Protein AF-A0A0P6H704-F1 (afdb_monomer)

Foldseek 3Di:
DDDDDDDDDDDDDWWKWKKFDFDDDDDDDDDDDDDDDDDDDDDDDDDPDDDDDDDDDDDDDDDDDDDFDDDPPDKGKDWAWFFDPPPDDRPGPIAIEIADADFQVVQVVVCVVVVVPAAYEQNQLLVLLVCLLVVQQQAFQVCNVVSGHPPLARYEYEHDDPQQFAFDQDLLGAGDGGPPVRHPHHHDDLPRLCLLLSLLSRLQGGDHYDDYQVNQWVRHPQSQVLPADPPDCVRTPGDLSNVLSVQLCALLVLVVADWDFQDGGRFWTWIDSAQRKIKIFGSAAADKDKDKGAGNHDAQFWKDWSSQLDRDIWGQHPNRIIMDIFGDSNQPGPPSHHGMTIIHGPRGNGHDDDDTMDMDMFIQDQVDADDSPSDQRAHHGAPPPDQDKHFHDKDFDAAQGKMKIFTDDPDPVWFKKKFKDDPNHTPDIDPRDRMDMDGHRHTGMIIIIMHTHDPD

pLDDT: mean 76.33, std 26.64, range [20.45, 98.88]

Radius of gyration: 25.99 Å; Cα contacts (8 Å, |Δi|>4): 916; chains: 1; bounding box: 74×68×66 Å

Secondary structure (DSSP, 8-state):
--------PPP----EEEE----------------------PPPP--S-----------------------SS--EEEEEEE----SS----EEEEEEE--S-HHHHHHHHHHTTTSSEEE-HHHHHHHHHHHHTTT-S-GGGHHHHS-S-TTSEE--S--TTT--EEE-TTS-EEEE-TTS-SSPPPPTTSTTHHHHHHHHHHSSS-----HHHHB--SSSS-TTT--TT-TTTS-B-HHHHHHHHHHHHTTGGGSPEEEEEE-SSEEEEEETTTEEEEEE--SSPPEEEEEE-SSPTTPEEEESS-S---EEEPPTTSEEEEEE--TTS-SGGG--SEEEEEESS-----PPP----EEEE--TTSB---TTS---B-PPPTT----EEEEEEEE-TT--EEEEEE-S-TTS-EEEEEEETTEEEEEE-S-SEEEE--SS-EEEEEEEEE----

Mean predicted aligned error: 13.32 Å

Structure (mmCIF, N/CA/C/O backbone):
data_AF-A0A0P6H704-F1
#
_entry.id   AF-A0A0P6H704-F1
#
loop_
_atom_site.group_PDB
_atom_site.id
_atom_site.type_symbol
_atom_site.label_atom_id
_atom_site.label_alt_id
_atom_site.label_comp_id
_atom_site.label_asym_id
_atom_site.label_entity_id
_atom_site.label_seq_id
_atom_site.pdbx_PDB_ins_code
_atom_site.Cartn_x
_atom_site.Cartn_y
_atom_site.Cartn_z
_atom_site.occupancy
_atom_site.B_iso_or_equiv
_atom_site.auth_seq_id
_atom_site.auth_comp_id
_atom_site.auth_asym_id
_atom_site.auth_atom_id
_atom_site.pdbx_PDB_model_num
ATOM 1 N N . MET A 1 1 ? 49.496 -47.049 -25.274 1.00 33.56 1 MET A N 1
ATOM 2 C CA . MET A 1 1 ? 50.082 -45.702 -25.399 1.00 33.56 1 MET A CA 1
ATOM 3 C C . MET A 1 1 ? 49.022 -44.867 -26.107 1.00 33.56 1 MET A C 1
ATOM 5 O O . MET A 1 1 ? 49.032 -44.842 -27.324 1.00 33.56 1 MET A O 1
ATOM 9 N N . THR A 1 2 ? 47.911 -44.439 -25.477 1.00 24.55 2 THR A N 1
ATOM 10 C CA . THR A 1 2 ? 47.787 -43.520 -24.306 1.00 24.55 2 THR A CA 1
ATOM 11 C C . THR A 1 2 ? 48.722 -42.320 -24.479 1.00 24.55 2 THR A C 1
ATOM 13 O O . THR A 1 2 ? 49.905 -42.548 -24.687 1.00 24.55 2 THR A O 1
ATOM 16 N N . ALA A 1 3 ? 48.325 -41.045 -24.453 1.00 23.86 3 ALA A N 1
ATOM 17 C CA . ALA A 1 3 ? 47.169 -40.293 -23.938 1.00 23.86 3 ALA A CA 1
ATOM 18 C C . ALA A 1 3 ? 47.038 -38.986 -24.788 1.00 23.86 3 ALA A C 1
ATOM 20 O O . ALA A 1 3 ? 47.878 -38.770 -25.653 1.00 23.86 3 ALA A O 1
ATOM 21 N N . GLY A 1 4 ? 46.073 -38.071 -24.658 1.00 23.30 4 GLY A N 1
ATOM 22 C CA . GLY A 1 4 ? 45.073 -37.828 -23.625 1.00 23.30 4 GLY A CA 1
ATOM 23 C C . GLY A 1 4 ? 44.073 -36.740 -24.060 1.00 23.30 4 GLY A C 1
ATOM 24 O O . GLY A 1 4 ? 44.288 -36.021 -25.033 1.00 23.30 4 GLY A O 1
ATOM 25 N N . MET A 1 5 ? 42.960 -36.709 -23.331 1.00 24.42 5 MET A N 1
ATOM 26 C CA . MET A 1 5 ? 41.879 -35.721 -23.354 1.00 24.42 5 MET A CA 1
ATOM 27 C C . MET A 1 5 ? 42.356 -34.372 -22.797 1.00 24.42 5 MET A C 1
ATOM 29 O O . MET A 1 5 ? 43.187 -34.381 -21.897 1.00 24.42 5 MET A O 1
ATOM 33 N N . GLU A 1 6 ? 41.746 -33.260 -23.224 1.00 22.52 6 GLU A N 1
ATOM 34 C CA . GLU A 1 6 ? 41.125 -32.305 -22.291 1.00 22.52 6 GLU A CA 1
ATOM 35 C C . GLU A 1 6 ? 40.161 -31.331 -22.996 1.00 22.52 6 GLU A C 1
ATOM 37 O O . GLU A 1 6 ? 40.389 -30.848 -24.103 1.00 22.52 6 GLU A O 1
ATOM 42 N N . THR A 1 7 ? 39.029 -31.128 -22.328 1.00 25.23 7 THR A N 1
ATOM 43 C CA . THR A 1 7 ? 37.895 -30.233 -22.590 1.00 25.23 7 THR A CA 1
ATOM 44 C C . THR A 1 7 ? 38.209 -28.787 -22.215 1.00 25.23 7 THR A C 1
ATOM 46 O O . THR A 1 7 ? 38.974 -28.591 -21.280 1.00 25.23 7 THR A O 1
ATOM 49 N N . SER A 1 8 ? 37.504 -27.800 -22.787 1.00 21.97 8 SER A N 1
ATOM 50 C CA . SER A 1 8 ? 36.974 -26.641 -22.033 1.00 21.97 8 SER A CA 1
ATOM 51 C C . SER A 1 8 ? 35.962 -25.847 -22.863 1.00 21.97 8 SER A C 1
ATOM 53 O O . SER A 1 8 ? 36.292 -25.285 -23.905 1.00 21.97 8 SER A O 1
ATOM 55 N N . ALA A 1 9 ? 34.721 -25.820 -22.378 1.00 26.12 9 ALA A N 1
ATOM 56 C CA . ALA A 1 9 ? 33.679 -24.883 -22.773 1.00 26.12 9 ALA A CA 1
ATOM 57 C C . ALA A 1 9 ? 34.034 -23.482 -22.252 1.00 26.12 9 ALA A C 1
ATOM 59 O O . ALA A 1 9 ? 34.479 -23.362 -21.110 1.00 26.12 9 ALA A O 1
ATOM 60 N N . LEU A 1 10 ? 33.830 -22.437 -23.061 1.00 21.47 10 LEU A N 1
ATOM 61 C CA . LEU A 1 10 ? 33.968 -21.053 -22.609 1.00 21.47 10 LEU A CA 1
ATOM 62 C C . LEU A 1 10 ? 32.596 -20.411 -22.398 1.00 21.47 10 LEU A C 1
ATOM 64 O O . LEU A 1 10 ? 31.664 -20.602 -23.178 1.00 21.47 10 LEU A O 1
ATOM 68 N N . ALA A 1 11 ? 32.520 -19.703 -21.279 1.00 21.31 11 ALA A N 1
ATOM 69 C CA . ALA A 1 11 ? 31.327 -19.286 -20.574 1.00 21.31 11 ALA A CA 1
ATOM 70 C C . ALA A 1 11 ? 30.551 -18.151 -21.259 1.00 21.31 11 ALA A C 1
ATOM 72 O O . ALA A 1 11 ? 31.113 -17.230 -21.848 1.00 21.31 11 ALA A O 1
ATOM 73 N N . ILE A 1 12 ? 29.229 -18.216 -21.111 1.00 23.91 12 ILE A N 1
ATOM 74 C CA . ILE A 1 12 ? 28.262 -17.194 -21.503 1.00 23.91 12 ILE A CA 1
ATOM 75 C C . ILE A 1 12 ? 28.104 -16.251 -20.301 1.00 23.91 12 ILE A C 1
ATOM 77 O O . ILE A 1 12 ? 27.542 -16.647 -19.287 1.00 23.91 12 ILE A O 1
ATOM 81 N N . GLY A 1 13 ? 28.646 -15.032 -20.385 1.00 23.19 13 GLY A N 1
ATOM 82 C CA . GLY A 1 13 ? 28.500 -14.002 -19.343 1.00 23.19 13 GLY A CA 1
ATOM 83 C C . GLY A 1 13 ? 27.369 -13.016 -19.648 1.00 23.19 13 GLY A C 1
ATOM 84 O O . GLY A 1 13 ? 27.332 -12.473 -20.755 1.00 23.19 13 GLY A O 1
ATOM 85 N N . ALA A 1 14 ? 26.455 -12.819 -18.695 1.00 24.94 14 ALA A N 1
ATOM 86 C CA . ALA A 1 14 ? 25.393 -11.803 -18.679 1.00 24.94 14 ALA A CA 1
ATOM 87 C C . ALA A 1 14 ? 25.949 -10.426 -18.264 1.00 24.94 14 ALA A C 1
ATOM 89 O O . ALA A 1 14 ? 27.012 -10.359 -17.659 1.00 24.94 14 ALA A O 1
ATOM 90 N N . LEU A 1 15 ? 25.288 -9.328 -18.630 1.00 25.98 15 LEU A N 1
ATOM 91 C CA . LEU A 1 15 ? 25.740 -7.946 -18.406 1.00 25.98 15 LEU A CA 1
ATOM 92 C C . LEU A 1 15 ? 24.757 -7.244 -17.457 1.00 25.98 15 LEU A C 1
ATOM 94 O O . LEU A 1 15 ? 23.557 -7.338 -17.685 1.00 25.98 15 LEU A O 1
ATOM 98 N N . THR A 1 16 ? 25.231 -6.510 -16.447 1.00 25.17 16 THR A N 1
ATOM 99 C CA . THR A 1 16 ? 24.374 -5.770 -15.497 1.00 25.17 16 THR A CA 1
ATOM 100 C C . THR A 1 16 ? 24.794 -4.290 -15.445 1.00 25.17 16 THR A C 1
ATOM 102 O O . THR A 1 16 ? 25.974 -3.954 -15.447 1.00 25.17 16 THR A O 1
ATOM 105 N N . PHE A 1 17 ? 23.825 -3.381 -15.429 1.00 25.98 17 PHE A N 1
ATOM 106 C CA . PHE A 1 17 ? 23.920 -1.918 -15.405 1.00 25.98 17 PHE A CA 1
ATOM 107 C C . PHE A 1 17 ? 23.325 -1.372 -14.097 1.00 25.98 17 PHE A C 1
ATOM 109 O O . PHE A 1 17 ? 22.293 -1.849 -13.637 1.00 25.98 17 PHE A O 1
ATOM 116 N N . ALA A 1 18 ? 23.905 -0.311 -13.531 1.00 24.11 18 ALA A N 1
ATOM 117 C CA . ALA A 1 18 ? 23.305 0.439 -12.420 1.00 24.11 18 ALA A CA 1
ATOM 118 C C . ALA A 1 18 ? 23.500 1.956 -12.602 1.00 24.11 18 ALA A C 1
ATOM 120 O O . ALA A 1 18 ? 24.581 2.414 -12.972 1.00 24.11 18 ALA A O 1
ATOM 121 N N . ILE A 1 19 ? 22.473 2.768 -12.331 1.00 25.62 19 ILE A N 1
ATOM 122 C CA . ILE A 1 19 ? 22.507 4.241 -12.420 1.00 25.62 19 ILE A CA 1
ATOM 123 C C . ILE A 1 19 ? 22.065 4.872 -11.090 1.00 25.62 19 ILE A C 1
ATOM 125 O O . ILE A 1 19 ? 20.931 4.655 -10.666 1.00 25.62 19 ILE A O 1
ATOM 129 N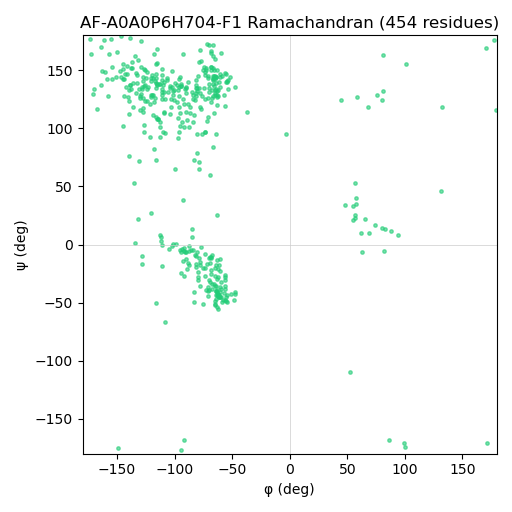 N . ILE A 1 20 ? 22.927 5.723 -10.501 1.00 31.05 20 ILE A N 1
ATOM 130 C CA . ILE A 1 20 ? 22.590 6.996 -9.809 1.00 31.05 20 ILE A CA 1
ATOM 131 C C . ILE A 1 20 ? 23.834 7.866 -9.658 1.00 31.05 20 ILE A C 1
ATOM 133 O O . ILE A 1 20 ? 24.893 7.338 -9.322 1.00 31.05 20 ILE A O 1
ATOM 137 N N . ARG A 1 21 ? 23.634 9.197 -9.668 1.00 25.62 21 ARG A N 1
ATOM 138 C CA . ARG A 1 21 ? 23.920 10.087 -8.512 1.00 25.62 21 ARG A CA 1
ATOM 139 C C . ARG A 1 21 ? 23.362 11.492 -8.760 1.00 25.62 21 ARG A C 1
ATOM 141 O O . ARG A 1 21 ? 23.633 12.033 -9.823 1.00 25.62 21 ARG A O 1
ATOM 148 N N . ALA A 1 22 ? 22.679 12.101 -7.784 1.00 22.64 22 ALA A N 1
ATOM 149 C CA . ALA A 1 22 ? 22.323 13.528 -7.787 1.00 22.64 22 ALA A CA 1
ATOM 150 C C . ALA A 1 22 ? 22.504 14.120 -6.376 1.00 22.64 22 ALA A C 1
ATOM 152 O O . ALA A 1 22 ? 21.749 13.786 -5.466 1.00 22.64 22 ALA A O 1
ATOM 153 N N . LEU A 1 23 ? 23.477 15.020 -6.193 1.00 23.77 23 LEU A N 1
ATOM 154 C CA . LEU A 1 23 ? 23.671 15.802 -4.963 1.00 23.77 23 LEU A CA 1
ATOM 155 C C . LEU A 1 23 ? 23.916 17.279 -5.296 1.00 23.77 23 LEU A C 1
ATOM 157 O O . LEU A 1 23 ? 24.558 17.594 -6.297 1.00 23.77 23 LEU A O 1
ATOM 161 N N . THR A 1 24 ? 23.459 18.168 -4.411 1.00 26.23 24 THR A N 1
ATOM 162 C CA . THR A 1 24 ? 23.845 19.589 -4.355 1.00 26.23 24 THR A CA 1
ATOM 163 C C . THR A 1 24 ? 24.277 19.959 -2.924 1.00 26.23 24 THR A C 1
ATOM 165 O O . THR A 1 24 ? 23.561 19.647 -1.975 1.00 26.23 24 THR A O 1
ATOM 168 N N . ASP A 1 25 ? 25.452 20.596 -2.806 1.00 25.67 25 ASP A N 1
ATOM 169 C CA . ASP A 1 25 ? 26.266 20.926 -1.605 1.00 25.67 25 ASP A CA 1
ATOM 170 C C . ASP A 1 25 ? 25.578 21.823 -0.528 1.00 25.67 25 ASP A C 1
ATOM 172 O O . ASP A 1 25 ? 24.595 22.488 -0.839 1.00 25.67 25 ASP A O 1
ATOM 176 N N . LYS A 1 26 ? 26.028 21.989 0.745 1.00 25.89 26 LYS A N 1
ATOM 177 C CA . LYS A 1 26 ? 27.388 22.261 1.302 1.00 25.89 26 LYS A CA 1
ATOM 178 C C . LYS A 1 26 ? 27.406 22.217 2.868 1.00 25.89 26 LYS A C 1
ATOM 180 O O . LYS A 1 26 ? 26.346 22.189 3.477 1.00 25.89 26 LYS A O 1
ATOM 185 N N . VAL A 1 27 ? 28.609 22.386 3.463 1.00 24.12 27 VAL A N 1
ATOM 186 C CA . VAL A 1 27 ? 29.051 22.736 4.865 1.00 24.12 27 VAL A CA 1
ATOM 187 C C . VAL A 1 27 ? 29.542 21.593 5.823 1.00 24.12 27 VAL A C 1
ATOM 189 O O . VAL A 1 27 ? 29.272 20.433 5.546 1.00 24.12 27 VAL A O 1
ATOM 192 N N . PRO A 1 28 ? 30.386 21.857 6.867 1.00 28.97 28 PRO A N 1
ATOM 193 C CA . PRO A 1 28 ? 31.838 21.596 6.908 1.00 28.97 28 PRO A CA 1
ATOM 194 C C . PRO A 1 28 ? 32.304 20.540 7.952 1.00 28.97 28 PRO A C 1
ATOM 196 O O . PRO A 1 28 ? 31.581 20.151 8.863 1.00 28.97 28 PRO A O 1
ATOM 199 N N . THR A 1 29 ? 33.570 20.122 7.841 1.00 32.25 29 THR A N 1
ATOM 200 C CA . THR A 1 29 ? 34.272 19.061 8.604 1.00 32.25 29 THR A CA 1
ATOM 201 C C . THR A 1 29 ? 34.511 19.314 10.106 1.00 32.25 29 THR A C 1
ATOM 203 O O . THR A 1 29 ? 34.961 20.406 10.464 1.00 32.25 29 THR A O 1
ATOM 206 N N . PRO A 1 30 ? 34.418 18.261 10.951 1.00 24.70 30 PRO A N 1
ATOM 207 C CA . PRO A 1 30 ? 35.217 18.114 12.180 1.00 24.70 30 PRO A CA 1
ATOM 208 C C . PRO A 1 30 ? 35.925 16.722 12.293 1.00 24.70 30 PRO A C 1
ATOM 210 O O . PRO A 1 30 ? 35.779 15.893 11.395 1.00 24.70 30 PRO A O 1
ATOM 213 N N . PRO A 1 31 ? 36.776 16.473 13.318 1.00 26.06 31 PRO A N 1
ATOM 214 C CA . PRO A 1 31 ? 38.031 15.723 13.174 1.00 26.06 31 PRO A CA 1
ATOM 215 C C . PRO A 1 31 ? 37.962 14.204 13.434 1.00 26.06 31 PRO A C 1
ATOM 217 O O . PRO A 1 31 ? 37.046 13.674 14.056 1.00 26.06 31 PRO A O 1
ATOM 220 N N . THR A 1 32 ? 39.013 13.525 12.967 1.00 28.00 32 THR A N 1
ATOM 221 C CA . THR A 1 32 ? 39.296 12.078 12.984 1.00 28.00 32 THR A CA 1
ATOM 222 C C . THR A 1 32 ? 39.520 11.453 14.369 1.00 28.00 32 THR A C 1
ATOM 224 O O . THR A 1 32 ? 40.307 11.971 15.159 1.00 28.00 32 THR A O 1
ATOM 227 N N . ILE A 1 33 ? 38.946 10.258 14.591 1.00 24.88 33 ILE A N 1
ATOM 228 C CA . ILE A 1 33 ? 39.281 9.298 15.669 1.00 24.88 33 ILE A CA 1
ATOM 229 C C . ILE A 1 33 ? 39.422 7.884 15.038 1.00 24.88 33 ILE A C 1
ATOM 231 O O . ILE A 1 33 ? 38.646 7.561 14.135 1.00 24.88 33 ILE A O 1
ATOM 235 N N . PRO A 1 34 ? 40.415 7.051 15.428 1.00 24.45 34 PRO A N 1
ATOM 236 C CA . PRO A 1 34 ? 40.838 5.870 14.661 1.00 24.45 34 PRO A CA 1
ATOM 237 C C . PRO A 1 34 ? 39.945 4.626 14.835 1.00 24.45 34 PRO A C 1
ATOM 239 O O . PRO A 1 34 ? 39.438 4.346 15.921 1.00 24.45 34 PRO A O 1
ATOM 242 N N . ARG A 1 35 ? 39.799 3.850 13.747 1.00 24.92 35 ARG A N 1
ATOM 243 C CA . ARG A 1 35 ? 39.045 2.583 13.662 1.00 24.92 35 ARG A CA 1
ATOM 244 C C . ARG A 1 35 ? 39.854 1.392 14.192 1.00 24.92 35 ARG A C 1
ATOM 246 O O . ARG A 1 35 ? 41.032 1.259 13.880 1.00 24.92 35 ARG A O 1
ATOM 253 N N . SER A 1 36 ? 39.178 0.477 14.889 1.00 23.64 36 SER A N 1
ATOM 254 C CA . SER A 1 36 ? 39.592 -0.926 15.045 1.00 23.64 36 SER A CA 1
ATOM 255 C C . SER A 1 36 ? 38.638 -1.824 14.240 1.00 23.64 36 SER A C 1
ATOM 257 O O . SER A 1 36 ? 37.444 -1.543 14.144 1.00 23.64 36 SER A O 1
ATOM 259 N N . HIS A 1 37 ? 39.192 -2.841 13.575 1.00 25.03 37 HIS A N 1
ATOM 260 C CA . HIS A 1 37 ? 38.515 -3.725 12.615 1.00 25.03 37 HIS A CA 1
ATOM 261 C C . HIS A 1 37 ? 37.541 -4.722 13.269 1.00 25.03 37 HIS A C 1
ATOM 263 O O . HIS A 1 37 ? 37.861 -5.258 14.331 1.00 25.03 37 HIS A O 1
ATOM 269 N N . PRO A 1 38 ? 36.467 -5.122 12.558 1.00 23.95 38 PRO A N 1
ATOM 270 C CA . PRO A 1 38 ? 35.922 -6.467 12.682 1.00 23.95 38 PRO A CA 1
ATOM 271 C C . PRO A 1 38 ? 35.956 -7.264 11.364 1.00 23.95 38 PRO A C 1
ATOM 273 O O . PRO A 1 38 ? 35.773 -6.754 10.262 1.00 23.95 38 PRO A O 1
ATOM 276 N N . THR A 1 39 ? 36.232 -8.547 11.565 1.00 22.06 39 THR A N 1
ATOM 277 C CA . THR A 1 39 ? 36.430 -9.699 10.674 1.00 22.06 39 THR A CA 1
ATOM 278 C C . THR A 1 39 ? 35.224 -10.113 9.818 1.00 22.06 39 THR A C 1
ATOM 280 O O . THR A 1 39 ? 34.077 -10.020 10.244 1.00 22.06 39 THR A O 1
ATOM 283 N N . THR A 1 40 ? 35.522 -10.671 8.641 1.00 23.09 40 THR A N 1
ATOM 284 C CA . THR A 1 40 ? 34.613 -11.280 7.654 1.00 23.09 40 THR A CA 1
ATOM 285 C C . THR A 1 40 ? 34.026 -12.629 8.107 1.00 23.09 40 THR A C 1
ATOM 287 O O . THR A 1 40 ? 34.723 -13.456 8.694 1.00 23.09 40 THR A O 1
ATOM 290 N N . CYS A 1 41 ? 32.755 -12.893 7.772 1.00 20.47 41 CYS A N 1
ATOM 291 C CA . CYS A 1 41 ? 32.125 -14.217 7.847 1.00 20.47 41 CYS A CA 1
ATOM 292 C C . CYS A 1 41 ? 31.430 -14.513 6.506 1.00 20.47 41 CYS A C 1
ATOM 294 O O . CYS A 1 41 ? 30.520 -13.789 6.112 1.00 20.47 41 CYS A O 1
ATOM 296 N N . ALA A 1 42 ? 31.896 -15.531 5.779 1.00 22.64 42 ALA A N 1
ATOM 297 C CA . ALA A 1 42 ? 31.345 -15.951 4.489 1.00 22.64 42 ALA A CA 1
ATOM 298 C C . ALA A 1 42 ? 30.236 -17.004 4.682 1.00 22.64 42 ALA A C 1
ATOM 300 O O . ALA A 1 42 ? 30.431 -17.955 5.441 1.00 22.64 42 ALA A O 1
ATOM 301 N N . MET A 1 43 ? 29.104 -16.882 3.971 1.00 24.61 43 MET A N 1
ATOM 302 C CA . MET A 1 43 ? 28.150 -17.991 3.823 1.00 24.61 43 MET A CA 1
ATOM 303 C C . MET A 1 43 ? 28.679 -19.011 2.829 1.00 24.61 43 MET A C 1
ATOM 305 O O . MET A 1 43 ? 28.985 -18.683 1.686 1.00 24.61 43 MET A O 1
ATOM 309 N N . LYS A 1 44 ? 28.700 -20.268 3.262 1.00 20.75 44 LYS A N 1
ATOM 310 C CA . LYS A 1 44 ? 28.838 -21.434 2.400 1.00 20.75 44 LYS A CA 1
ATOM 311 C C . LYS A 1 44 ? 27.437 -21.955 2.068 1.00 20.75 44 LYS A C 1
ATOM 313 O O . LYS A 1 44 ? 26.592 -22.022 2.959 1.00 20.75 44 LYS A O 1
ATOM 318 N N . CYS A 1 45 ? 27.204 -22.306 0.808 1.00 23.64 45 CYS A N 1
ATOM 319 C CA . CYS A 1 45 ? 26.064 -23.126 0.412 1.00 23.64 45 CYS A CA 1
ATOM 320 C C . CYS A 1 45 ? 26.322 -24.553 0.916 1.00 23.64 45 CYS A C 1
ATOM 322 O O . CYS A 1 45 ? 27.392 -25.092 0.641 1.00 23.64 45 CYS A O 1
ATOM 324 N N . ASP A 1 46 ? 25.390 -25.127 1.676 1.00 25.06 46 ASP A N 1
ATOM 325 C CA . ASP A 1 46 ? 25.366 -26.568 1.939 1.00 25.06 46 ASP A CA 1
ATOM 326 C C . ASP A 1 46 ? 24.485 -27.204 0.861 1.00 25.06 46 ASP A C 1
ATOM 328 O O . ASP A 1 46 ? 23.255 -27.130 0.911 1.00 25.06 46 ASP A O 1
ATOM 332 N N . ASP A 1 47 ? 25.119 -27.804 -0.141 1.00 28.59 47 ASP A N 1
ATOM 333 C CA . ASP A 1 47 ? 24.533 -28.898 -0.894 1.00 28.59 47 ASP A CA 1
ATOM 334 C C . ASP A 1 47 ? 24.801 -30.182 -0.098 1.00 28.59 47 ASP A C 1
ATOM 336 O O . ASP A 1 47 ? 25.920 -30.468 0.314 1.00 28.59 47 ASP A O 1
ATOM 340 N N . GLY A 1 48 ? 23.756 -30.940 0.221 1.00 28.42 48 GLY A N 1
ATOM 341 C CA . GLY A 1 48 ? 23.843 -32.100 1.110 1.00 28.42 48 GLY A CA 1
ATOM 342 C C . GLY A 1 48 ? 24.602 -33.300 0.529 1.00 28.42 48 GLY A C 1
ATOM 343 O O . GLY A 1 48 ? 24.023 -34.380 0.428 1.00 28.42 48 GLY A O 1
ATOM 344 N N . SER A 1 49 ? 25.883 -33.165 0.176 1.00 26.55 49 SER A N 1
ATOM 345 C CA . SER A 1 49 ? 26.736 -34.282 -0.229 1.00 26.55 49 SER A CA 1
ATOM 346 C C . SER A 1 49 ? 28.109 -34.249 0.458 1.00 26.55 49 SER A C 1
ATOM 348 O O . SER A 1 49 ? 28.794 -33.237 0.574 1.00 26.55 49 SER A O 1
ATOM 350 N N . SER A 1 50 ? 28.483 -35.397 1.014 1.00 28.52 50 SER A N 1
ATOM 351 C CA . SER A 1 50 ? 29.683 -35.621 1.816 1.00 28.52 50 SER A CA 1
ATOM 352 C C . SER A 1 50 ? 30.980 -35.571 0.998 1.00 28.52 50 SER A C 1
ATOM 354 O O . SER A 1 50 ? 31.101 -36.316 0.029 1.00 28.52 50 SER A O 1
ATOM 356 N N . GLY A 1 51 ? 32.012 -34.876 1.499 1.00 24.45 51 GLY A N 1
ATOM 357 C CA . GLY A 1 51 ? 33.405 -35.317 1.322 1.00 24.45 51 GLY A CA 1
ATOM 358 C C . GLY A 1 51 ? 34.444 -34.289 0.852 1.00 24.45 51 GLY A C 1
ATOM 359 O O . GLY A 1 51 ? 34.460 -33.864 -0.292 1.00 24.45 51 GLY A O 1
ATOM 360 N N . THR A 1 52 ? 35.434 -34.075 1.728 1.00 22.75 52 THR A N 1
ATOM 361 C CA . THR A 1 52 ? 36.809 -33.559 1.517 1.00 22.75 52 THR A CA 1
ATOM 362 C C . THR A 1 52 ? 37.053 -32.046 1.371 1.00 22.75 52 THR A C 1
ATOM 364 O O . THR A 1 52 ? 36.484 -31.338 0.553 1.00 22.75 52 THR A O 1
ATOM 367 N N . ARG A 1 53 ? 37.951 -31.552 2.244 1.00 27.25 53 ARG A N 1
ATOM 368 C CA . ARG A 1 53 ? 38.450 -30.172 2.345 1.00 27.25 53 ARG A CA 1
ATOM 369 C C . ARG A 1 53 ? 39.663 -29.963 1.437 1.00 27.25 53 ARG A C 1
ATOM 371 O O . ARG A 1 53 ? 40.614 -30.732 1.531 1.00 27.25 53 ARG A O 1
ATOM 378 N N . SER A 1 54 ? 39.729 -28.805 0.786 1.00 22.33 54 SER A N 1
ATOM 379 C CA . SER A 1 54 ? 40.995 -28.147 0.435 1.00 22.33 54 SER A CA 1
ATOM 380 C C . SER A 1 54 ? 40.877 -26.630 0.619 1.00 22.33 54 SER A C 1
ATOM 382 O O . SER A 1 54 ? 39.943 -26.007 0.125 1.00 22.33 54 SER A O 1
ATOM 384 N N . LYS A 1 55 ? 41.816 -26.056 1.384 1.00 26.08 55 LYS A N 1
ATOM 385 C CA . LYS A 1 55 ? 42.009 -24.612 1.599 1.00 26.08 55 LYS A CA 1
ATOM 386 C C . LYS A 1 55 ? 42.730 -24.000 0.399 1.00 26.08 55 LYS A C 1
ATOM 388 O O . LYS A 1 55 ? 43.786 -24.519 0.062 1.00 26.08 55 LYS A O 1
ATOM 393 N N . TRP A 1 56 ? 42.258 -22.855 -0.088 1.00 21.25 56 TRP A N 1
ATOM 394 C CA . TRP A 1 56 ? 43.056 -21.828 -0.773 1.00 21.25 56 TRP A CA 1
ATOM 395 C C . TRP A 1 56 ? 42.476 -20.446 -0.437 1.00 21.25 56 TRP A C 1
ATOM 397 O O . TRP A 1 56 ? 41.271 -20.331 -0.223 1.00 21.25 56 TRP A O 1
ATOM 407 N N . GLY A 1 57 ? 43.335 -19.435 -0.297 1.00 21.66 57 GLY A N 1
ATOM 408 C CA . GLY A 1 57 ? 42.960 -18.069 0.078 1.00 21.66 57 GLY A CA 1
ATOM 409 C C . GLY A 1 57 ? 43.581 -17.010 -0.831 1.00 21.66 57 GLY A C 1
ATOM 410 O O . GLY A 1 57 ? 44.598 -17.284 -1.457 1.00 21.66 57 GLY A O 1
ATOM 411 N N . SER A 1 58 ? 42.963 -15.826 -0.849 1.00 23.97 58 SER A N 1
ATOM 412 C CA . SER A 1 58 ? 43.464 -14.497 -1.271 1.00 23.97 58 SER A CA 1
ATOM 413 C C . SER A 1 58 ? 42.286 -13.514 -1.089 1.00 23.97 58 SER A C 1
ATOM 415 O O . SER A 1 58 ? 41.169 -13.870 -1.455 1.00 23.97 58 SER A O 1
ATOM 417 N N . THR A 1 59 ? 42.356 -12.510 -0.206 1.00 23.55 59 THR A N 1
ATOM 418 C CA . THR A 1 59 ? 42.755 -11.092 -0.415 1.00 23.55 59 THR A CA 1
ATOM 419 C C . THR A 1 59 ? 41.923 -10.313 -1.442 1.00 23.55 59 THR A C 1
ATOM 421 O O . THR A 1 59 ? 41.811 -10.734 -2.586 1.00 23.55 59 THR A O 1
ATOM 424 N N . ASP A 1 60 ? 41.437 -9.158 -0.963 1.00 22.77 60 ASP A N 1
ATOM 425 C CA . ASP A 1 60 ? 40.749 -8.038 -1.632 1.00 22.77 60 ASP A CA 1
ATOM 426 C C . ASP A 1 60 ? 39.266 -8.286 -2.000 1.00 22.77 60 ASP A C 1
ATOM 428 O O . ASP A 1 60 ? 38.913 -9.307 -2.566 1.00 22.77 60 ASP A O 1
ATOM 432 N N . GLY A 1 61 ? 38.281 -7.447 -1.668 1.00 24.19 61 GLY A N 1
ATOM 433 C CA . GLY A 1 61 ? 38.322 -6.096 -1.119 1.00 24.19 61 GLY A CA 1
ATOM 434 C C . GLY A 1 61 ? 37.408 -5.133 -1.881 1.00 24.19 61 GLY A C 1
ATOM 435 O O . GLY A 1 61 ? 37.884 -4.065 -2.210 1.00 24.19 61 GLY A O 1
ATOM 436 N N . ASP A 1 62 ? 36.157 -5.506 -2.183 1.00 21.47 62 ASP A N 1
ATOM 437 C CA . ASP A 1 62 ? 35.032 -4.591 -2.455 1.00 21.47 62 ASP A CA 1
ATOM 438 C C . ASP A 1 62 ? 33.723 -5.404 -2.528 1.00 21.47 62 ASP A C 1
ATOM 440 O O . ASP A 1 62 ? 33.659 -6.441 -3.185 1.00 21.47 62 ASP A O 1
ATOM 444 N N . LEU A 1 63 ? 32.684 -4.979 -1.800 1.00 20.45 63 LEU A N 1
ATOM 445 C CA . LEU A 1 63 ? 31.363 -5.620 -1.780 1.00 20.45 63 LEU A CA 1
ATOM 446 C C . LEU A 1 63 ? 30.321 -4.662 -2.362 1.00 20.45 63 LEU A C 1
ATOM 448 O O . LEU A 1 63 ? 29.895 -3.721 -1.697 1.00 20.45 63 LEU A O 1
ATOM 452 N N . THR A 1 64 ? 29.849 -4.968 -3.566 1.00 24.56 64 THR A N 1
ATOM 453 C CA . THR A 1 64 ? 28.486 -4.666 -4.023 1.00 24.56 64 THR A CA 1
ATOM 454 C C . THR A 1 64 ? 27.914 -5.982 -4.536 1.00 24.56 64 THR A C 1
ATOM 456 O O . THR A 1 64 ? 28.495 -6.626 -5.402 1.00 24.56 64 THR A O 1
ATOM 459 N N . LEU A 1 65 ? 26.851 -6.469 -3.900 1.00 21.75 65 LEU A N 1
ATOM 460 C CA . LEU A 1 65 ? 26.243 -7.756 -4.234 1.00 21.75 65 LEU A CA 1
ATOM 461 C C . LEU A 1 65 ? 24.723 -7.587 -4.154 1.00 21.75 65 LEU A C 1
ATOM 463 O O . LEU A 1 65 ? 24.091 -7.973 -3.173 1.00 21.75 65 LEU A O 1
ATOM 467 N N . SER A 1 66 ? 24.143 -6.951 -5.174 1.00 25.97 66 SER A N 1
ATOM 468 C CA . SER A 1 66 ? 22.762 -7.211 -5.581 1.00 25.97 66 SER A CA 1
ATOM 469 C C . SER A 1 66 ? 22.827 -8.392 -6.552 1.00 25.97 66 SER A C 1
ATOM 471 O O . SER A 1 66 ? 23.455 -8.325 -7.600 1.00 25.97 66 SER A O 1
ATOM 473 N N . SER A 1 67 ? 22.277 -9.537 -6.155 1.00 23.28 67 SER A N 1
ATOM 474 C CA . SER A 1 67 ? 22.171 -10.707 -7.034 1.00 23.28 67 SER A CA 1
ATOM 475 C C . SER A 1 67 ? 20.739 -11.209 -6.996 1.00 23.28 67 SER A C 1
ATOM 477 O O . SER A 1 67 ? 20.189 -11.463 -5.922 1.00 23.28 67 SER A O 1
ATOM 479 N N . ILE A 1 68 ? 20.143 -11.327 -8.179 1.00 28.22 68 ILE A N 1
ATOM 480 C CA . ILE A 1 68 ? 18.920 -12.081 -8.426 1.00 28.22 68 ILE A CA 1
ATOM 481 C C . ILE A 1 68 ? 19.373 -13.531 -8.619 1.00 28.22 68 ILE A C 1
ATOM 483 O O . ILE A 1 68 ? 19.981 -13.874 -9.627 1.00 28.22 68 ILE A O 1
ATOM 487 N N . PHE A 1 69 ? 19.140 -14.393 -7.630 1.00 23.64 69 PHE A N 1
ATOM 488 C CA . PHE A 1 69 ? 19.379 -15.829 -7.787 1.00 23.64 69 PHE A CA 1
ATOM 489 C C . PHE A 1 69 ? 18.075 -16.526 -8.169 1.00 23.64 69 PHE A C 1
ATOM 491 O O . PHE A 1 69 ? 17.296 -16.891 -7.296 1.00 23.64 69 PHE A O 1
ATOM 498 N N . CYS A 1 70 ? 17.865 -16.760 -9.464 1.00 23.34 70 CYS A N 1
ATOM 499 C CA . CYS A 1 70 ? 16.820 -17.657 -9.954 1.00 23.34 70 CYS A CA 1
ATOM 500 C C . CYS A 1 70 ? 17.327 -19.105 -9.924 1.00 23.34 70 CYS A C 1
ATOM 502 O O . CYS A 1 70 ? 18.209 -19.459 -10.700 1.00 23.34 70 CYS A O 1
ATOM 504 N N . HIS A 1 71 ? 16.777 -19.957 -9.055 1.00 23.86 71 HIS A N 1
ATOM 505 C CA . HIS A 1 71 ? 16.804 -21.419 -9.217 1.00 23.86 71 HIS A CA 1
ATOM 506 C C . HIS A 1 71 ? 15.412 -21.986 -8.883 1.00 23.86 71 HIS A C 1
ATOM 508 O O . HIS A 1 71 ? 14.795 -21.538 -7.912 1.00 23.86 71 HIS A O 1
ATOM 514 N N . PRO A 1 72 ? 14.901 -22.973 -9.645 1.00 26.09 72 PRO A N 1
ATOM 515 C CA . PRO A 1 72 ? 13.636 -23.629 -9.328 1.00 26.09 72 PRO A CA 1
ATOM 516 C C . PRO A 1 72 ? 13.717 -24.389 -7.985 1.00 26.09 72 PRO A C 1
ATOM 518 O O . PRO A 1 72 ? 14.757 -24.982 -7.685 1.00 26.09 72 PRO A O 1
ATOM 521 N N . PRO A 1 73 ? 12.634 -24.428 -7.180 1.00 30.73 73 PRO A N 1
ATOM 522 C CA . PRO A 1 73 ? 11.321 -23.833 -7.428 1.00 30.73 73 PRO A CA 1
ATOM 523 C C . PRO A 1 73 ? 11.333 -22.339 -7.066 1.00 30.73 73 PRO A C 1
ATOM 525 O O . PRO A 1 73 ? 11.801 -21.994 -5.988 1.00 30.73 73 PRO A O 1
ATOM 528 N N . TRP A 1 74 ? 10.853 -21.501 -7.992 1.00 32.91 74 TRP A N 1
ATOM 529 C CA . TRP A 1 74 ? 10.682 -20.037 -7.948 1.00 32.91 74 TRP A CA 1
ATOM 530 C C . TRP A 1 74 ? 11.045 -19.369 -6.612 1.00 32.91 74 TRP A C 1
ATOM 532 O O . TRP A 1 74 ? 10.245 -19.313 -5.681 1.00 32.91 74 TRP A O 1
ATOM 542 N N . ARG A 1 75 ? 12.284 -18.882 -6.519 1.00 40.25 75 ARG A N 1
ATOM 543 C CA . ARG A 1 75 ? 12.779 -18.054 -5.416 1.00 40.25 75 ARG A CA 1
ATOM 544 C C . ARG A 1 75 ? 13.383 -16.813 -6.039 1.00 40.25 75 ARG A C 1
ATOM 546 O O . ARG A 1 75 ? 14.388 -16.925 -6.729 1.00 40.25 75 ARG A O 1
ATOM 553 N N . ILE A 1 76 ? 12.782 -15.658 -5.792 1.00 37.22 76 ILE A N 1
ATOM 554 C CA . ILE A 1 76 ? 13.360 -14.364 -6.158 1.00 37.22 76 ILE A CA 1
ATOM 555 C C . ILE A 1 76 ? 13.622 -13.617 -4.855 1.00 37.22 76 ILE A C 1
ATOM 557 O O . ILE A 1 76 ? 12.865 -13.730 -3.897 1.00 37.22 76 ILE A O 1
ATOM 561 N N . SER A 1 77 ? 14.749 -12.922 -4.743 1.00 34.34 77 SER A N 1
ATOM 562 C CA . SER A 1 77 ? 15.041 -12.070 -3.588 1.00 34.34 77 SER A CA 1
ATOM 563 C C . SER A 1 77 ? 15.325 -10.664 -4.081 1.00 34.34 77 SER A C 1
ATOM 565 O O . SER A 1 77 ? 16.215 -10.454 -4.897 1.00 34.34 77 SER A O 1
ATOM 567 N N . PHE A 1 78 ? 14.561 -9.706 -3.573 1.00 43.00 78 PHE A N 1
ATOM 568 C CA . PHE A 1 78 ? 14.703 -8.288 -3.855 1.00 43.00 78 PHE A CA 1
ATOM 569 C C . PHE A 1 78 ? 15.453 -7.636 -2.706 1.00 43.00 78 PHE A C 1
ATOM 571 O O . PHE A 1 78 ? 15.196 -7.939 -1.545 1.00 43.00 78 PHE A O 1
ATOM 578 N N . THR A 1 79 ? 16.363 -6.719 -3.004 1.00 41.56 79 THR A N 1
ATOM 579 C CA . THR A 1 79 ? 17.078 -5.970 -1.970 1.00 41.56 79 THR A CA 1
ATOM 580 C C . THR A 1 79 ? 16.769 -4.490 -2.128 1.00 41.56 79 THR A C 1
ATOM 582 O O . THR A 1 79 ? 17.189 -3.869 -3.095 1.00 41.56 79 THR A O 1
ATOM 585 N N . ILE A 1 80 ? 16.027 -3.914 -1.178 1.00 45.09 80 ILE A N 1
ATOM 586 C CA . ILE A 1 80 ? 15.709 -2.482 -1.169 1.00 45.09 80 ILE A CA 1
ATOM 587 C C . ILE A 1 80 ? 16.734 -1.777 -0.285 1.00 45.09 80 ILE A C 1
ATOM 589 O O . ILE A 1 80 ? 16.646 -1.835 0.940 1.00 45.09 80 ILE A O 1
ATOM 593 N N . CYS A 1 81 ? 17.719 -1.119 -0.883 1.00 39.62 81 CYS A N 1
ATOM 594 C CA . CYS A 1 81 ? 18.727 -0.366 -0.142 1.00 39.62 81 CYS A CA 1
ATOM 595 C C . CYS A 1 81 ? 18.340 1.110 -0.030 1.00 39.62 81 CYS A C 1
ATOM 597 O O . CYS A 1 81 ? 17.924 1.734 -1.003 1.00 39.62 81 CYS A O 1
ATOM 599 N N . SER A 1 82 ? 18.505 1.689 1.160 1.00 38.44 82 SER A N 1
ATOM 600 C CA . SER A 1 82 ? 18.501 3.142 1.332 1.00 38.44 82 SER A CA 1
ATOM 601 C C . SER A 1 82 ? 19.829 3.589 1.923 1.00 38.44 82 SER A C 1
ATOM 603 O O . SER A 1 82 ? 20.227 3.089 2.977 1.00 38.44 82 SER A O 1
ATOM 605 N N . SER A 1 83 ? 20.493 4.546 1.280 1.00 37.41 83 SER A N 1
ATOM 606 C CA . SER A 1 83 ? 21.594 5.297 1.873 1.00 37.41 83 SER A CA 1
ATOM 607 C C . SER A 1 83 ? 21.016 6.432 2.727 1.00 37.41 83 SER A C 1
ATOM 609 O O . SER A 1 83 ? 20.209 7.239 2.264 1.00 37.41 83 SER A O 1
ATOM 611 N N . ALA A 1 84 ? 21.391 6.479 4.005 1.00 33.72 84 ALA A N 1
ATOM 612 C CA . ALA A 1 84 ? 21.212 7.661 4.843 1.00 33.72 84 ALA A CA 1
ATOM 613 C C . ALA A 1 84 ? 22.576 8.361 4.963 1.00 33.72 84 ALA A C 1
ATOM 615 O O . ALA A 1 84 ? 23.581 7.669 5.152 1.00 33.72 84 ALA A O 1
ATOM 616 N N . PRO A 1 85 ? 22.653 9.697 4.838 1.00 37.06 85 PRO A N 1
ATOM 617 C CA . PRO A 1 85 ? 23.904 10.424 4.989 1.00 37.06 85 PRO A CA 1
ATOM 618 C C . PRO A 1 85 ? 24.236 10.588 6.477 1.00 37.06 85 PRO A C 1
ATOM 620 O O . PRO A 1 85 ? 24.183 11.688 7.016 1.00 37.06 85 PRO A O 1
ATOM 623 N N . ASP A 1 86 ? 24.601 9.498 7.144 1.00 33.28 86 ASP A N 1
ATOM 624 C CA . ASP A 1 86 ? 25.171 9.563 8.486 1.00 33.28 86 ASP A CA 1
ATOM 625 C C . ASP A 1 86 ? 26.694 9.493 8.326 1.00 33.28 86 ASP A C 1
ATOM 627 O O . ASP A 1 86 ? 27.253 8.488 7.894 1.00 33.28 86 ASP A O 1
ATOM 631 N N . GLY A 1 87 ? 27.365 10.618 8.584 1.00 36.88 87 GLY A N 1
ATOM 632 C CA . GLY A 1 87 ? 28.757 10.916 8.220 1.00 36.88 87 GLY A CA 1
ATOM 633 C C . GLY A 1 87 ? 29.869 10.050 8.831 1.00 36.88 87 GLY A C 1
ATOM 634 O O . GLY A 1 87 ? 31.001 10.516 8.916 1.00 36.88 87 GLY A O 1
ATOM 635 N N . LEU A 1 88 ? 29.609 8.809 9.237 1.00 32.09 88 LEU A N 1
ATOM 636 C CA . LEU A 1 88 ? 30.612 7.837 9.664 1.00 32.09 88 LEU A CA 1
ATOM 637 C C . LEU A 1 88 ? 30.167 6.430 9.230 1.00 32.09 88 LEU A C 1
ATOM 639 O O . LEU A 1 88 ? 29.348 5.809 9.889 1.00 32.09 88 LEU A O 1
ATOM 643 N N . ALA A 1 89 ? 30.779 5.938 8.145 1.00 31.41 89 ALA A N 1
ATOM 644 C CA . ALA A 1 89 ? 30.454 4.699 7.427 1.00 31.41 89 ALA A CA 1
ATOM 645 C C . ALA A 1 89 ? 29.094 4.740 6.708 1.00 31.41 89 ALA A C 1
ATOM 647 O O . ALA A 1 89 ? 28.042 4.851 7.323 1.00 31.41 89 ALA A O 1
ATOM 648 N N . VAL A 1 90 ? 29.130 4.601 5.379 1.00 38.09 90 VAL A N 1
ATOM 649 C CA . VAL A 1 90 ? 27.945 4.291 4.575 1.00 38.09 90 VAL A CA 1
ATOM 650 C C . VAL A 1 90 ? 27.520 2.872 4.958 1.00 38.09 90 VAL A C 1
ATOM 652 O O . VAL A 1 90 ? 27.954 1.895 4.357 1.00 38.09 90 VAL A O 1
ATOM 655 N N . GLU A 1 91 ? 26.756 2.730 6.037 1.00 35.75 91 GLU A N 1
ATOM 656 C CA . GLU A 1 91 ? 26.030 1.496 6.300 1.00 35.75 91 GLU A CA 1
ATOM 657 C C . GLU A 1 91 ? 24.868 1.477 5.309 1.00 35.75 91 GLU A C 1
ATOM 659 O O . GLU A 1 91 ? 23.838 2.123 5.515 1.00 35.75 91 GLU A O 1
ATOM 664 N N . THR A 1 92 ? 25.048 0.784 4.185 1.00 43.53 92 THR A N 1
ATOM 665 C CA . THR A 1 92 ? 23.949 0.513 3.263 1.00 43.53 92 THR A CA 1
ATOM 666 C C . THR A 1 92 ? 22.945 -0.371 3.998 1.00 43.53 92 THR A C 1
ATOM 668 O O . THR A 1 92 ? 23.100 -1.589 4.082 1.00 43.53 92 THR A O 1
ATOM 671 N N . LYS A 1 93 ? 21.917 0.246 4.589 1.00 53.50 93 LYS A N 1
ATOM 672 C CA . LYS A 1 93 ? 20.808 -0.482 5.204 1.00 53.50 93 LYS A CA 1
ATOM 673 C C . LYS A 1 93 ? 19.925 -0.992 4.083 1.00 53.50 93 LYS A C 1
ATOM 675 O O . LYS A 1 93 ? 19.080 -0.275 3.549 1.00 53.50 93 LYS A O 1
ATOM 680 N N . CYS A 1 94 ? 20.182 -2.230 3.702 1.00 57.38 94 CYS A N 1
ATOM 681 C CA . CYS A 1 94 ? 19.368 -2.954 2.755 1.00 57.38 94 CYS A CA 1
ATOM 682 C C . CYS A 1 94 ? 18.282 -3.734 3.496 1.00 57.38 94 CYS A C 1
ATOM 684 O O . CYS A 1 94 ? 18.551 -4.404 4.494 1.00 57.38 94 CYS A O 1
ATOM 686 N N . LEU A 1 95 ? 17.052 -3.638 3.000 1.00 68.62 95 LEU A N 1
ATOM 687 C CA . LEU A 1 95 ? 15.936 -4.508 3.334 1.00 68.62 95 LEU A CA 1
ATOM 688 C C . LEU A 1 95 ? 15.844 -5.593 2.247 1.00 68.62 95 LEU A C 1
ATOM 690 O O . LEU A 1 95 ? 15.207 -5.368 1.218 1.00 68.62 95 LEU A O 1
ATOM 694 N N . PRO A 1 96 ? 16.504 -6.746 2.430 1.00 81.56 96 PRO A N 1
ATOM 695 C CA . PRO A 1 96 ? 16.302 -7.910 1.580 1.00 81.56 96 PRO A CA 1
ATOM 696 C C . PRO A 1 96 ? 14.966 -8.596 1.891 1.00 81.56 96 PRO A C 1
ATOM 698 O O . PRO A 1 96 ? 14.612 -8.822 3.054 1.00 81.56 96 PRO A O 1
ATOM 701 N N . VAL A 1 97 ? 14.238 -8.939 0.835 1.00 84.06 97 VAL A N 1
ATOM 702 C CA . VAL A 1 97 ? 12.896 -9.518 0.851 1.00 84.06 97 VAL A CA 1
ATOM 703 C C . VAL A 1 97 ? 12.855 -10.658 -0.159 1.00 84.06 97 VAL A C 1
ATOM 705 O O . VAL A 1 97 ? 13.062 -10.445 -1.349 1.00 84.06 97 VAL A O 1
ATOM 708 N N . GLY A 1 98 ? 12.591 -11.870 0.308 1.00 85.00 98 GLY A N 1
ATOM 709 C CA . GLY A 1 98 ? 12.319 -13.024 -0.532 1.00 85.00 98 GLY A CA 1
ATOM 710 C C . GLY A 1 98 ? 10.871 -13.039 -1.010 1.00 85.00 98 GLY A C 1
ATOM 711 O O . GLY A 1 98 ? 9.931 -12.873 -0.231 1.00 85.00 98 GLY A O 1
ATOM 712 N N . GLU A 1 99 ? 10.682 -13.303 -2.289 1.00 86.75 99 GLU A N 1
ATOM 713 C CA . GLU A 1 99 ? 9.456 -13.872 -2.811 1.00 86.75 99 GLU A CA 1
ATOM 714 C C . GLU A 1 99 ? 9.494 -15.381 -2.575 1.00 86.75 99 GLU A C 1
ATOM 716 O O . GLU A 1 99 ? 10.103 -16.155 -3.315 1.00 86.75 99 GLU A O 1
ATOM 721 N N . TYR A 1 100 ? 8.883 -15.780 -1.465 1.00 87.38 100 TYR A N 1
ATOM 722 C CA . TYR A 1 100 ? 8.610 -17.167 -1.138 1.00 87.38 100 TYR A CA 1
ATOM 723 C C . TYR A 1 100 ? 7.103 -17.297 -0.965 1.00 87.38 100 TYR A C 1
ATOM 725 O O . TYR A 1 100 ? 6.517 -16.605 -0.137 1.00 87.38 100 TYR A O 1
ATOM 733 N N . VAL A 1 101 ? 6.472 -18.159 -1.753 1.00 87.38 101 VAL A N 1
ATOM 734 C CA . VAL A 1 101 ? 5.019 -18.337 -1.718 1.00 87.38 101 VAL A CA 1
ATOM 735 C C . VAL A 1 101 ? 4.674 -19.389 -0.675 1.00 87.38 101 VAL A C 1
ATOM 737 O O . VAL A 1 101 ? 5.130 -20.527 -0.764 1.00 87.38 101 VAL A O 1
ATOM 740 N N . GLY A 1 102 ? 3.868 -19.011 0.311 1.00 86.75 102 GLY A N 1
ATOM 741 C CA . GLY A 1 102 ? 3.433 -19.913 1.371 1.00 86.75 102 GLY A CA 1
ATOM 742 C C . GLY A 1 102 ? 2.562 -19.220 2.412 1.00 86.75 102 GLY A C 1
ATOM 743 O O . GLY A 1 102 ? 2.337 -18.009 2.362 1.00 86.75 102 GLY A O 1
ATOM 744 N N . GLY A 1 103 ? 2.066 -20.004 3.367 1.00 86.75 103 GLY A N 1
ATOM 745 C CA . GLY A 1 103 ? 1.370 -19.488 4.546 1.00 86.75 103 GLY A CA 1
ATOM 746 C C . GLY A 1 103 ? 2.333 -18.933 5.602 1.00 86.75 103 GLY A C 1
ATOM 747 O O . GLY A 1 103 ? 3.533 -19.199 5.566 1.00 86.75 103 GLY A O 1
ATOM 748 N N . GLY A 1 104 ? 1.810 -18.210 6.600 1.00 86.25 104 GLY A N 1
ATOM 749 C CA . GLY A 1 104 ? 2.627 -17.515 7.610 1.00 86.25 104 GLY A CA 1
ATOM 750 C C . GLY A 1 104 ? 3.698 -18.385 8.289 1.00 86.25 104 GLY A C 1
ATOM 751 O O . GLY A 1 104 ? 4.844 -17.964 8.408 1.00 86.25 104 GLY A O 1
ATOM 752 N N . ALA A 1 105 ? 3.370 -19.630 8.654 1.00 89.19 105 ALA A N 1
ATOM 753 C CA . ALA A 1 105 ? 4.334 -20.549 9.269 1.00 89.19 105 ALA A CA 1
ATOM 754 C C . ALA A 1 105 ? 5.458 -20.990 8.310 1.00 89.19 105 ALA A C 1
ATOM 756 O O . ALA A 1 105 ? 6.595 -21.190 8.735 1.00 89.19 105 ALA A O 1
ATOM 757 N N . GLU A 1 106 ? 5.165 -21.143 7.017 1.00 91.25 106 GLU A N 1
ATOM 758 C CA . GLU A 1 106 ? 6.167 -21.491 6.003 1.00 91.25 106 GLU A CA 1
ATOM 759 C C . GLU A 1 106 ? 7.108 -20.312 5.742 1.00 91.25 106 GLU A C 1
ATOM 761 O O . GLU A 1 106 ? 8.321 -20.509 5.660 1.00 91.25 106 GLU A O 1
ATOM 766 N N . LEU A 1 107 ? 6.563 -19.091 5.703 1.00 90.75 107 LEU A N 1
ATOM 767 C CA . LEU A 1 107 ? 7.331 -17.849 5.587 1.00 90.75 107 LEU A CA 1
ATOM 768 C C . LEU A 1 107 ? 8.267 -17.651 6.787 1.00 90.75 107 LEU A C 1
ATOM 770 O O . LEU A 1 107 ? 9.452 -17.359 6.610 1.00 90.75 107 LEU A O 1
ATOM 774 N N . ASP A 1 108 ? 7.773 -17.890 8.005 1.00 91.62 108 ASP A N 1
ATOM 775 C CA . ASP A 1 108 ? 8.579 -17.822 9.227 1.00 91.62 108 ASP A CA 1
ATOM 776 C C . ASP A 1 108 ? 9.709 -18.866 9.213 1.00 91.62 108 ASP A C 1
ATOM 778 O O . ASP A 1 108 ? 10.862 -18.555 9.529 1.00 91.62 108 ASP A O 1
ATOM 782 N N . ASN A 1 109 ? 9.409 -20.099 8.793 1.00 92.12 109 ASN A N 1
ATOM 783 C CA . ASN A 1 109 ? 10.405 -21.161 8.647 1.00 92.12 109 ASN A CA 1
ATOM 784 C C . ASN A 1 109 ? 11.462 -20.819 7.590 1.00 92.12 109 ASN A C 1
ATOM 786 O O . ASN A 1 109 ? 12.650 -21.080 7.804 1.00 92.12 109 ASN A O 1
ATOM 790 N N . TRP A 1 110 ? 11.060 -20.209 6.474 1.00 91.31 110 TRP A N 1
ATOM 791 C CA . TRP A 1 110 ? 11.989 -19.748 5.448 1.00 91.31 110 TRP A CA 1
ATOM 792 C C . TRP A 1 110 ? 12.898 -18.638 5.980 1.00 91.31 110 TRP A C 1
ATOM 794 O O . TRP A 1 110 ? 14.121 -18.764 5.890 1.00 91.31 110 TRP A O 1
ATOM 804 N N . CYS A 1 111 ? 12.328 -17.613 6.628 1.00 89.88 111 CYS A N 1
ATOM 805 C CA . CYS A 1 111 ? 13.090 -16.531 7.257 1.00 89.88 111 CYS A CA 1
ATOM 806 C C . CYS A 1 111 ? 14.118 -17.089 8.250 1.00 89.88 111 CYS A C 1
ATOM 808 O O . CYS A 1 111 ? 15.288 -16.706 8.226 1.00 89.88 111 CYS A O 1
ATOM 810 N N . ASN A 1 112 ? 13.714 -18.050 9.087 1.00 91.56 112 ASN A N 1
ATOM 811 C CA . ASN A 1 112 ? 14.611 -18.719 10.027 1.00 91.56 112 ASN A CA 1
ATOM 812 C C . ASN A 1 112 ? 15.713 -19.523 9.321 1.00 91.56 112 ASN A C 1
ATOM 814 O O . ASN A 1 112 ? 16.869 -19.471 9.743 1.00 91.56 112 ASN A O 1
ATOM 818 N N . SER A 1 113 ? 15.392 -20.207 8.222 1.00 90.69 113 SER A N 1
ATOM 819 C CA . SER A 1 113 ? 16.358 -20.979 7.425 1.00 90.69 113 SER A CA 1
ATOM 820 C C . SER A 1 113 ? 17.423 -20.086 6.784 1.00 90.69 113 SER A C 1
ATOM 822 O O . SER A 1 113 ? 18.601 -20.442 6.750 1.00 90.69 113 SER A O 1
ATOM 824 N N . VAL A 1 114 ? 17.050 -18.874 6.358 1.00 86.50 114 VAL A N 1
ATOM 825 C CA . VAL A 1 114 ? 18.004 -17.847 5.907 1.00 86.50 114 VAL A CA 1
ATOM 826 C C . VAL A 1 114 ? 18.583 -17.021 7.064 1.00 86.50 114 VAL A C 1
ATOM 828 O O . VAL A 1 114 ? 19.248 -16.012 6.835 1.00 86.50 114 VAL A O 1
ATOM 831 N N . GLN A 1 115 ? 18.397 -17.459 8.314 1.00 89.56 115 GLN A N 1
ATOM 832 C CA . GLN A 1 115 ? 18.926 -16.829 9.531 1.00 89.56 115 GLN A CA 1
ATOM 833 C C . GLN A 1 115 ? 18.482 -15.368 9.698 1.00 89.56 115 GLN A C 1
ATOM 835 O O . GLN A 1 115 ? 19.243 -14.526 10.170 1.00 89.56 115 GLN A O 1
ATOM 840 N N . ASN A 1 116 ? 17.256 -15.049 9.280 1.00 86.44 116 ASN A N 1
ATOM 841 C CA . ASN A 1 116 ? 16.667 -13.710 9.331 1.00 86.44 116 ASN A CA 1
ATOM 842 C C . ASN A 1 116 ? 17.480 -12.635 8.595 1.00 86.44 116 ASN A C 1
ATOM 844 O O . ASN A 1 116 ? 17.346 -11.441 8.881 1.00 86.44 116 ASN A O 1
ATOM 848 N N . ARG A 1 117 ? 18.316 -13.054 7.637 1.00 84.44 117 ARG A N 1
ATOM 849 C CA . ARG A 1 117 ? 19.040 -12.142 6.751 1.00 84.44 117 ARG A CA 1
ATOM 850 C C . ARG A 1 117 ? 18.115 -11.456 5.766 1.00 84.44 117 ARG A C 1
ATOM 852 O O . ARG A 1 117 ? 18.399 -10.321 5.429 1.00 84.44 117 ARG A O 1
ATOM 859 N N . ALA A 1 118 ? 17.030 -12.119 5.368 1.00 86.19 118 ALA A N 1
ATOM 860 C CA . ALA A 1 118 ? 15.961 -11.585 4.535 1.00 86.19 118 ALA A CA 1
ATOM 861 C C . ALA A 1 118 ? 14.599 -11.776 5.204 1.00 86.19 118 ALA A C 1
ATOM 863 O O . ALA A 1 118 ? 14.418 -12.701 5.998 1.00 86.19 118 ALA A O 1
ATOM 864 N N . GLY A 1 119 ? 13.679 -10.862 4.900 1.00 89.44 119 GLY A N 1
ATOM 865 C CA . GLY A 1 119 ? 12.253 -11.034 5.156 1.00 89.44 119 GLY A CA 1
ATOM 866 C C . GLY A 1 119 ? 11.523 -11.635 3.963 1.00 89.44 119 GLY A C 1
ATOM 867 O O . GLY A 1 119 ? 12.168 -12.082 3.020 1.00 89.44 119 GLY A O 1
ATOM 868 N N . THR A 1 120 ? 10.195 -11.613 3.983 1.00 91.44 120 THR A N 1
ATOM 869 C CA . THR A 1 120 ? 9.340 -12.188 2.933 1.00 91.44 120 THR A CA 1
ATOM 870 C C . THR A 1 120 ? 8.166 -11.286 2.583 1.00 91.44 120 THR A C 1
ATOM 872 O O . THR A 1 120 ? 7.672 -10.540 3.431 1.00 91.44 120 THR A O 1
ATOM 875 N N . PHE A 1 121 ? 7.693 -11.380 1.340 1.00 94.06 121 PHE A N 1
ATOM 876 C CA . PHE A 1 121 ? 6.350 -10.914 0.993 1.00 94.06 121 PHE A CA 1
ATOM 877 C C . PHE A 1 121 ? 5.297 -11.734 1.746 1.00 94.06 121 PHE A C 1
ATOM 879 O O . PHE A 1 121 ? 5.363 -12.963 1.780 1.00 94.06 121 PHE A O 1
ATOM 886 N N . ASP A 1 122 ? 4.328 -11.056 2.361 1.00 95.00 122 ASP A N 1
ATOM 887 C CA . ASP A 1 122 ? 3.345 -11.694 3.244 1.00 95.00 122 ASP A CA 1
ATOM 888 C C . ASP A 1 122 ? 2.185 -12.315 2.453 1.00 95.00 122 ASP A C 1
ATOM 890 O O . ASP A 1 122 ? 1.069 -11.791 2.418 1.00 95.00 122 ASP A O 1
ATOM 894 N N . PHE A 1 123 ? 2.448 -13.435 1.776 1.00 94.19 123 PHE A N 1
ATOM 895 C CA . PHE A 1 123 ? 1.418 -14.164 1.028 1.00 94.19 123 PHE A CA 1
ATOM 896 C C . PHE A 1 123 ? 0.289 -14.688 1.932 1.00 94.19 123 PHE A C 1
ATOM 898 O O . PHE A 1 123 ? -0.853 -14.780 1.479 1.00 94.19 123 PHE A O 1
ATOM 905 N N . GLY A 1 124 ? 0.576 -14.963 3.211 1.00 94.06 124 GLY A N 1
ATOM 906 C CA . GLY A 1 124 ? -0.428 -15.345 4.207 1.00 94.06 124 GLY A CA 1
ATOM 907 C C . GLY A 1 124 ? -1.450 -14.233 4.449 1.00 94.06 124 GLY A C 1
ATOM 908 O O . GLY A 1 124 ? -2.652 -14.442 4.269 1.00 94.06 124 GLY A O 1
ATOM 909 N N . LEU A 1 125 ? -0.974 -13.027 4.769 1.00 96.69 125 LEU A N 1
ATOM 910 C CA . LEU A 1 125 ? -1.830 -11.851 4.923 1.00 96.69 125 LEU A CA 1
ATOM 911 C C . LEU A 1 125 ? -2.550 -11.497 3.616 1.00 96.69 125 LEU A C 1
ATOM 913 O O . LEU A 1 125 ? -3.747 -11.207 3.629 1.00 96.69 125 LEU A O 1
ATOM 917 N N . ARG A 1 126 ? -1.842 -11.549 2.482 1.00 96.94 126 ARG A N 1
ATOM 918 C CA . ARG A 1 126 ? -2.408 -11.255 1.159 1.00 96.94 126 ARG A CA 1
ATOM 919 C C . ARG A 1 126 ? -3.548 -12.210 0.798 1.00 96.94 126 ARG A C 1
ATOM 921 O O . ARG A 1 126 ? -4.536 -11.775 0.213 1.00 96.94 126 ARG A O 1
ATOM 928 N N . GLY A 1 127 ? -3.456 -13.483 1.187 1.00 96.31 127 GLY A N 1
ATOM 929 C CA . GLY A 1 127 ? -4.537 -14.460 1.042 1.00 96.31 127 GLY A CA 1
ATOM 930 C C . GLY A 1 127 ? -5.815 -14.052 1.782 1.00 96.31 127 GLY A C 1
ATOM 931 O O . GLY A 1 127 ? -6.896 -14.079 1.196 1.00 96.31 127 GLY A O 1
ATOM 932 N N . SER A 1 128 ? -5.701 -13.591 3.031 1.00 96.81 128 SER A N 1
ATOM 933 C CA . SER A 1 128 ? -6.849 -13.064 3.789 1.00 96.81 128 SER A CA 1
ATOM 934 C C . SER A 1 128 ? -7.389 -11.758 3.221 1.00 96.81 128 SER A C 1
ATOM 936 O O . SER A 1 128 ? -8.599 -11.568 3.185 1.00 96.81 128 SER A O 1
ATOM 938 N N . ILE A 1 129 ? -6.517 -10.863 2.745 1.00 98.19 129 ILE A N 1
ATOM 939 C CA . ILE A 1 129 ? -6.932 -9.628 2.067 1.00 98.19 129 ILE A CA 1
ATOM 940 C C . ILE A 1 129 ? -7.743 -9.959 0.806 1.00 98.19 129 ILE A C 1
ATOM 942 O O . ILE A 1 129 ? -8.811 -9.389 0.595 1.00 98.19 129 ILE A O 1
ATOM 946 N N . TYR A 1 130 ? -7.282 -10.915 -0.004 1.00 98.06 130 TYR A N 1
ATOM 947 C CA . TYR A 1 130 ? -8.028 -11.402 -1.165 1.00 98.06 130 TYR A CA 1
ATOM 948 C C . TYR A 1 130 ? -9.373 -12.027 -0.758 1.00 98.06 130 TYR A C 1
ATOM 950 O O . TYR A 1 130 ? -10.402 -11.736 -1.370 1.00 98.06 130 TYR A O 1
ATOM 958 N N . GLY A 1 131 ? -9.386 -12.839 0.305 1.00 98.12 131 GLY A N 1
ATOM 959 C CA . GLY A 1 131 ? -10.609 -13.407 0.876 1.00 98.12 131 GLY A CA 1
ATOM 960 C C . GLY A 1 131 ? -11.603 -12.341 1.345 1.00 98.12 131 GLY A C 1
ATOM 961 O O . GLY A 1 131 ? -12.797 -12.490 1.113 1.00 98.12 131 GLY A O 1
ATOM 962 N N . MET A 1 132 ? -11.124 -11.241 1.930 1.00 98.44 132 MET A N 1
ATOM 963 C CA . MET A 1 132 ? -11.952 -10.103 2.340 1.00 98.44 132 MET A CA 1
ATOM 964 C C . MET A 1 132 ? -12.611 -9.415 1.143 1.00 98.44 132 MET A C 1
ATOM 966 O O . MET A 1 132 ? -13.820 -9.183 1.153 1.00 98.44 132 MET A O 1
ATOM 970 N N . VAL A 1 133 ? -11.846 -9.142 0.083 1.00 98.25 133 VAL A N 1
ATOM 971 C CA . VAL A 1 133 ? -12.391 -8.498 -1.120 1.00 98.25 133 VAL A CA 1
ATOM 972 C C . VAL A 1 133 ? -13.422 -9.406 -1.795 1.00 98.25 133 VAL A C 1
ATOM 974 O O . VAL A 1 133 ? -14.559 -8.998 -2.032 1.00 98.25 133 VAL A O 1
ATOM 977 N N . THR A 1 134 ? -13.060 -10.666 -2.046 1.00 97.31 134 THR A N 1
ATOM 978 C CA . THR A 1 134 ? -13.920 -11.629 -2.757 1.00 97.31 134 THR A CA 1
ATOM 979 C C . THR A 1 134 ? -15.071 -12.177 -1.913 1.00 97.31 134 THR A C 1
ATOM 981 O O . THR A 1 134 ? -16.080 -12.630 -2.457 1.00 97.31 134 THR A O 1
ATOM 984 N N . GLY A 1 135 ? -14.966 -12.081 -0.588 1.00 96.88 135 GLY A N 1
ATOM 985 C CA . GLY A 1 135 ? -16.008 -12.444 0.368 1.00 96.88 135 GLY A CA 1
ATOM 986 C C . GLY A 1 135 ? -17.227 -11.523 0.330 1.00 96.88 135 GLY A C 1
ATOM 987 O O . GLY A 1 135 ? -18.255 -11.874 0.900 1.00 96.88 135 GLY A O 1
ATOM 988 N N . ASN A 1 136 ? -17.155 -10.382 -0.368 1.00 94.62 136 ASN A N 1
ATOM 989 C CA . ASN A 1 136 ? -18.299 -9.512 -0.662 1.00 94.62 136 ASN A CA 1
ATOM 990 C C . ASN A 1 136 ? -19.103 -9.048 0.573 1.00 94.62 136 ASN A C 1
ATOM 992 O O . ASN A 1 136 ? -20.309 -8.819 0.474 1.00 94.62 136 ASN A O 1
ATOM 996 N N . GLY A 1 137 ? -18.443 -8.848 1.719 1.00 96.12 137 GLY A N 1
ATOM 997 C CA . GLY A 1 137 ? -19.099 -8.435 2.968 1.00 96.12 137 GLY A CA 1
ATOM 998 C C . GLY A 1 137 ? -19.499 -9.585 3.898 1.00 96.12 137 GLY A C 1
ATOM 999 O O . GLY A 1 137 ? -20.247 -9.357 4.839 1.00 96.12 137 GLY A O 1
ATOM 1000 N N . PHE A 1 138 ? -19.085 -10.820 3.599 1.00 96.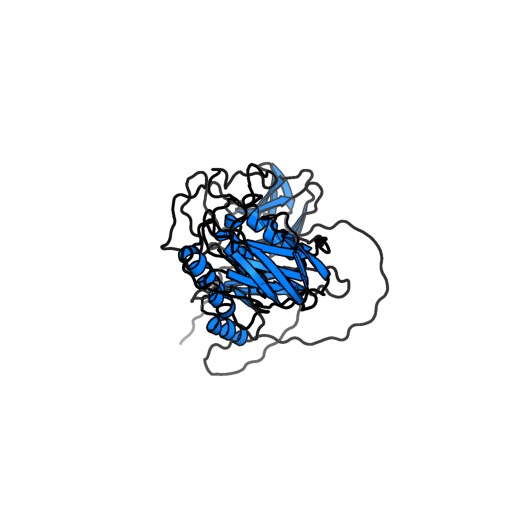88 138 PHE A N 1
ATOM 1001 C CA . PHE A 1 138 ? -19.306 -11.998 4.447 1.00 96.88 138 PHE A CA 1
ATOM 1002 C C . PHE A 1 138 ? -18.004 -12.556 5.033 1.00 96.88 138 PHE A C 1
ATOM 1004 O O . PHE A 1 138 ? -17.995 -13.666 5.574 1.00 96.88 138 PHE A O 1
ATOM 1011 N N . PHE A 1 139 ? -16.888 -11.848 4.863 1.00 98.06 139 PHE A N 1
ATOM 1012 C CA . PHE A 1 139 ? -15.602 -12.312 5.355 1.00 98.06 139 PHE A CA 1
ATOM 1013 C C . PHE A 1 139 ? -15.480 -11.979 6.842 1.00 98.06 139 PHE A C 1
ATOM 1015 O O . PHE A 1 139 ? -15.807 -10.877 7.249 1.00 98.06 139 PHE A O 1
ATOM 1022 N N . ASP A 1 140 ? -14.971 -12.899 7.665 1.00 98.06 140 ASP A N 1
ATOM 1023 C CA . ASP A 1 140 ? -14.709 -12.588 9.074 1.00 98.06 140 ASP A CA 1
ATOM 1024 C C . ASP A 1 140 ? -13.474 -11.685 9.202 1.00 98.06 140 ASP A C 1
ATOM 1026 O O . ASP A 1 140 ? -12.330 -12.159 9.237 1.00 98.06 140 ASP A O 1
ATOM 1030 N N . MET A 1 141 ? -13.703 -10.374 9.302 1.00 98.38 141 MET A N 1
ATOM 1031 C CA . MET A 1 141 ? -12.665 -9.353 9.460 1.00 98.38 141 MET A CA 1
ATOM 1032 C C . MET A 1 141 ? -11.775 -9.599 10.688 1.00 98.38 141 MET A C 1
ATOM 1034 O O . MET A 1 141 ? -10.600 -9.214 10.691 1.00 98.38 141 MET A O 1
ATOM 1038 N N . GLY A 1 142 ? -12.282 -10.287 11.716 1.00 97.31 142 GLY A N 1
ATOM 1039 C CA . GLY A 1 142 ? -11.519 -10.652 12.907 1.00 97.31 142 GLY A CA 1
ATOM 1040 C C . GLY A 1 142 ? -10.427 -11.696 12.678 1.00 97.31 142 GLY A C 1
ATOM 1041 O O . GLY A 1 142 ? -9.517 -11.803 13.503 1.00 97.31 142 GLY A O 1
ATOM 1042 N N . SER A 1 143 ? -10.459 -12.415 11.556 1.00 96.75 143 SER A N 1
ATOM 1043 C CA . SER A 1 143 ? -9.453 -13.425 11.209 1.00 96.75 143 SER A CA 1
ATOM 1044 C C . SER A 1 143 ? -8.154 -12.834 10.636 1.00 96.75 143 SER A C 1
ATOM 1046 O O . SER A 1 143 ? -7.087 -13.441 10.762 1.00 96.75 143 SER A O 1
ATOM 1048 N N . ILE A 1 144 ? -8.206 -11.622 10.066 1.00 97.00 144 ILE A N 1
ATOM 1049 C CA . ILE A 1 144 ? -7.086 -10.994 9.340 1.00 97.00 144 ILE A CA 1
ATOM 1050 C C . ILE A 1 144 ? -5.811 -10.882 10.192 1.00 97.00 144 ILE A C 1
ATOM 1052 O O . ILE A 1 144 ? -4.756 -11.310 9.713 1.00 97.00 144 ILE A O 1
ATOM 1056 N N . PRO A 1 145 ? -5.846 -10.395 11.452 1.00 95.50 145 PRO A N 1
ATOM 1057 C CA . PRO A 1 145 ? -4.641 -10.293 12.279 1.00 95.50 145 PRO A CA 1
ATOM 1058 C C . PRO A 1 145 ? -3.884 -11.610 12.472 1.00 95.50 145 PRO A C 1
ATOM 1060 O O . PRO A 1 145 ? -2.665 -11.591 12.638 1.00 95.50 145 PRO A O 1
ATOM 1063 N N . GLY A 1 146 ? -4.599 -12.741 12.474 1.00 93.44 146 GLY A N 1
ATOM 1064 C CA . GLY A 1 146 ? -4.018 -14.073 12.644 1.00 93.44 146 GLY A CA 1
ATOM 1065 C C . GLY A 1 146 ? -3.348 -14.626 11.386 1.00 93.44 146 GLY A C 1
ATOM 1066 O O . GLY A 1 146 ? -2.588 -15.583 11.486 1.00 93.44 146 GLY A O 1
ATOM 1067 N N . SER A 1 147 ? -3.609 -14.031 10.219 1.00 93.69 147 SER A N 1
ATOM 1068 C CA . SER A 1 147 ? -3.032 -14.472 8.942 1.00 93.69 147 SER A CA 1
ATOM 1069 C C . SER A 1 147 ? -1.671 -13.864 8.615 1.00 93.69 147 SER A C 1
ATOM 1071 O O . SER A 1 147 ? -0.950 -14.404 7.779 1.00 93.69 147 SER A O 1
ATOM 1073 N N . GLN A 1 148 ? -1.309 -12.769 9.289 1.00 92.62 148 GLN A N 1
ATOM 1074 C CA . GLN A 1 148 ? 0.014 -12.169 9.171 1.00 92.62 148 GLN A CA 1
ATOM 1075 C C . GLN A 1 148 ? 1.086 -13.133 9.689 1.00 92.62 148 GLN A C 1
ATOM 1077 O O . GLN A 1 148 ? 0.912 -13.739 10.751 1.00 92.62 148 GLN A O 1
ATOM 1082 N N . GLN A 1 149 ? 2.221 -13.221 8.990 1.00 90.81 149 GLN A N 1
ATOM 1083 C CA . GLN A 1 149 ? 3.362 -14.008 9.465 1.00 90.81 149 GLN A CA 1
ATOM 1084 C C . GLN A 1 149 ? 3.814 -13.584 10.878 1.00 90.81 149 GLN A C 1
ATOM 1086 O O . GLN A 1 149 ? 3.729 -12.408 11.259 1.00 90.81 149 GLN A O 1
ATOM 1091 N N . GLY A 1 150 ? 4.304 -14.537 11.676 1.00 91.50 150 GLY A N 1
ATOM 1092 C CA . GLY A 1 150 ? 4.701 -14.300 13.065 1.00 91.50 150 GLY A CA 1
ATOM 1093 C C . GLY A 1 150 ? 5.956 -13.437 13.178 1.00 91.50 150 GLY A C 1
ATOM 1094 O O . GLY A 1 150 ? 6.074 -12.613 14.090 1.00 91.50 150 GLY A O 1
ATOM 1095 N N . ASN A 1 151 ? 6.868 -13.549 12.212 1.00 90.62 151 ASN A N 1
ATOM 1096 C CA . ASN A 1 151 ? 8.055 -12.715 12.088 1.00 90.62 151 ASN A CA 1
ATOM 1097 C C . ASN A 1 151 ? 7.722 -11.343 11.481 1.00 90.62 151 ASN A C 1
ATOM 1099 O O . ASN A 1 151 ? 8.137 -10.967 10.380 1.00 90.62 151 ASN A O 1
ATOM 1103 N N . ARG A 1 152 ? 6.937 -10.578 12.237 1.00 88.62 152 ARG A N 1
ATOM 1104 C CA . ARG A 1 152 ? 6.317 -9.310 11.830 1.00 88.62 152 ARG A CA 1
ATOM 1105 C C . ARG A 1 152 ? 7.295 -8.176 11.523 1.00 88.62 152 ARG A C 1
ATOM 1107 O O . ARG A 1 152 ? 6.922 -7.202 10.881 1.00 88.62 152 ARG A O 1
ATOM 1114 N N . LEU A 1 153 ? 8.549 -8.275 11.964 1.00 85.00 153 LEU A N 1
ATOM 1115 C CA . LEU A 1 153 ? 9.593 -7.291 11.640 1.00 85.00 153 LEU A CA 1
ATOM 1116 C C . LEU A 1 153 ? 10.359 -7.638 10.356 1.00 85.00 153 LEU A C 1
ATOM 1118 O O . LEU A 1 153 ? 11.183 -6.852 9.893 1.00 85.00 153 LEU A O 1
ATOM 1122 N N . ARG A 1 154 ? 10.086 -8.810 9.779 1.00 87.12 154 ARG A N 1
ATOM 1123 C CA . ARG A 1 154 ? 10.671 -9.314 8.534 1.00 87.12 154 ARG A CA 1
ATOM 1124 C C . ARG A 1 154 ? 9.590 -9.588 7.486 1.00 87.12 154 ARG A C 1
ATOM 1126 O O . ARG A 1 154 ? 9.773 -10.437 6.624 1.00 87.12 154 ARG A O 1
ATOM 1133 N N . THR A 1 155 ? 8.466 -8.880 7.574 1.00 90.69 155 THR A N 1
ATOM 1134 C CA . THR A 1 155 ? 7.331 -9.034 6.659 1.00 90.69 155 THR A CA 1
ATOM 1135 C C . THR A 1 155 ? 7.156 -7.823 5.757 1.00 90.69 155 THR A C 1
ATOM 1137 O O . THR A 1 155 ? 7.386 -6.680 6.175 1.00 90.69 155 THR A O 1
ATOM 1140 N N . VAL A 1 156 ? 6.711 -8.079 4.532 1.00 94.06 156 VAL A N 1
ATOM 1141 C CA . VAL A 1 156 ? 6.315 -7.077 3.545 1.00 94.06 156 VAL A CA 1
ATOM 1142 C C . VAL A 1 156 ? 4.855 -7.323 3.160 1.00 94.06 156 VAL A C 1
ATOM 1144 O O . VAL A 1 156 ? 4.577 -8.123 2.263 1.00 94.06 156 VAL A O 1
ATOM 1147 N N . PRO A 1 157 ? 3.901 -6.665 3.848 1.00 95.75 157 PRO A N 1
ATOM 1148 C CA . PRO A 1 157 ? 2.494 -6.671 3.468 1.00 95.75 157 PRO A CA 1
ATOM 1149 C C . PRO A 1 157 ? 2.296 -6.073 2.073 1.00 95.75 157 PRO A C 1
ATOM 1151 O O . PRO A 1 157 ? 2.839 -5.012 1.763 1.00 95.75 157 PRO A O 1
ATOM 1154 N N . PHE A 1 158 ? 1.485 -6.715 1.240 1.00 96.44 158 PHE A N 1
ATOM 1155 C CA . PHE A 1 158 ? 1.161 -6.238 -0.104 1.00 96.44 158 PHE A CA 1
ATOM 1156 C C . PHE A 1 158 ? -0.253 -6.683 -0.509 1.00 96.44 158 PHE A C 1
ATOM 1158 O O . PHE A 1 158 ? -0.849 -7.540 0.145 1.00 96.44 158 PHE A O 1
ATOM 1165 N N . VAL A 1 159 ? -0.792 -6.076 -1.568 1.00 97.94 159 VAL A N 1
ATOM 1166 C CA .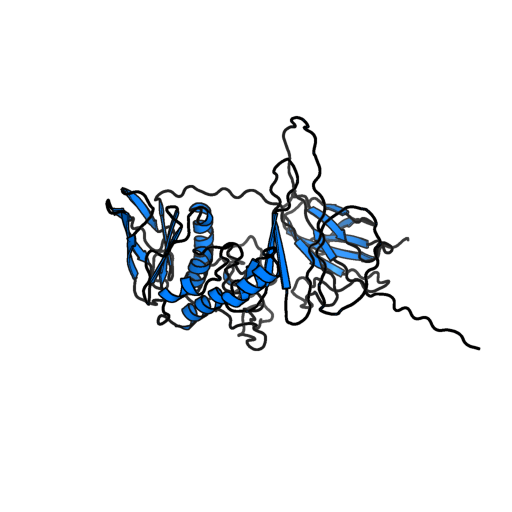 VAL A 1 159 ? -2.144 -6.355 -2.092 1.00 97.94 159 VAL A CA 1
ATOM 1167 C C . VAL A 1 159 ? -2.031 -7.106 -3.420 1.00 97.94 159 VAL A C 1
ATOM 1169 O O . VAL A 1 159 ? -2.325 -8.302 -3.492 1.00 97.94 159 VAL A O 1
ATOM 1172 N N . ASN A 1 160 ? -1.500 -6.432 -4.438 1.00 96.44 160 ASN A N 1
ATOM 1173 C CA . ASN A 1 160 ? -1.107 -7.018 -5.714 1.00 96.44 160 ASN A CA 1
ATOM 1174 C C . ASN A 1 160 ? 0.401 -6.856 -5.955 1.00 96.44 160 ASN A C 1
ATOM 1176 O O . ASN A 1 160 ? 1.086 -6.060 -5.308 1.00 96.44 160 ASN A O 1
ATOM 1180 N N . ASN A 1 161 ? 0.910 -7.630 -6.903 1.00 92.06 161 ASN A N 1
ATOM 1181 C CA . ASN A 1 161 ? 2.230 -7.502 -7.506 1.00 92.06 161 ASN A CA 1
ATOM 1182 C C . ASN A 1 161 ? 2.137 -7.936 -8.981 1.00 92.06 161 ASN A C 1
ATOM 1184 O O . ASN A 1 161 ? 1.079 -8.349 -9.448 1.00 92.06 161 ASN A O 1
ATOM 1188 N N . HIS A 1 162 ? 3.250 -7.883 -9.704 1.00 88.81 162 HIS A N 1
ATOM 1189 C CA . HIS A 1 162 ? 3.290 -8.228 -11.125 1.00 88.81 162 HIS A CA 1
ATOM 1190 C C . HIS A 1 162 ? 2.974 -9.705 -11.435 1.00 88.81 162 HIS A C 1
ATOM 1192 O O . HIS A 1 162 ? 2.589 -10.006 -12.560 1.00 88.81 162 HIS A O 1
ATOM 1198 N N . ASP A 1 163 ? 3.092 -10.616 -10.466 1.00 88.19 163 ASP A N 1
ATOM 1199 C CA . ASP A 1 163 ? 2.777 -12.041 -10.641 1.00 88.19 163 ASP A CA 1
ATOM 1200 C C . ASP A 1 163 ? 1.341 -12.407 -10.277 1.00 88.19 163 ASP A C 1
ATOM 1202 O O . ASP A 1 163 ? 0.783 -13.361 -10.812 1.00 88.19 163 ASP A O 1
ATOM 1206 N N . THR A 1 164 ? 0.725 -11.645 -9.380 1.00 91.31 164 THR A N 1
ATOM 1207 C CA . THR A 1 164 ? -0.686 -11.797 -9.012 1.00 91.31 164 THR A CA 1
ATOM 1208 C C . THR A 1 164 ? -1.603 -10.966 -9.894 1.00 91.31 164 THR A C 1
ATOM 1210 O O . THR A 1 164 ? -2.778 -11.282 -9.989 1.00 91.31 164 THR A O 1
ATOM 1213 N N . PHE A 1 165 ? -1.080 -9.929 -10.552 1.00 93.75 165 PHE A N 1
ATOM 1214 C CA . PHE A 1 165 ? -1.826 -9.005 -11.396 1.00 93.75 165 PHE A CA 1
ATOM 1215 C C . PHE A 1 165 ? -1.408 -9.154 -12.861 1.00 93.75 165 PHE A C 1
ATOM 1217 O O . PHE A 1 165 ? -0.458 -8.516 -13.319 1.00 93.75 165 PHE A O 1
ATOM 1224 N N . ARG A 1 166 ? -2.119 -10.007 -13.610 1.00 92.94 166 ARG A N 1
ATOM 1225 C CA . ARG A 1 166 ? -1.807 -10.324 -15.015 1.00 92.94 166 ARG A CA 1
ATOM 1226 C C . ARG A 1 166 ? -2.940 -9.880 -15.954 1.00 92.94 166 ARG A C 1
ATOM 1228 O O . ARG A 1 166 ? -3.685 -10.721 -16.462 1.00 92.94 166 ARG A O 1
ATOM 1235 N N . PRO A 1 167 ? -3.127 -8.570 -16.198 1.00 93.94 167 PRO A N 1
ATOM 1236 C CA . PRO A 1 167 ? -4.139 -8.102 -17.132 1.00 93.94 167 PRO A CA 1
ATOM 1237 C C . PRO A 1 167 ? -3.732 -8.433 -18.570 1.00 93.94 167 PRO A C 1
ATOM 1239 O O . PRO A 1 167 ? -2.564 -8.343 -18.951 1.00 93.94 167 PRO A O 1
ATOM 1242 N N . LYS A 1 168 ? -4.719 -8.740 -19.407 1.00 93.50 168 LYS A N 1
ATOM 1243 C CA . LYS A 1 168 ? -4.554 -8.686 -20.861 1.00 93.50 168 LYS A CA 1
ATOM 1244 C C . LYS A 1 168 ? -4.705 -7.238 -21.290 1.00 93.50 168 LYS A C 1
ATOM 1246 O O . LYS A 1 168 ? -5.634 -6.566 -20.847 1.00 93.50 168 LYS A O 1
ATOM 1251 N N . LEU A 1 169 ? -3.813 -6.760 -22.148 1.00 92.25 169 LEU A N 1
ATOM 1252 C CA . LEU A 1 169 ? -3.798 -5.363 -22.569 1.00 92.25 169 LEU A CA 1
ATOM 1253 C C . LEU A 1 169 ? -4.313 -5.204 -24.004 1.00 92.25 169 LEU A C 1
ATOM 1255 O O . LEU A 1 169 ? -4.068 -6.042 -24.871 1.00 92.25 169 LEU A O 1
ATOM 1259 N N . THR A 1 170 ? -5.033 -4.113 -24.249 1.00 91.56 170 THR A N 1
ATOM 1260 C CA . THR A 1 170 ? -5.261 -3.574 -25.603 1.00 91.56 170 THR A CA 1
ATOM 1261 C C . THR A 1 170 ? -3.968 -2.976 -26.172 1.00 91.56 170 THR A C 1
ATOM 1263 O O . THR A 1 170 ? -2.984 -2.820 -25.447 1.00 91.56 170 THR A O 1
ATOM 1266 N N . ALA A 1 171 ? -3.967 -2.593 -27.454 1.00 87.62 171 ALA A N 1
ATOM 1267 C CA . ALA A 1 171 ? -2.815 -1.935 -28.079 1.00 87.62 171 ALA A CA 1
ATOM 1268 C C . ALA A 1 171 ? -2.451 -0.607 -27.385 1.00 87.62 171 ALA A C 1
ATOM 1270 O O . ALA A 1 171 ? -1.280 -0.254 -27.276 1.00 87.62 171 ALA A O 1
ATOM 1271 N N . GLU A 1 172 ? -3.453 0.095 -26.857 1.00 87.12 172 GLU A N 1
ATOM 1272 C CA . GLU A 1 172 ? -3.315 1.348 -26.114 1.00 87.12 172 GLU A CA 1
ATOM 1273 C C . GLU A 1 172 ? -2.979 1.127 -24.623 1.00 87.12 172 GLU A C 1
ATOM 1275 O O . GLU A 1 172 ? -2.737 2.079 -23.878 1.00 87.12 172 GLU A O 1
ATOM 1280 N N . GLY A 1 173 ? -2.950 -0.133 -24.171 1.00 88.75 173 GLY A N 1
ATOM 1281 C CA . GLY A 1 173 ? -2.563 -0.513 -22.813 1.00 88.75 173 GLY A CA 1
ATOM 1282 C C . GLY A 1 173 ? -3.691 -0.528 -21.776 1.00 88.75 173 GLY A C 1
ATOM 1283 O O . GLY A 1 173 ? -3.402 -0.659 -20.588 1.00 88.75 173 GLY A O 1
ATOM 1284 N N . ASN A 1 174 ? -4.955 -0.428 -22.194 1.00 93.38 174 ASN A N 1
ATOM 1285 C CA . ASN A 1 174 ? -6.108 -0.640 -21.308 1.00 93.38 174 ASN A CA 1
ATOM 1286 C C . ASN A 1 174 ? -6.306 -2.113 -20.962 1.00 93.38 174 ASN A C 1
ATOM 1288 O O . ASN A 1 174 ? -6.010 -2.979 -21.789 1.00 93.38 174 ASN A O 1
ATOM 1292 N N . TYR A 1 175 ? -6.887 -2.383 -19.793 1.00 94.75 175 TYR A N 1
ATOM 1293 C CA . TYR A 1 175 ? -7.268 -3.734 -19.389 1.00 94.75 175 TYR A CA 1
ATOM 1294 C C . TYR A 1 175 ? -8.371 -4.286 -20.297 1.00 94.75 175 TYR A C 1
ATOM 1296 O O . TYR A 1 175 ? -9.375 -3.628 -20.566 1.00 94.75 175 TYR A O 1
ATOM 1304 N N . ASN A 1 176 ? -8.189 -5.522 -20.747 1.00 95.31 176 ASN A N 1
ATOM 1305 C CA . ASN A 1 176 ? -9.100 -6.257 -21.616 1.00 95.31 176 ASN A CA 1
ATOM 1306 C C . ASN A 1 176 ? -9.276 -7.694 -21.101 1.00 95.31 176 ASN A C 1
ATOM 1308 O O . ASN A 1 1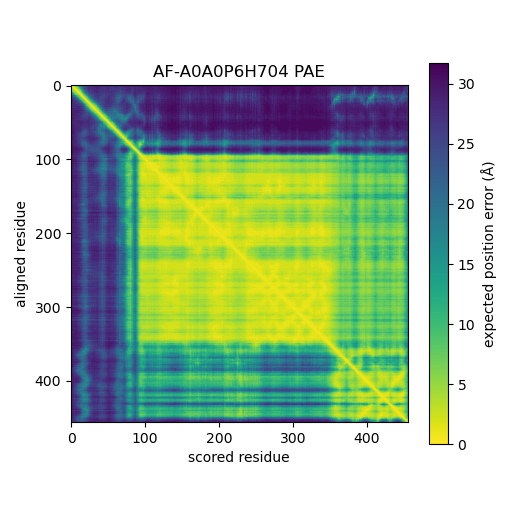76 ? -9.046 -8.680 -21.805 1.00 95.31 176 ASN A O 1
ATOM 1312 N N . GLY A 1 177 ? -9.631 -7.794 -19.821 1.00 94.38 177 GLY A N 1
ATOM 1313 C CA . GLY A 1 177 ? -9.705 -9.049 -19.082 1.00 94.38 177 GLY A CA 1
ATOM 1314 C C . GLY A 1 177 ? -8.366 -9.471 -18.479 1.00 94.38 177 GLY A C 1
ATOM 1315 O O . GLY A 1 177 ? -7.407 -8.701 -18.434 1.00 94.38 177 GLY A O 1
ATOM 1316 N N . TRP A 1 178 ? -8.320 -10.718 -18.018 1.00 94.38 178 TRP A N 1
ATOM 1317 C CA . TRP A 1 178 ? -7.232 -11.247 -17.197 1.00 94.38 178 TRP A CA 1
ATOM 1318 C C . TRP A 1 178 ? -6.619 -12.500 -17.822 1.00 94.38 178 TRP A C 1
ATOM 1320 O O . TRP A 1 178 ? -7.294 -13.281 -18.510 1.00 94.38 178 TRP A O 1
ATOM 1330 N N . ASP A 1 179 ? -5.326 -12.688 -17.594 1.00 93.75 179 ASP A N 1
ATOM 1331 C CA . ASP A 1 179 ? -4.607 -13.923 -17.872 1.00 93.75 179 ASP A CA 1
ATOM 1332 C C . ASP A 1 179 ? -4.428 -14.745 -16.594 1.00 93.75 179 ASP A C 1
ATOM 1334 O O . ASP A 1 179 ? -3.321 -15.000 -16.123 1.00 93.75 179 ASP A O 1
ATOM 1338 N N . SER A 1 180 ? -5.551 -15.206 -16.044 1.00 92.44 180 SER A N 1
ATOM 1339 C CA . SER A 1 180 ? -5.583 -16.002 -14.812 1.00 92.44 180 SER A CA 1
ATOM 1340 C C . SER A 1 180 ? -4.811 -17.322 -14.897 1.00 92.44 180 SER A C 1
ATOM 1342 O O . SER A 1 180 ? -4.577 -17.958 -13.877 1.00 92.44 180 SER A O 1
ATOM 1344 N N . SER A 1 181 ? -4.408 -17.756 -16.097 1.00 91.75 181 SER A N 1
ATOM 1345 C CA . SER A 1 181 ? -3.573 -18.948 -16.274 1.00 91.75 181 SER A CA 1
ATOM 1346 C C . SER A 1 181 ? -2.094 -18.706 -15.956 1.00 91.75 181 SER A C 1
ATOM 1348 O O . SER A 1 181 ? -1.349 -19.666 -15.774 1.00 91.75 181 SER A O 1
ATOM 1350 N N . GLN A 1 182 ? -1.675 -17.438 -15.914 1.00 88.44 182 GLN A N 1
ATOM 1351 C CA . GLN A 1 182 ? -0.311 -16.993 -15.622 1.00 88.44 182 GLN A CA 1
ATOM 1352 C C . GLN A 1 182 ? -0.212 -16.267 -14.273 1.00 88.44 182 GLN A C 1
ATOM 1354 O O . GLN A 1 182 ? 0.850 -15.761 -13.914 1.00 88.44 182 GLN A O 1
ATOM 1359 N N . GLU A 1 183 ? -1.315 -16.192 -13.527 1.00 90.94 183 GLU A N 1
ATOM 1360 C CA . GLU A 1 183 ? -1.325 -15.619 -12.187 1.00 90.94 183 GLU A CA 1
ATOM 1361 C C . GLU A 1 183 ? -0.747 -16.615 -11.184 1.00 90.94 183 GLU A C 1
ATOM 1363 O O . GLU A 1 183 ? -1.178 -17.765 -11.096 1.00 90.94 183 GLU A O 1
ATOM 1368 N N . LEU A 1 184 ? 0.197 -16.146 -10.372 1.00 89.75 184 LEU A N 1
ATOM 1369 C CA . LEU A 1 184 ? 0.717 -16.902 -9.235 1.00 89.75 184 LEU A CA 1
ATOM 1370 C C . LEU A 1 184 ? -0.368 -17.129 -8.170 1.00 89.75 184 LEU A C 1
ATOM 1372 O O . LEU A 1 184 ? -0.421 -18.174 -7.524 1.00 89.75 184 LEU A O 1
ATOM 1376 N N . ALA A 1 185 ? -1.239 -16.135 -8.001 1.00 90.19 185 ALA A N 1
ATOM 1377 C CA . ALA A 1 185 ? -2.477 -16.194 -7.238 1.00 90.19 185 ALA A CA 1
ATOM 1378 C C . ALA A 1 185 ? -3.453 -15.150 -7.796 1.00 90.19 185 ALA A C 1
ATOM 1380 O O . ALA A 1 185 ? -3.015 -14.121 -8.306 1.00 90.19 185 ALA A O 1
ATOM 1381 N N . ALA A 1 186 ? -4.758 -15.392 -7.653 1.00 93.75 186 ALA A N 1
ATOM 1382 C CA . ALA A 1 186 ? -5.801 -14.541 -8.227 1.00 93.75 186 ALA A CA 1
ATOM 1383 C C . ALA A 1 186 ? -5.654 -13.062 -7.825 1.00 93.75 186 ALA A C 1
ATOM 1385 O O . ALA A 1 186 ? -5.440 -12.763 -6.643 1.00 93.75 186 ALA A O 1
ATOM 1386 N N . HIS A 1 187 ? -5.771 -12.152 -8.795 1.00 95.38 187 HIS A N 1
ATOM 1387 C CA . HIS A 1 187 ? -5.658 -10.699 -8.610 1.00 95.38 187 HIS A CA 1
ATOM 1388 C C . HIS A 1 187 ? -6.780 -10.113 -7.740 1.00 95.38 187 HIS A C 1
ATOM 1390 O O . HIS A 1 187 ? -7.863 -10.678 -7.604 1.00 95.38 187 HIS A O 1
ATOM 1396 N N . ILE A 1 188 ? -6.532 -8.926 -7.190 1.00 97.75 188 ILE A N 1
ATOM 1397 C CA . ILE A 1 188 ? -7.579 -8.031 -6.687 1.00 97.75 188 ILE A CA 1
ATOM 1398 C C . ILE A 1 188 ? -7.807 -6.949 -7.747 1.00 97.75 188 ILE A C 1
ATOM 1400 O O . ILE A 1 188 ? -6.853 -6.281 -8.143 1.00 97.75 188 ILE A O 1
ATOM 1404 N N . ASP A 1 189 ? -9.047 -6.786 -8.215 1.00 95.56 189 ASP A N 1
ATOM 1405 C CA . ASP A 1 189 ? -9.401 -5.771 -9.217 1.00 95.56 189 ASP A CA 1
ATOM 1406 C C . ASP A 1 189 ? -9.191 -4.358 -8.634 1.00 95.56 189 ASP A C 1
ATOM 1408 O O . ASP A 1 189 ? -9.707 -4.057 -7.549 1.00 95.56 189 ASP A O 1
ATOM 1412 N N . PRO A 1 190 ? -8.461 -3.460 -9.321 1.00 94.50 190 PRO A N 1
ATOM 1413 C CA . PRO A 1 190 ? -8.137 -2.152 -8.774 1.00 94.50 190 PRO A CA 1
ATOM 1414 C C . PRO A 1 190 ? -9.327 -1.171 -8.835 1.00 94.50 190 PRO A C 1
ATOM 1416 O O . PRO A 1 190 ? -9.222 -0.025 -8.388 1.00 94.50 190 PRO A O 1
ATOM 1419 N N . TYR A 1 191 ? -10.461 -1.583 -9.404 1.00 94.62 191 TYR A N 1
ATOM 1420 C CA . TYR A 1 191 ? -11.726 -0.849 -9.398 1.00 94.62 191 TYR A CA 1
ATOM 1421 C C . TYR A 1 191 ? -12.728 -1.395 -8.371 1.00 94.62 191 TYR A C 1
ATOM 1423 O O . TYR A 1 191 ? -13.801 -0.807 -8.214 1.00 94.62 191 TYR A O 1
ATOM 1431 N N . ASP A 1 192 ? -12.388 -2.456 -7.630 1.00 96.50 192 ASP A N 1
ATOM 1432 C CA . ASP A 1 192 ? -13.216 -2.918 -6.517 1.00 96.50 192 ASP A CA 1
ATOM 1433 C C . ASP A 1 192 ? -13.245 -1.871 -5.390 1.00 96.50 192 ASP A C 1
ATOM 1435 O O . ASP A 1 192 ? -12.223 -1.301 -4.992 1.00 96.50 192 ASP A O 1
ATOM 1439 N N . GLY A 1 193 ? -14.436 -1.620 -4.838 1.00 95.25 193 GLY A N 1
ATOM 1440 C CA . GLY A 1 193 ? -14.620 -0.664 -3.747 1.00 95.25 193 GLY A CA 1
ATOM 1441 C C . GLY A 1 193 ? -13.834 -1.014 -2.477 1.00 95.25 193 GLY A C 1
ATOM 1442 O O . GLY A 1 193 ? -13.520 -0.115 -1.703 1.00 95.25 193 GLY A O 1
ATOM 1443 N N . ARG A 1 194 ? -13.472 -2.289 -2.284 1.00 98.06 194 ARG A N 1
ATOM 1444 C CA . ARG A 1 194 ? -12.720 -2.817 -1.134 1.00 98.06 194 ARG A CA 1
ATOM 1445 C C . ARG A 1 194 ? -11.204 -2.746 -1.292 1.00 98.06 194 ARG A C 1
ATOM 1447 O O . ARG A 1 194 ? -10.487 -3.079 -0.347 1.00 98.06 194 ARG A O 1
ATOM 1454 N N . LEU A 1 195 ? -10.687 -2.252 -2.420 1.00 98.12 195 LEU A N 1
ATOM 1455 C CA . LEU A 1 195 ? -9.247 -2.023 -2.587 1.00 98.12 195 LEU A CA 1
ATOM 1456 C C . LEU A 1 195 ? -8.686 -1.091 -1.495 1.00 98.12 195 LEU A C 1
ATOM 1458 O O . LEU A 1 195 ? -7.576 -1.282 -0.999 1.00 98.12 195 LEU A O 1
ATOM 1462 N N . SER A 1 196 ? -9.471 -0.101 -1.071 1.00 98.12 196 SER A N 1
ATOM 1463 C CA . SER A 1 196 ? -9.098 0.808 0.013 1.00 98.12 196 SER A CA 1
ATOM 1464 C C . SER A 1 196 ? -8.946 0.082 1.358 1.00 98.12 196 SER A C 1
ATOM 1466 O O . SER A 1 196 ? -7.982 0.340 2.080 1.00 98.12 196 SER A O 1
ATOM 1468 N N . ALA A 1 197 ? -9.829 -0.873 1.675 1.00 98.56 197 ALA A N 1
ATOM 1469 C CA . ALA A 1 197 ? -9.708 -1.732 2.854 1.00 98.56 197 ALA A CA 1
ATOM 1470 C C . ALA A 1 197 ? -8.451 -2.604 2.791 1.00 98.56 197 ALA A C 1
ATOM 1472 O O . ALA A 1 197 ? -7.719 -2.689 3.779 1.00 98.56 197 ALA A O 1
ATOM 1473 N N . ALA A 1 198 ? -8.166 -3.195 1.627 1.00 98.69 198 ALA A N 1
ATOM 1474 C CA . ALA A 1 198 ? -6.973 -4.008 1.404 1.00 98.69 198 ALA A CA 1
ATOM 1475 C C . ALA A 1 198 ? -5.687 -3.231 1.736 1.00 98.69 198 ALA A C 1
ATOM 1477 O O . ALA A 1 198 ? -4.847 -3.697 2.512 1.00 98.69 198 ALA A O 1
ATOM 1478 N N . TYR A 1 199 ? -5.569 -2.001 1.230 1.00 98.75 199 TYR A N 1
ATOM 1479 C CA . TYR A 1 199 ? -4.428 -1.140 1.536 1.00 98.75 199 TYR A CA 1
ATOM 1480 C C . TYR A 1 199 ? -4.427 -0.613 2.972 1.00 98.75 199 TYR A C 1
ATOM 1482 O O . TYR A 1 199 ? -3.360 -0.531 3.582 1.00 98.75 199 TYR A O 1
ATOM 1490 N N . ALA A 1 200 ? -5.588 -0.302 3.554 1.00 98.75 200 ALA A N 1
ATOM 1491 C CA . ALA A 1 200 ? -5.670 0.115 4.951 1.00 98.75 200 ALA A CA 1
ATOM 1492 C C . ALA A 1 200 ? -5.146 -0.984 5.893 1.00 98.75 200 ALA A C 1
ATOM 1494 O O . ALA A 1 200 ? -4.383 -0.680 6.811 1.00 98.75 200 ALA A O 1
ATOM 1495 N N . ILE A 1 201 ? -5.465 -2.256 5.622 1.00 98.69 201 ILE A N 1
ATOM 1496 C CA . ILE A 1 201 ? -4.919 -3.414 6.347 1.00 98.69 201 ILE A CA 1
ATOM 1497 C C . ILE A 1 201 ? -3.401 -3.491 6.177 1.00 98.69 201 ILE A C 1
ATOM 1499 O O . ILE A 1 201 ? -2.680 -3.495 7.177 1.00 98.69 201 ILE A O 1
ATOM 1503 N N . ALA A 1 202 ? -2.909 -3.515 4.931 1.00 98.12 202 ALA A N 1
ATOM 1504 C CA . ALA A 1 202 ? -1.482 -3.667 4.641 1.00 98.12 202 ALA A CA 1
ATOM 1505 C C . ALA A 1 202 ? -0.631 -2.586 5.333 1.00 98.12 202 ALA A C 1
ATOM 1507 O O . ALA A 1 202 ? 0.447 -2.869 5.857 1.00 98.12 202 ALA A O 1
ATOM 1508 N N . PHE A 1 203 ? -1.135 -1.351 5.398 1.00 98.38 203 PHE A N 1
ATOM 1509 C CA . PHE A 1 203 ? -0.455 -0.235 6.054 1.00 98.38 203 PHE A CA 1
ATOM 1510 C C . PHE A 1 203 ? -0.595 -0.226 7.584 1.00 98.38 203 PHE A C 1
ATOM 1512 O O . PHE A 1 203 ? 0.292 0.296 8.268 1.00 98.38 203 PHE A O 1
ATOM 1519 N N . ALA A 1 204 ? -1.675 -0.787 8.137 1.00 97.69 204 ALA A N 1
ATOM 1520 C CA . ALA A 1 204 ? -1.938 -0.786 9.575 1.00 97.69 204 ALA A CA 1
ATOM 1521 C C . ALA A 1 204 ? -1.103 -1.826 10.342 1.00 97.69 204 ALA A C 1
ATOM 1523 O O . ALA A 1 204 ? -0.655 -1.551 11.458 1.00 97.69 204 ALA A O 1
ATOM 1524 N N . VAL A 1 205 ? -0.850 -2.998 9.758 1.00 96.31 205 VAL A N 1
ATOM 1525 C CA . VAL A 1 205 ? -0.094 -4.073 10.420 1.00 96.31 205 VAL A CA 1
ATOM 1526 C C . VAL A 1 205 ? 1.408 -3.760 10.552 1.00 96.31 205 VAL A C 1
ATOM 1528 O O . VAL A 1 205 ? 1.925 -2.752 10.053 1.00 96.31 205 VAL A O 1
ATOM 1531 N N . ASP A 1 206 ? 2.142 -4.607 11.273 1.00 95.06 206 ASP A N 1
ATOM 1532 C CA . ASP A 1 206 ? 3.609 -4.551 11.309 1.00 95.06 206 ASP A CA 1
ATOM 1533 C C . ASP A 1 206 ? 4.247 -4.945 9.964 1.00 95.06 206 ASP A C 1
ATOM 1535 O O . ASP A 1 206 ? 3.582 -5.483 9.085 1.00 95.06 206 ASP A O 1
ATOM 1539 N N . GLY A 1 207 ? 5.530 -4.629 9.782 1.00 91.50 207 GLY A N 1
ATOM 1540 C CA . GLY A 1 207 ? 6.254 -4.841 8.523 1.00 91.50 207 GLY A CA 1
ATOM 1541 C C . GLY A 1 207 ? 6.379 -3.590 7.663 1.00 91.50 207 GLY A C 1
ATOM 1542 O O . GLY A 1 207 ? 6.047 -2.485 8.099 1.00 91.50 207 GLY A O 1
ATOM 1543 N N . THR A 1 208 ? 6.851 -3.764 6.434 1.00 89.69 208 THR A N 1
ATOM 1544 C CA . THR A 1 208 ? 7.060 -2.670 5.474 1.00 89.69 208 THR A CA 1
ATOM 1545 C C . THR A 1 208 ? 6.073 -2.832 4.324 1.00 89.69 208 THR A C 1
ATOM 1547 O O . THR A 1 208 ? 6.302 -3.697 3.489 1.00 89.69 208 THR A O 1
ATOM 1550 N N . PRO A 1 209 ? 4.959 -2.078 4.279 1.00 93.38 209 PRO A N 1
ATOM 1551 C CA . PRO A 1 209 ? 3.965 -2.258 3.228 1.00 93.38 209 PRO A CA 1
ATOM 1552 C C . PRO A 1 209 ? 4.519 -1.855 1.858 1.00 93.38 209 PRO A C 1
ATOM 1554 O O . PRO A 1 209 ? 5.216 -0.844 1.746 1.00 93.38 209 PRO A O 1
ATOM 1557 N N . THR A 1 210 ? 4.140 -2.599 0.820 1.00 92.25 210 THR A N 1
ATOM 1558 C CA . THR A 1 210 ? 4.453 -2.288 -0.580 1.00 92.25 210 THR A CA 1
ATOM 1559 C C . THR A 1 210 ? 3.194 -1.864 -1.327 1.00 92.25 210 THR A C 1
ATOM 1561 O O . THR A 1 210 ? 2.124 -2.456 -1.181 1.00 92.25 210 THR A O 1
ATOM 1564 N N . VAL A 1 211 ? 3.333 -0.823 -2.149 1.00 93.69 211 VAL A N 1
ATOM 1565 C CA . VAL A 1 211 ? 2.277 -0.314 -3.029 1.00 93.69 211 VAL A CA 1
ATOM 1566 C C . VAL A 1 211 ? 2.564 -0.760 -4.449 1.00 93.69 211 VAL A C 1
ATOM 1568 O O . VAL A 1 211 ? 3.697 -0.645 -4.914 1.00 93.69 211 VAL A O 1
ATOM 1571 N N . PHE A 1 212 ? 1.537 -1.252 -5.133 1.00 95.62 212 PHE A N 1
ATOM 1572 C CA . PHE A 1 212 ? 1.647 -1.668 -6.517 1.00 95.62 212 PHE A CA 1
ATOM 1573 C C . PHE A 1 212 ? 1.237 -0.522 -7.439 1.00 95.62 212 PHE A C 1
ATOM 1575 O O . PHE A 1 212 ? 0.283 0.205 -7.161 1.00 95.62 212 PHE A O 1
ATOM 1582 N N . ILE A 1 213 ? 1.985 -0.335 -8.525 1.00 90.94 213 ILE A N 1
ATOM 1583 C CA . ILE A 1 213 ? 1.821 0.823 -9.409 1.00 90.94 213 ILE A CA 1
ATOM 1584 C C . ILE A 1 213 ? 0.436 0.854 -10.071 1.00 90.94 213 ILE A C 1
ATOM 1586 O O . ILE A 1 213 ? -0.184 1.912 -10.111 1.00 90.94 213 ILE A O 1
ATOM 1590 N N . GLU A 1 214 ? -0.073 -0.305 -10.500 1.00 92.75 214 GLU A N 1
ATOM 1591 C CA . GLU A 1 214 ? -1.388 -0.455 -11.151 1.00 92.75 214 GLU A CA 1
ATOM 1592 C C . GLU A 1 214 ? -2.557 -0.189 -10.196 1.00 92.75 214 GLU A C 1
ATOM 1594 O O . GLU A 1 214 ? -3.647 0.200 -10.623 1.00 92.75 214 GLU A O 1
ATOM 1599 N N . ASP A 1 215 ? -2.331 -0.386 -8.895 1.00 96.00 215 ASP A N 1
ATOM 1600 C CA . ASP A 1 215 ? -3.317 -0.090 -7.864 1.00 96.00 215 ASP A CA 1
ATOM 1601 C C . ASP A 1 215 ? -3.276 1.399 -7.497 1.00 96.00 215 ASP A C 1
ATOM 1603 O O . ASP A 1 215 ? -4.320 2.030 -7.351 1.00 96.00 215 ASP A O 1
ATOM 1607 N N . LEU A 1 216 ? -2.092 2.010 -7.385 1.00 95.69 216 LEU A N 1
ATOM 1608 C CA . LEU A 1 216 ? -1.973 3.429 -7.032 1.00 95.69 216 LEU A CA 1
ATOM 1609 C C . LEU A 1 216 ? -2.429 4.354 -8.163 1.00 95.69 216 LEU A C 1
ATOM 1611 O O . LEU A 1 216 ? -3.138 5.330 -7.903 1.00 95.69 216 LEU A O 1
ATOM 1615 N N . PHE A 1 217 ? -2.017 4.058 -9.393 1.00 93.94 217 PHE A N 1
ATOM 1616 C CA . PHE A 1 217 ? -2.302 4.872 -10.565 1.00 93.94 217 PHE A CA 1
ATOM 1617 C C . PHE A 1 217 ? -3.341 4.208 -11.462 1.00 93.94 217 PHE A C 1
ATOM 1619 O O . PHE A 1 217 ? -3.335 2.994 -11.663 1.00 93.94 217 PHE A O 1
ATOM 1626 N N . ASP A 1 218 ? -4.233 5.010 -12.033 1.00 91.38 218 ASP A N 1
ATOM 1627 C CA . ASP A 1 218 ? -5.235 4.520 -12.972 1.00 91.38 218 ASP A CA 1
ATOM 1628 C C . ASP A 1 218 ? -4.641 4.348 -14.377 1.00 91.38 218 ASP A C 1
ATOM 1630 O O . ASP A 1 218 ? -4.799 5.185 -15.264 1.00 91.38 218 ASP A O 1
ATOM 1634 N N . LEU A 1 219 ? -3.912 3.246 -14.554 1.00 90.06 219 LEU A N 1
ATOM 1635 C CA . LEU A 1 219 ? -3.260 2.863 -15.809 1.00 90.06 219 LEU A CA 1
ATOM 1636 C C . LEU A 1 219 ? -4.135 1.966 -16.701 1.00 90.06 219 LEU A C 1
ATOM 1638 O O . LEU A 1 219 ? -3.731 1.604 -17.806 1.00 90.06 219 LEU A O 1
ATOM 1642 N N . GLY A 1 220 ? -5.306 1.552 -16.213 1.00 91.62 220 GLY A N 1
ATOM 1643 C CA . GLY A 1 220 ? -6.116 0.502 -16.830 1.00 91.62 220 GLY A CA 1
ATOM 1644 C C . GLY A 1 220 ? -7.174 0.974 -17.823 1.00 91.62 220 GLY A C 1
ATOM 1645 O O . GLY A 1 220 ? -7.715 0.141 -18.550 1.00 91.62 220 GLY A O 1
ATOM 1646 N N . GLN A 1 221 ? -7.495 2.273 -17.848 1.00 90.44 221 GLN A N 1
ATOM 1647 C CA . GLN A 1 221 ? -8.671 2.793 -18.565 1.00 90.44 221 GLN A CA 1
ATOM 1648 C C . GLN A 1 221 ? -8.399 3.952 -19.535 1.00 90.44 221 GLN A C 1
ATOM 1650 O O . GLN A 1 221 ? -9.235 4.229 -20.397 1.00 90.44 221 GLN A O 1
ATOM 1655 N N . LEU A 1 222 ? -7.254 4.630 -19.437 1.00 89.94 222 LEU A N 1
ATOM 1656 C CA . LEU A 1 222 ? -7.019 5.898 -20.139 1.00 89.94 222 LEU A CA 1
ATOM 1657 C C . LEU A 1 222 ? -6.389 5.781 -21.538 1.00 89.94 222 LEU A C 1
ATOM 1659 O O . LEU A 1 222 ? -6.271 6.785 -22.238 1.00 89.94 222 LEU A O 1
ATOM 1663 N N . GLY A 1 223 ? -5.985 4.585 -21.966 1.00 90.25 223 GLY A N 1
ATOM 1664 C CA . GLY A 1 223 ? -5.402 4.329 -23.289 1.00 90.25 223 GLY A CA 1
ATOM 1665 C C . GLY A 1 223 ? -4.046 5.006 -23.509 1.00 90.25 223 GLY A C 1
ATOM 1666 O O . GLY A 1 223 ? -3.656 5.278 -24.641 1.00 90.25 223 GLY A O 1
ATOM 1667 N N . ASN A 1 224 ? -3.350 5.343 -22.425 1.00 87.62 224 ASN A N 1
ATOM 1668 C CA . ASN A 1 224 ? -2.113 6.120 -22.434 1.00 87.62 224 ASN A CA 1
ATOM 1669 C C . ASN A 1 224 ? -1.011 5.477 -21.572 1.00 87.62 224 ASN A C 1
ATOM 1671 O O . ASN A 1 224 ? -0.066 6.152 -21.154 1.00 87.62 224 ASN A O 1
ATOM 1675 N N . ARG A 1 225 ? -1.106 4.164 -21.313 1.00 87.31 225 ARG A N 1
ATOM 1676 C CA . ARG A 1 225 ? -0.142 3.402 -20.497 1.00 87.31 225 ARG A CA 1
ATOM 1677 C C . ARG A 1 225 ? 1.307 3.681 -20.891 1.00 87.31 225 ARG A C 1
ATOM 1679 O O . ARG A 1 225 ? 2.159 3.831 -20.026 1.00 87.31 225 ARG A O 1
ATOM 1686 N N . PHE A 1 226 ? 1.563 3.784 -22.190 1.00 83.25 226 PHE A N 1
ATOM 1687 C CA . PHE A 1 226 ? 2.902 3.940 -22.759 1.00 83.25 226 PHE A CA 1
ATOM 1688 C C . PHE A 1 226 ? 3.308 5.401 -23.022 1.00 83.25 226 PHE A C 1
ATOM 1690 O O . PHE A 1 226 ? 4.439 5.660 -23.427 1.00 83.25 226 PHE A O 1
ATOM 1697 N N . THR A 1 227 ? 2.394 6.360 -22.844 1.00 81.19 227 THR A N 1
ATOM 1698 C CA . THR A 1 227 ? 2.550 7.740 -23.345 1.00 81.19 227 THR A CA 1
ATOM 1699 C C . THR A 1 227 ? 2.185 8.829 -22.335 1.00 81.19 227 THR A C 1
ATOM 1701 O O . THR A 1 227 ? 2.265 10.010 -22.669 1.00 81.19 227 THR A O 1
ATOM 1704 N N . HIS A 1 228 ? 1.794 8.469 -21.111 1.00 83.88 228 HIS A N 1
ATOM 1705 C CA . HIS A 1 228 ? 1.451 9.437 -20.074 1.00 83.88 228 HIS A CA 1
ATOM 1706 C C . HIS A 1 228 ? 2.668 10.264 -19.622 1.00 83.88 228 HIS A C 1
ATOM 1708 O O . HIS A 1 228 ? 3.780 9.761 -19.458 1.00 83.88 228 HIS A O 1
ATOM 1714 N N . ASP A 1 229 ? 2.439 11.550 -19.359 1.00 80.19 229 ASP A N 1
ATOM 1715 C CA . ASP A 1 229 ? 3.363 12.403 -18.620 1.00 80.19 229 ASP A CA 1
ATOM 1716 C C . ASP A 1 229 ? 3.222 12.101 -17.116 1.00 80.19 229 ASP A C 1
ATOM 1718 O O . ASP A 1 229 ? 2.145 12.336 -16.551 1.00 80.19 229 ASP A O 1
ATOM 1722 N N . PRO A 1 230 ? 4.284 11.632 -16.430 1.00 78.06 230 PRO A N 1
ATOM 1723 C CA . PRO A 1 230 ? 4.230 11.298 -15.006 1.00 78.06 230 PRO A CA 1
ATOM 1724 C C . PRO A 1 230 ? 3.920 12.498 -14.095 1.00 78.06 230 PRO A C 1
ATOM 1726 O O . PRO A 1 230 ? 3.607 12.311 -12.921 1.00 78.06 230 PRO A O 1
ATOM 1729 N N . LYS A 1 231 ? 3.997 13.737 -14.601 1.00 80.44 231 LYS A N 1
ATOM 1730 C CA . LYS A 1 231 ? 3.621 14.952 -13.860 1.00 80.44 231 LYS A CA 1
ATOM 1731 C C . LYS A 1 231 ? 2.159 15.351 -14.039 1.00 80.44 231 LYS A C 1
ATOM 1733 O O . LYS A 1 231 ? 1.677 16.230 -13.322 1.00 80.44 231 LYS A O 1
ATOM 1738 N N . SER A 1 232 ? 1.457 14.760 -15.000 1.00 85.56 232 SER A N 1
ATOM 1739 C CA . SER A 1 232 ? 0.087 15.133 -15.324 1.00 85.56 232 SER A CA 1
ATOM 1740 C C . SER A 1 232 ? -0.901 14.257 -14.566 1.00 85.56 232 SER A C 1
ATOM 1742 O O . SER A 1 232 ? -1.163 13.123 -14.952 1.00 85.56 232 SER A O 1
ATOM 1744 N N . ALA A 1 233 ? -1.536 14.811 -13.531 1.00 88.25 233 ALA A N 1
ATOM 1745 C CA . ALA A 1 233 ? -2.587 14.113 -12.781 1.00 88.25 233 ALA A CA 1
ATOM 1746 C C . ALA A 1 233 ? -3.814 13.740 -13.639 1.00 88.25 233 ALA A C 1
ATOM 1748 O O . ALA A 1 233 ? -4.605 12.891 -13.240 1.00 88.25 233 ALA A O 1
ATOM 1749 N N . ALA A 1 234 ? -3.984 14.366 -14.810 1.00 89.69 234 ALA A N 1
ATOM 1750 C CA . ALA A 1 234 ? -5.028 14.004 -15.765 1.00 89.69 234 ALA A CA 1
ATOM 1751 C C . ALA A 1 234 ? -4.657 12.772 -16.606 1.00 89.69 234 ALA A C 1
ATOM 1753 O O . ALA A 1 234 ? -5.542 12.036 -17.025 1.00 89.69 234 ALA A O 1
ATOM 1754 N N . GLN A 1 235 ? -3.364 12.561 -16.872 1.00 88.75 235 GLN A N 1
ATOM 1755 C CA . GLN A 1 235 ? -2.879 11.419 -17.652 1.00 88.75 235 GLN A CA 1
ATOM 1756 C C . GLN A 1 235 ? -2.460 10.244 -16.769 1.00 88.75 235 GLN A C 1
ATOM 1758 O O . GLN A 1 235 ? -2.490 9.110 -17.229 1.00 88.75 235 GLN A O 1
ATOM 1763 N N . LEU A 1 236 ? -2.099 10.510 -15.516 1.00 89.38 236 LEU A N 1
ATOM 1764 C CA . LEU A 1 236 ? -1.738 9.513 -14.521 1.00 89.38 236 LEU A CA 1
ATOM 1765 C C . LEU A 1 236 ? -2.516 9.789 -13.218 1.00 89.38 236 LEU A C 1
ATOM 1767 O O . LEU A 1 236 ? -1.949 10.298 -12.245 1.00 89.38 236 LEU A O 1
ATOM 1771 N N . PRO A 1 237 ? -3.839 9.529 -13.196 1.00 92.44 237 PRO A N 1
ATOM 1772 C CA . PRO A 1 237 ? -4.663 9.781 -12.025 1.00 92.44 237 PRO A CA 1
ATOM 1773 C C . PRO A 1 237 ? -4.235 8.877 -10.879 1.00 92.44 237 PRO A C 1
ATOM 1775 O O . PRO A 1 237 ? -3.940 7.700 -11.076 1.00 92.44 237 PRO A O 1
ATOM 1778 N N . VAL A 1 238 ? -4.259 9.416 -9.665 1.00 93.44 238 VAL A N 1
ATOM 1779 C CA . VAL A 1 238 ? -3.961 8.657 -8.449 1.00 93.44 238 VAL A CA 1
ATOM 1780 C C . VAL A 1 238 ? -5.265 8.266 -7.766 1.00 93.44 238 VAL A C 1
ATOM 1782 O O . VAL A 1 238 ? -6.128 9.120 -7.545 1.00 93.44 238 VAL A O 1
ATOM 1785 N N . ARG A 1 239 ? -5.398 7.001 -7.355 1.00 94.50 239 ARG A N 1
ATOM 1786 C CA . ARG A 1 239 ? -6.516 6.562 -6.510 1.00 94.50 239 ARG A CA 1
ATOM 1787 C C . ARG A 1 239 ? -6.412 7.233 -5.139 1.00 94.50 239 ARG A C 1
ATOM 1789 O O . ARG A 1 239 ? -5.488 6.985 -4.360 1.00 94.50 239 ARG A O 1
ATOM 1796 N N . SER A 1 240 ? -7.370 8.111 -4.848 1.00 96.06 240 SER A N 1
ATOM 1797 C CA . SER A 1 240 ? -7.316 9.038 -3.710 1.00 96.06 240 SER A CA 1
ATOM 1798 C C . SER A 1 240 ? -7.296 8.346 -2.344 1.00 96.06 240 SER A C 1
ATOM 1800 O O . SER A 1 240 ? -6.737 8.900 -1.394 1.00 96.06 240 SER A O 1
ATOM 1802 N N . ASP A 1 241 ? -7.902 7.164 -2.216 1.00 97.94 241 ASP A N 1
ATOM 1803 C CA . ASP A 1 241 ? -7.904 6.361 -0.986 1.00 97.94 241 ASP A CA 1
ATOM 1804 C C . ASP A 1 241 ? -6.501 5.879 -0.629 1.00 97.94 241 ASP A C 1
ATOM 1806 O O . ASP A 1 241 ? -6.003 6.167 0.459 1.00 97.94 241 ASP A O 1
ATOM 1810 N N . ILE A 1 242 ? -5.805 5.251 -1.577 1.00 98.06 242 ILE A N 1
ATOM 1811 C CA . ILE A 1 242 ? -4.441 4.749 -1.370 1.00 98.06 242 ILE A CA 1
ATOM 1812 C C . ILE A 1 242 ? -3.485 5.917 -1.104 1.00 98.06 242 ILE A C 1
ATOM 1814 O O . ILE A 1 242 ? -2.699 5.868 -0.157 1.00 98.06 242 ILE A O 1
ATOM 1818 N N . ALA A 1 243 ? -3.601 7.013 -1.864 1.00 96.44 243 ALA A N 1
ATOM 1819 C CA . ALA A 1 243 ? -2.811 8.222 -1.627 1.00 96.44 243 ALA A CA 1
ATOM 1820 C C . ALA A 1 243 ? -3.000 8.781 -0.207 1.00 96.44 243 ALA A C 1
ATOM 1822 O O . ALA A 1 243 ? -2.035 9.176 0.451 1.00 96.44 243 ALA A O 1
ATOM 1823 N N . ASN A 1 244 ? -4.238 8.792 0.292 1.00 98.00 244 ASN A N 1
ATOM 1824 C CA . ASN A 1 244 ? -4.540 9.245 1.644 1.00 98.00 244 ASN A CA 1
ATOM 1825 C C . ASN A 1 244 ? -4.019 8.283 2.720 1.00 98.00 244 ASN A C 1
ATOM 1827 O O . ASN A 1 244 ? -3.496 8.753 3.730 1.00 98.00 244 ASN A O 1
ATOM 1831 N N . ILE A 1 245 ? -4.104 6.970 2.506 1.00 98.62 245 ILE A N 1
ATOM 1832 C CA . ILE A 1 245 ? -3.547 5.964 3.421 1.00 98.62 245 ILE A CA 1
ATOM 1833 C C . ILE A 1 245 ? -2.025 6.128 3.529 1.00 98.62 245 ILE A C 1
ATOM 1835 O O . ILE A 1 245 ? -1.498 6.183 4.642 1.00 98.62 245 ILE A O 1
ATOM 1839 N N . ILE A 1 246 ? -1.324 6.304 2.400 1.00 97.06 246 ILE A N 1
ATOM 1840 C CA . ILE A 1 246 ? 0.118 6.603 2.371 1.00 97.06 246 ILE A CA 1
ATOM 1841 C C . ILE A 1 246 ? 0.409 7.887 3.155 1.00 97.06 246 ILE A C 1
ATOM 1843 O O . ILE A 1 246 ? 1.310 7.915 4.000 1.00 97.06 246 ILE A O 1
ATOM 1847 N N . TRP A 1 247 ? -0.367 8.947 2.906 1.00 96.62 247 TRP A N 1
ATOM 1848 C CA . TRP A 1 247 ? -0.206 10.223 3.596 1.00 96.62 247 TRP A CA 1
ATOM 1849 C C . TRP A 1 247 ? -0.365 10.066 5.111 1.00 96.62 247 TRP A C 1
ATOM 1851 O O . TRP A 1 247 ? 0.517 10.492 5.861 1.00 96.62 247 TRP A O 1
ATOM 1861 N N . CYS A 1 248 ? -1.437 9.403 5.557 1.00 98.06 248 CYS A N 1
ATOM 1862 C CA . CYS A 1 248 ? -1.731 9.160 6.967 1.00 98.06 248 CYS A CA 1
ATOM 1863 C C . CYS A 1 248 ? -0.638 8.323 7.627 1.00 98.06 248 CYS A C 1
ATOM 1865 O O . CYS A 1 248 ? -0.167 8.678 8.705 1.00 98.06 248 CYS A O 1
ATOM 1867 N N . HIS A 1 249 ? -0.190 7.254 6.968 1.00 96.62 249 HIS A N 1
ATOM 1868 C CA . HIS A 1 249 ? 0.864 6.384 7.476 1.00 96.62 249 HIS A CA 1
ATOM 1869 C C . HIS A 1 249 ? 2.136 7.162 7.830 1.00 96.62 249 HIS A C 1
ATOM 1871 O O . HIS A 1 249 ? 2.718 6.945 8.897 1.00 96.62 249 HIS A O 1
ATOM 1877 N N . GLN A 1 250 ? 2.540 8.096 6.964 1.00 93.69 250 GLN A N 1
ATOM 1878 C CA . GLN A 1 250 ? 3.710 8.942 7.194 1.00 93.69 250 GLN A CA 1
ATOM 1879 C C . GLN A 1 250 ? 3.436 10.045 8.227 1.00 93.69 250 GLN A C 1
ATOM 1881 O O . GLN A 1 250 ? 4.170 10.174 9.204 1.00 93.69 250 GLN A O 1
ATOM 1886 N N . HIS A 1 251 ? 2.359 10.818 8.060 1.00 95.81 251 HIS A N 1
ATOM 1887 C CA . HIS A 1 251 ? 2.092 12.014 8.872 1.00 95.81 251 HIS A CA 1
ATOM 1888 C C . HIS A 1 251 ? 1.635 11.705 10.294 1.00 95.81 251 HIS A C 1
ATOM 1890 O O . HIS A 1 251 ? 1.872 12.511 11.190 1.00 95.81 251 HIS A O 1
ATOM 1896 N N . LEU A 1 252 ? 1.002 10.552 10.513 1.00 97.06 252 LEU A N 1
ATOM 1897 C CA . LEU A 1 252 ? 0.647 10.045 11.839 1.00 97.06 252 LEU A CA 1
ATOM 1898 C C . LEU A 1 252 ? 1.716 9.099 12.395 1.00 97.06 252 LEU A C 1
ATOM 1900 O O . LEU A 1 252 ? 1.613 8.690 13.547 1.00 97.06 252 LEU A O 1
ATOM 1904 N N . ARG A 1 253 ? 2.763 8.792 11.615 1.00 95.38 253 ARG A N 1
ATOM 1905 C CA . ARG A 1 253 ? 3.927 7.995 12.028 1.00 95.38 253 ARG A CA 1
ATOM 1906 C C . ARG A 1 253 ? 3.532 6.614 12.543 1.00 95.38 253 ARG A C 1
ATOM 1908 O O . ARG A 1 253 ? 3.921 6.210 13.638 1.00 95.38 253 ARG A O 1
ATOM 1915 N N . PHE A 1 254 ? 2.764 5.875 11.740 1.00 95.38 254 PHE A N 1
ATOM 1916 C CA . PHE A 1 254 ? 2.215 4.566 12.116 1.00 95.38 254 PHE A CA 1
ATOM 1917 C C . PHE A 1 254 ? 3.285 3.650 12.723 1.00 95.38 254 PHE A C 1
ATOM 1919 O O . PHE A 1 254 ? 3.088 3.103 13.807 1.00 95.38 254 PHE A O 1
ATOM 1926 N N . LYS A 1 255 ? 4.449 3.553 12.071 1.00 90.75 255 LYS A N 1
ATOM 1927 C CA . LYS A 1 255 ? 5.541 2.648 12.464 1.00 90.75 255 LYS A CA 1
ATOM 1928 C C . LYS A 1 255 ? 6.242 3.011 13.780 1.00 90.75 255 LYS A C 1
ATOM 1930 O O . LYS A 1 255 ? 6.961 2.174 14.309 1.00 90.75 255 LYS A O 1
ATOM 1935 N N . GLU A 1 256 ? 6.000 4.195 14.349 1.00 94.00 256 GLU A N 1
ATOM 1936 C CA . GLU A 1 256 ? 6.479 4.544 15.697 1.00 94.00 256 GLU A CA 1
ATOM 1937 C C . GLU A 1 256 ? 5.581 3.986 16.817 1.00 94.00 256 GLU A C 1
ATOM 1939 O O . GLU A 1 256 ? 6.001 3.934 17.971 1.00 94.00 256 GLU A O 1
ATOM 1944 N N . GLY A 1 257 ? 4.332 3.620 16.511 1.00 95.19 257 GLY A N 1
ATOM 1945 C CA . GLY A 1 257 ? 3.384 3.063 17.475 1.00 95.19 257 GLY A CA 1
ATOM 1946 C C . GLY A 1 257 ? 3.366 1.538 17.431 1.00 95.19 257 GLY A C 1
ATOM 1947 O O . GLY A 1 257 ? 3.423 0.947 16.349 1.00 95.19 257 GLY A O 1
ATOM 1948 N N . ALA A 1 258 ? 3.232 0.896 18.593 1.00 96.62 258 ALA A N 1
ATOM 1949 C CA . ALA A 1 258 ? 3.032 -0.549 18.678 1.00 96.62 258 ALA A CA 1
ATOM 1950 C C . ALA A 1 258 ? 1.731 -0.970 17.975 1.00 96.62 258 ALA A C 1
ATOM 1952 O O . ALA A 1 258 ? 0.712 -0.292 18.103 1.00 96.62 258 ALA A O 1
ATOM 1953 N N . TYR A 1 259 ? 1.767 -2.088 17.255 1.00 96.25 259 TYR A N 1
ATOM 1954 C CA . TYR A 1 259 ? 0.595 -2.689 16.623 1.00 96.25 259 TYR A CA 1
ATOM 1955 C C . TYR A 1 259 ? -0.312 -3.363 17.666 1.00 96.25 259 TYR A C 1
ATOM 1957 O O . TYR A 1 259 ? 0.137 -4.213 18.439 1.00 96.25 259 TYR A O 1
ATOM 1965 N N . LYS A 1 260 ? -1.594 -2.983 17.690 1.00 98.06 260 LYS A N 1
ATOM 1966 C CA . LYS A 1 260 ? -2.631 -3.541 18.569 1.00 98.06 260 LYS A CA 1
ATOM 1967 C C . LYS A 1 260 ? -3.930 -3.765 17.802 1.00 98.06 260 LYS A C 1
ATOM 1969 O O . LYS A 1 260 ? -4.239 -3.021 16.880 1.00 98.06 260 LYS A O 1
ATOM 1974 N N . VAL A 1 261 ? -4.725 -4.737 18.243 1.00 98.19 261 VAL A N 1
ATOM 1975 C CA . VAL A 1 261 ? -6.068 -5.013 17.706 1.00 98.19 261 VAL A CA 1
ATOM 1976 C C . VAL A 1 261 ? -7.088 -4.806 18.829 1.00 98.19 261 VAL A C 1
ATOM 1978 O O . VAL A 1 261 ? -7.428 -5.759 19.527 1.00 98.19 261 VAL A O 1
ATOM 1981 N N . PRO A 1 262 ? -7.510 -3.558 19.105 1.00 97.88 262 PRO A N 1
ATOM 1982 C CA . PRO A 1 262 ? -8.423 -3.271 20.212 1.00 97.88 262 PRO A CA 1
ATOM 1983 C C . PRO A 1 262 ? -9.867 -3.734 19.972 1.00 97.88 262 PRO A C 1
ATOM 1985 O O . PRO A 1 262 ? -10.635 -3.805 20.931 1.00 97.88 262 PRO A O 1
ATOM 1988 N N . TYR A 1 263 ? -10.256 -4.018 18.726 1.00 98.56 263 TYR A N 1
ATOM 1989 C CA . TYR A 1 263 ? -11.590 -4.515 18.399 1.00 98.56 263 TYR A CA 1
ATOM 1990 C C . TYR A 1 263 ? -11.581 -5.314 17.098 1.00 98.56 263 TYR A C 1
ATOM 1992 O O . TYR A 1 263 ? -10.925 -4.938 16.126 1.00 98.56 263 TYR A O 1
ATOM 2000 N N . SER A 1 264 ? -12.370 -6.380 17.072 1.00 97.56 264 SER A N 1
ATOM 2001 C CA . SER A 1 264 ? -12.720 -7.104 15.861 1.00 97.56 264 SER A CA 1
ATOM 2002 C C . SER A 1 264 ? -14.129 -7.686 15.969 1.00 97.56 264 SER A C 1
ATOM 2004 O O . SER A 1 264 ? -14.603 -8.028 17.055 1.00 97.56 264 SER A O 1
ATOM 2006 N N . SER A 1 265 ? -14.795 -7.793 14.829 1.00 97.38 265 SER A N 1
ATOM 2007 C CA . SER A 1 265 ? -16.064 -8.483 14.621 1.00 97.38 265 SER A CA 1
ATOM 2008 C C . SER A 1 265 ? -16.099 -9.039 13.193 1.00 97.38 265 SER A C 1
ATOM 2010 O O . SER A 1 265 ? -15.107 -8.917 12.474 1.00 97.38 265 SER A O 1
ATOM 2012 N N . GLY A 1 266 ? -17.232 -9.626 12.787 1.00 97.19 266 GLY A N 1
ATOM 2013 C CA . GLY A 1 266 ? -17.422 -10.106 11.416 1.00 97.19 266 GLY A CA 1
ATOM 2014 C C . GLY A 1 266 ? -17.168 -9.010 10.381 1.00 97.19 266 GLY A C 1
ATOM 2015 O O . GLY A 1 266 ? -16.334 -9.204 9.517 1.00 97.19 266 GLY A O 1
ATOM 2016 N N . ASP A 1 267 ? -17.766 -7.827 10.557 1.00 97.81 267 ASP A N 1
ATOM 2017 C CA . ASP A 1 267 ? -17.733 -6.772 9.529 1.00 97.81 267 ASP A CA 1
ATOM 2018 C C . ASP A 1 267 ? -16.779 -5.608 9.856 1.00 97.81 267 ASP A C 1
ATOM 2020 O O . ASP A 1 267 ? -16.671 -4.656 9.081 1.00 97.81 267 ASP A O 1
ATOM 2024 N N . LEU A 1 268 ? -16.129 -5.593 11.025 1.00 98.69 268 LEU A N 1
ATOM 2025 C CA . LEU A 1 268 ? -15.278 -4.478 11.454 1.00 98.69 268 LEU A CA 1
ATOM 2026 C C . LEU A 1 268 ? -14.005 -4.978 12.134 1.00 98.69 268 LEU A C 1
ATOM 2028 O O . LEU A 1 268 ? -14.043 -5.622 13.180 1.00 98.69 268 LEU A O 1
ATOM 2032 N N . LEU A 1 269 ? -12.863 -4.556 11.602 1.00 98.81 269 LEU A N 1
ATOM 2033 C CA . LEU A 1 269 ? -11.559 -4.665 12.240 1.00 98.81 269 LEU A CA 1
ATOM 2034 C C . LEU A 1 269 ? -11.080 -3.275 12.655 1.00 98.81 269 LEU A C 1
ATOM 2036 O O . LEU A 1 269 ? -11.080 -2.342 11.853 1.00 98.81 269 LEU A O 1
ATOM 2040 N N . VAL A 1 270 ? -10.626 -3.139 13.899 1.00 98.88 270 VAL A N 1
ATOM 2041 C CA . VAL A 1 270 ? -9.950 -1.929 14.367 1.00 98.88 270 VAL A CA 1
ATOM 2042 C C . VAL A 1 270 ? -8.536 -2.287 14.781 1.00 98.88 270 VAL A C 1
ATOM 2044 O O . VAL A 1 270 ? -8.322 -3.118 15.663 1.00 98.88 270 VAL A O 1
ATOM 2047 N N . ILE A 1 271 ? -7.572 -1.620 14.157 1.00 98.81 271 ILE A N 1
ATOM 2048 C CA . ILE A 1 271 ? -6.154 -1.696 14.488 1.00 98.81 271 ILE A CA 1
ATOM 2049 C C . ILE A 1 271 ? -5.734 -0.360 15.084 1.00 98.81 271 ILE A C 1
ATOM 2051 O O . ILE A 1 271 ? -6.017 0.695 14.527 1.00 98.81 271 ILE A O 1
ATOM 2055 N N . GLU A 1 272 ? -5.008 -0.388 16.193 1.00 98.75 272 GLU A N 1
ATOM 2056 C CA . GLU A 1 272 ? -4.332 0.793 16.712 1.00 98.75 272 GLU A CA 1
ATOM 2057 C C . GLU A 1 272 ? -2.828 0.689 16.454 1.00 98.75 272 GLU A C 1
ATOM 2059 O O . GLU A 1 272 ? -2.178 -0.304 16.789 1.00 98.75 272 GLU A O 1
ATOM 2064 N N . ARG A 1 273 ? -2.262 1.761 15.901 1.00 98.44 273 ARG A N 1
ATOM 2065 C CA . ARG A 1 273 ? -0.852 2.102 16.074 1.00 98.44 273 ARG A CA 1
ATOM 2066 C C . ARG A 1 273 ? -0.776 2.935 17.340 1.00 98.44 273 ARG A C 1
ATOM 2068 O O . ARG A 1 273 ? -1.162 4.100 17.310 1.00 98.44 273 ARG A O 1
ATOM 2075 N N . SER A 1 274 ? -0.357 2.310 18.437 1.00 98.19 274 SER A N 1
ATOM 2076 C CA . SER A 1 274 ? -0.424 2.827 19.812 1.00 98.19 274 SER A CA 1
ATOM 2077 C C . SER A 1 274 ? -0.162 4.333 19.906 1.00 98.19 274 SER A C 1
ATOM 2079 O O . SER A 1 274 ? 0.942 4.785 19.595 1.00 98.19 274 SER A O 1
ATOM 2081 N N . ALA A 1 275 ? -1.185 5.103 20.298 1.00 97.19 275 ALA A N 1
ATOM 2082 C CA . ALA A 1 275 ? -1.143 6.565 20.442 1.00 97.19 275 ALA A CA 1
ATOM 2083 C C . ALA A 1 275 ? -0.681 7.355 19.187 1.00 97.19 275 ALA A C 1
ATOM 2085 O O . ALA A 1 275 ? -0.243 8.504 19.290 1.00 97.19 275 ALA A O 1
ATOM 2086 N N . LYS A 1 276 ? -0.771 6.751 17.997 1.00 98.19 276 LYS A N 1
ATOM 2087 C CA . LYS A 1 276 ? -0.456 7.346 16.686 1.00 98.19 276 LYS A CA 1
ATOM 2088 C C . LYS A 1 276 ? -1.690 7.426 15.797 1.00 98.19 276 LYS A C 1
ATOM 2090 O O . LYS A 1 276 ? -1.995 8.496 15.273 1.00 98.19 276 LYS A O 1
ATOM 2095 N N . ALA A 1 277 ? -2.417 6.317 15.666 1.00 98.50 277 ALA A N 1
ATOM 2096 C CA . ALA A 1 277 ? -3.639 6.238 14.874 1.00 98.50 277 ALA A CA 1
ATOM 2097 C C . ALA A 1 277 ? -4.503 5.036 15.272 1.00 98.50 277 ALA A C 1
ATOM 2099 O O . ALA A 1 277 ? -3.979 3.977 15.610 1.00 98.50 277 ALA A O 1
ATOM 2100 N N . ILE A 1 278 ? -5.819 5.187 15.152 1.00 98.81 278 ILE A N 1
ATOM 2101 C CA . ILE A 1 278 ? -6.814 4.116 15.187 1.00 98.81 278 ILE A CA 1
ATOM 2102 C C . ILE A 1 278 ? -7.357 3.962 13.763 1.00 98.81 278 ILE A C 1
ATOM 2104 O O . ILE A 1 278 ? -7.985 4.872 13.224 1.00 98.81 278 ILE A O 1
ATOM 2108 N N . ILE A 1 279 ? -7.092 2.818 13.147 1.00 98.88 279 ILE A N 1
ATOM 2109 C CA . ILE A 1 279 ? -7.477 2.475 11.784 1.00 98.88 279 ILE A CA 1
ATOM 2110 C C . ILE A 1 279 ? -8.660 1.517 11.867 1.00 98.88 279 ILE A C 1
ATOM 2112 O O . ILE A 1 279 ? -8.516 0.392 12.341 1.00 98.88 279 ILE A O 1
ATOM 2116 N N . GLY A 1 280 ? -9.827 1.972 11.425 1.00 98.75 280 GLY A N 1
ATOM 2117 C CA . GLY A 1 280 ? -11.003 1.125 11.269 1.00 98.75 280 GLY A CA 1
ATOM 2118 C C . GLY A 1 280 ? -11.132 0.663 9.823 1.00 98.75 280 GLY A C 1
ATOM 2119 O O . GLY A 1 280 ? -11.007 1.486 8.916 1.00 98.75 280 GLY A O 1
ATOM 2120 N N . ILE A 1 281 ? -11.377 -0.629 9.618 1.00 98.88 281 ILE A N 1
ATOM 2121 C CA . ILE A 1 281 ? -11.569 -1.258 8.308 1.00 98.88 281 ILE A CA 1
ATOM 2122 C C . ILE A 1 281 ? -12.838 -2.114 8.340 1.00 98.88 281 ILE A C 1
ATOM 2124 O O . ILE A 1 281 ? -13.025 -2.896 9.270 1.00 98.88 281 ILE A O 1
ATOM 2128 N N . THR A 1 282 ? -13.685 -2.000 7.321 1.00 98.69 282 THR A N 1
ATOM 2129 C CA . THR A 1 282 ? -14.891 -2.820 7.142 1.00 98.69 282 THR A CA 1
ATOM 2130 C C . THR A 1 282 ? -14.943 -3.421 5.742 1.00 98.69 282 THR A C 1
ATOM 2132 O O . THR A 1 282 ? -14.411 -2.838 4.804 1.00 98.69 282 THR A O 1
ATOM 2135 N N . ASP A 1 283 ? -15.597 -4.566 5.584 1.00 98.06 283 ASP A N 1
ATOM 2136 C CA . ASP A 1 283 ? -15.966 -5.144 4.286 1.00 98.06 283 ASP A CA 1
ATOM 2137 C C . ASP A 1 283 ? -17.452 -4.907 3.929 1.00 98.06 283 ASP A C 1
ATOM 2139 O O . ASP A 1 283 ? -17.916 -5.297 2.845 1.00 98.06 283 ASP A O 1
ATOM 2143 N N . SER A 1 284 ? -18.191 -4.218 4.809 1.00 97.69 284 SER A N 1
ATOM 2144 C CA . SER A 1 284 ? -19.614 -3.925 4.657 1.00 97.69 284 SER A CA 1
ATOM 2145 C C . SER A 1 284 ? -19.882 -2.958 3.504 1.00 97.69 284 SER A C 1
ATOM 2147 O O . SER A 1 284 ? -19.339 -1.851 3.437 1.00 97.69 284 SER A O 1
ATOM 2149 N N . TRP A 1 285 ? -20.770 -3.353 2.585 1.00 97.94 285 TRP A N 1
ATOM 2150 C CA . TRP A 1 285 ? -21.008 -2.576 1.366 1.00 97.94 285 TRP A CA 1
ATOM 2151 C C . TRP A 1 285 ? -21.788 -1.282 1.595 1.00 97.94 285 TRP A C 1
ATOM 2153 O O . TRP A 1 285 ? -21.467 -0.273 0.975 1.00 97.94 285 TRP A O 1
ATOM 2163 N N . THR A 1 286 ? -22.795 -1.294 2.472 1.00 97.25 286 THR A N 1
ATOM 2164 C CA . THR A 1 286 ? -23.739 -0.170 2.641 1.00 97.25 286 THR A CA 1
ATOM 2165 C C . THR A 1 286 ? -23.897 0.307 4.081 1.00 97.25 286 THR A C 1
ATOM 2167 O O . THR A 1 286 ? -24.533 1.333 4.310 1.00 97.25 286 THR A O 1
ATOM 2170 N N . VAL A 1 287 ? -23.368 -0.421 5.069 1.00 97.38 287 VAL A N 1
ATOM 2171 C CA . VAL A 1 287 ? -23.592 -0.113 6.487 1.00 97.38 287 VAL A CA 1
ATOM 2172 C C . VAL A 1 287 ? -22.365 0.561 7.094 1.00 97.38 287 VAL A C 1
ATOM 2174 O O . VAL A 1 287 ? -21.260 0.025 7.058 1.00 97.38 287 VAL A O 1
ATOM 2177 N N . TRP A 1 288 ? -22.577 1.736 7.692 1.00 98.19 288 TRP A N 1
ATOM 2178 C CA . TRP A 1 288 ? -21.580 2.389 8.539 1.00 98.19 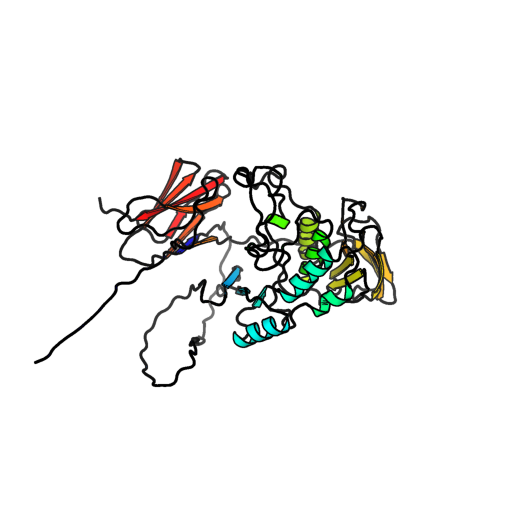288 TRP A CA 1
ATOM 2179 C C . TRP A 1 288 ? -21.307 1.550 9.782 1.00 98.19 288 TRP A C 1
ATOM 2181 O O . TRP A 1 288 ? -22.232 1.200 10.516 1.00 98.19 288 TRP A O 1
ATOM 2191 N N . GLN A 1 289 ? -20.034 1.311 10.070 1.00 98.44 289 GLN A N 1
ATOM 2192 C CA . GLN A 1 289 ? -19.625 0.617 11.284 1.00 98.44 289 GLN A CA 1
ATOM 2193 C C . GLN A 1 289 ? -19.276 1.627 12.380 1.00 98.44 289 GLN A C 1
ATOM 2195 O O . GLN A 1 289 ? -18.743 2.705 12.111 1.00 98.44 289 GLN A O 1
ATOM 2200 N N . THR A 1 290 ? -19.594 1.302 13.632 1.00 98.06 290 THR A N 1
ATOM 2201 C CA . THR A 1 290 ? -19.280 2.135 14.803 1.00 98.06 290 THR A CA 1
ATOM 2202 C C . THR A 1 290 ? -18.837 1.247 15.955 1.00 98.06 290 THR A C 1
ATOM 2204 O O . THR A 1 290 ? -19.510 0.268 16.269 1.00 98.06 290 THR A O 1
ATOM 2207 N N . ALA A 1 291 ? -17.736 1.602 16.616 1.00 98.00 291 ALA A N 1
ATOM 2208 C CA . ALA A 1 291 ? -17.244 0.869 17.780 1.00 98.00 291 ALA A CA 1
ATOM 2209 C C . ALA A 1 291 ? -16.629 1.807 18.819 1.00 98.00 291 ALA A C 1
ATOM 2211 O O . ALA A 1 291 ? -15.938 2.766 18.474 1.00 98.00 291 ALA A O 1
ATOM 2212 N N . THR A 1 292 ? -16.852 1.496 20.097 1.00 98.56 292 THR A N 1
ATOM 2213 C CA . THR A 1 292 ? -16.135 2.101 21.224 1.00 98.56 292 THR A CA 1
ATOM 2214 C C . THR A 1 292 ? -14.971 1.198 21.601 1.00 98.56 292 THR A C 1
ATOM 2216 O O . THR A 1 292 ? -15.179 0.083 22.080 1.00 98.56 292 THR A O 1
ATOM 2219 N N . VAL A 1 293 ? -13.747 1.677 21.397 1.00 98.44 293 VAL A N 1
ATOM 2220 C CA . VAL A 1 293 ? -12.527 0.877 21.545 1.00 98.44 293 VAL A CA 1
ATOM 2221 C C . VAL A 1 293 ? -11.648 1.415 22.663 1.00 98.44 293 VAL A C 1
ATOM 2223 O O . VAL A 1 293 ? -11.610 2.623 22.902 1.00 98.44 293 VAL A O 1
ATOM 2226 N N . ALA A 1 294 ? -10.946 0.518 23.358 1.00 98.31 294 ALA A N 1
ATOM 2227 C CA . ALA A 1 294 ? -9.848 0.913 24.235 1.00 98.31 294 ALA A CA 1
ATOM 2228 C C . ALA A 1 294 ? -8.704 1.485 23.395 1.00 98.31 294 ALA A C 1
ATOM 2230 O O . ALA A 1 294 ? -8.475 1.020 22.279 1.00 98.31 294 ALA A O 1
ATOM 2231 N N . THR A 1 295 ? -8.004 2.484 23.931 1.00 98.50 295 THR A N 1
ATOM 2232 C CA . THR A 1 295 ? -6.940 3.163 23.199 1.00 98.50 295 THR A CA 1
ATOM 2233 C C . THR A 1 295 ? -5.773 3.601 24.078 1.00 98.50 295 THR A C 1
ATOM 2235 O O . THR A 1 295 ? -5.946 3.918 25.258 1.00 98.50 295 THR A O 1
ATOM 2238 N N . ASP A 1 296 ? -4.569 3.663 23.504 1.00 98.44 296 ASP A N 1
ATOM 2239 C CA . ASP A 1 296 ? -3.408 4.217 24.196 1.00 98.44 296 ASP A CA 1
ATOM 2240 C C . ASP A 1 296 ? -3.328 5.742 24.134 1.00 98.44 296 ASP A C 1
ATOM 2242 O O . ASP A 1 296 ? -2.523 6.330 24.867 1.00 98.44 296 ASP A O 1
ATOM 2246 N N . PHE A 1 297 ? -4.164 6.413 23.340 1.00 98.31 297 PHE A N 1
ATOM 2247 C CA . PHE A 1 297 ? -4.253 7.867 23.409 1.00 98.31 297 PHE A CA 1
ATOM 2248 C C . PHE A 1 297 ? -4.579 8.333 24.845 1.00 98.31 297 PHE A C 1
ATOM 2250 O O . PHE A 1 297 ? -5.373 7.698 25.551 1.00 98.31 297 PHE A O 1
ATOM 2257 N N . PRO A 1 298 ? -3.963 9.429 25.328 1.00 98.00 298 PRO A N 1
ATOM 2258 C CA . PRO A 1 298 ? -4.307 10.000 26.626 1.00 98.00 298 PRO A CA 1
ATOM 2259 C C . PRO A 1 298 ? -5.775 10.441 26.688 1.00 98.00 298 PRO A C 1
ATOM 2261 O O . PRO A 1 298 ? -6.322 10.935 25.699 1.00 98.00 298 PRO A O 1
ATOM 2264 N N . ALA A 1 299 ? -6.397 10.325 27.863 1.00 98.38 299 ALA A N 1
ATOM 2265 C CA . ALA A 1 299 ? -7.724 10.887 28.106 1.00 98.38 299 ALA A CA 1
ATOM 2266 C C . ALA A 1 299 ? -7.751 12.393 27.780 1.00 98.38 299 ALA A C 1
ATOM 2268 O O . ALA A 1 299 ? -6.790 13.113 28.049 1.00 98.38 299 ALA A O 1
ATOM 2269 N N . GLY A 1 300 ? -8.846 12.861 27.184 1.00 98.19 300 GLY A N 1
ATOM 2270 C CA . GLY A 1 300 ? -8.999 14.237 26.707 1.00 98.19 300 GLY A CA 1
ATOM 2271 C C . GLY A 1 300 ? -8.377 14.518 25.334 1.00 98.19 300 GLY A C 1
ATOM 2272 O O . GLY A 1 300 ? -8.586 15.605 24.800 1.00 98.19 300 GLY A O 1
ATOM 2273 N N . THR A 1 301 ? -7.660 13.564 24.726 1.00 98.38 301 THR A N 1
ATOM 2274 C CA . THR A 1 301 ? -7.171 13.724 23.347 1.00 98.38 301 THR A CA 1
ATOM 2275 C C . THR A 1 301 ? -8.356 13.833 22.390 1.00 98.38 301 THR A C 1
ATOM 2277 O O . THR A 1 301 ? -9.237 12.974 22.398 1.00 98.38 301 THR A O 1
ATOM 2280 N N . VAL A 1 302 ? -8.365 14.868 21.548 1.00 98.50 302 VAL A N 1
ATOM 2281 C CA . VAL A 1 302 ? -9.345 15.024 20.466 1.00 98.50 302 VAL A CA 1
ATOM 2282 C C . VAL A 1 302 ? -8.780 14.398 19.197 1.00 98.50 302 VAL A C 1
ATOM 2284 O O . VAL A 1 302 ? -7.719 14.798 18.707 1.00 98.50 302 VAL A O 1
ATOM 2287 N N . LEU A 1 303 ? -9.501 13.416 18.674 1.00 98.69 303 LEU A N 1
ATOM 2288 C CA . LEU A 1 303 ? -9.196 12.709 17.443 1.00 98.69 303 LEU A CA 1
ATOM 2289 C C . LEU A 1 303 ? -10.074 13.210 16.298 1.00 98.69 303 LEU A C 1
ATOM 2291 O O . LEU A 1 303 ? -11.230 13.585 16.496 1.00 98.69 303 LEU A O 1
ATOM 2295 N N . LYS A 1 304 ? -9.524 13.163 15.090 1.00 98.12 304 LYS A N 1
ATOM 2296 C CA . LYS A 1 304 ? -10.201 13.434 13.823 1.00 98.12 304 LYS A CA 1
ATOM 2297 C C . LYS A 1 304 ? -9.965 12.262 12.876 1.00 98.12 304 LYS A C 1
ATOM 2299 O O . LYS A 1 304 ? -8.864 11.712 12.855 1.00 98.12 304 LYS A O 1
ATOM 2304 N N . ASP A 1 305 ? -10.966 11.933 12.066 1.00 98.19 305 ASP A N 1
ATOM 2305 C CA . ASP A 1 305 ? -10.785 11.062 10.907 1.00 98.19 305 ASP A CA 1
ATOM 2306 C C . ASP A 1 305 ? -10.008 11.786 9.789 1.00 98.19 305 ASP A C 1
ATOM 2308 O O . ASP A 1 305 ? -10.514 12.681 9.107 1.00 98.19 305 ASP A O 1
ATOM 2312 N N . HIS A 1 306 ? -8.745 11.403 9.607 1.00 98.19 306 HIS A N 1
ATOM 2313 C CA . HIS A 1 306 ? -7.852 11.906 8.562 1.00 98.19 306 HIS A CA 1
ATOM 2314 C C . HIS A 1 306 ? -8.078 11.238 7.204 1.00 98.19 306 HIS A C 1
ATOM 2316 O O . HIS A 1 306 ? -7.520 11.706 6.208 1.00 98.19 306 HIS A O 1
ATOM 2322 N N . SER A 1 307 ? -8.930 10.207 7.121 1.00 97.38 307 SER A N 1
ATOM 2323 C CA . SER A 1 307 ? -9.424 9.757 5.816 1.00 97.38 307 SER A CA 1
ATOM 2324 C C . SER A 1 307 ? -10.299 10.832 5.167 1.00 97.38 307 SER A C 1
ATOM 2326 O O . SER A 1 307 ? -10.234 11.051 3.958 1.00 97.38 307 SER A O 1
ATOM 2328 N N . GLY A 1 308 ? -11.047 11.584 5.979 1.00 96.69 308 GLY A N 1
ATOM 2329 C CA . GLY A 1 308 ? -12.016 12.568 5.510 1.00 96.69 308 GLY A CA 1
ATOM 2330 C C . GLY A 1 308 ? -13.370 11.963 5.139 1.00 96.69 308 GLY A C 1
ATOM 2331 O O . GLY A 1 308 ? -14.170 12.659 4.520 1.00 96.69 308 GLY A O 1
ATOM 2332 N N . ALA A 1 309 ? -13.643 10.710 5.524 1.00 97.56 309 ALA A N 1
ATOM 2333 C CA . ALA A 1 309 ? -14.960 10.095 5.376 1.00 97.56 309 ALA A CA 1
ATOM 2334 C C . ALA A 1 309 ? -16.020 10.791 6.248 1.00 97.56 309 ALA A C 1
ATOM 2336 O O . ALA A 1 309 ? -17.205 10.799 5.910 1.00 97.56 309 ALA A O 1
ATOM 2337 N N . THR A 1 310 ? -15.590 11.407 7.355 1.00 96.50 310 THR A N 1
ATOM 2338 C CA . THR A 1 310 ? -16.405 12.275 8.213 1.00 96.50 310 THR A CA 1
ATOM 2339 C C . THR A 1 310 ? -15.643 13.532 8.650 1.00 96.50 310 THR A C 1
ATOM 2341 O O . THR A 1 310 ? -14.414 13.565 8.672 1.00 96.50 310 THR A O 1
ATOM 2344 N N . VAL A 1 311 ? -16.383 14.587 9.010 1.00 96.00 311 VAL A N 1
ATOM 2345 C CA . VAL A 1 311 ? -15.845 15.818 9.628 1.00 96.00 311 VAL A CA 1
ATOM 2346 C C . VAL A 1 311 ? -15.939 15.804 11.156 1.00 96.00 311 VAL A C 1
ATOM 2348 O O . VAL A 1 311 ? -15.480 16.739 11.810 1.00 96.00 311 VAL A O 1
ATOM 2351 N N . GLU A 1 312 ? -16.557 14.768 11.726 1.00 95.94 312 GLU A N 1
ATOM 2352 C CA . GLU A 1 312 ? -16.712 14.620 13.169 1.00 95.94 312 GLU A CA 1
ATOM 2353 C C . GLU A 1 312 ? -15.361 14.420 13.873 1.00 95.94 312 GLU A C 1
ATOM 2355 O O . GLU A 1 312 ? -14.419 13.832 13.338 1.00 95.94 312 GLU A O 1
ATOM 2360 N N . THR A 1 313 ? -15.293 14.882 15.120 1.00 97.88 313 THR A N 1
ATOM 2361 C CA . THR A 1 313 ? -14.186 14.605 16.040 1.00 97.88 313 THR A CA 1
ATOM 2362 C C . THR A 1 313 ? -14.654 13.706 17.175 1.00 97.88 313 THR A C 1
ATOM 2364 O O . THR A 1 313 ? -15.807 13.796 17.596 1.00 97.88 313 THR A O 1
ATOM 2367 N N . ALA A 1 314 ? -13.749 12.907 17.733 1.00 98.06 314 ALA A N 1
ATOM 2368 C CA . ALA A 1 314 ? -14.016 12.049 18.882 1.00 98.06 314 ALA A CA 1
ATOM 2369 C C . ALA A 1 314 ? -13.027 12.349 20.014 1.00 98.06 314 ALA A C 1
ATOM 2371 O O . ALA A 1 314 ? -11.826 12.443 19.777 1.00 98.06 314 ALA A O 1
ATOM 2372 N N . THR A 1 315 ? -13.510 12.487 21.248 1.00 98.44 315 THR A N 1
ATOM 2373 C CA . THR A 1 315 ? -12.651 12.745 22.414 1.00 98.44 315 THR A CA 1
ATOM 2374 C C . THR A 1 315 ? -12.443 11.463 23.203 1.00 98.44 315 THR A C 1
ATOM 2376 O O . THR A 1 315 ? -13.406 10.766 23.521 1.00 98.44 315 THR A O 1
ATOM 2379 N N . VAL A 1 316 ? -11.193 11.166 23.552 1.00 98.69 316 VAL A N 1
ATOM 2380 C CA . VAL A 1 316 ? -10.854 10.015 24.394 1.00 98.69 316 VAL A CA 1
ATOM 2381 C C . VAL A 1 316 ? -11.380 10.244 25.812 1.00 98.69 316 VAL A C 1
ATOM 2383 O O . VAL A 1 316 ? -11.039 11.236 26.459 1.00 98.69 316 VAL A O 1
ATOM 2386 N N . GLY A 1 317 ? -12.210 9.324 26.297 1.00 98.38 317 GLY A N 1
ATOM 2387 C CA . GLY A 1 317 ? -12.801 9.366 27.630 1.00 98.38 317 GLY A CA 1
ATOM 2388 C C . GLY A 1 317 ? -11.784 9.150 28.755 1.00 98.38 317 GLY A C 1
ATOM 2389 O O . GLY A 1 317 ? -10.659 8.697 28.539 1.00 98.38 317 GLY A O 1
ATOM 2390 N N . GLY A 1 318 ? -12.196 9.449 29.992 1.00 97.69 318 GLY A N 1
ATOM 2391 C CA . GLY A 1 318 ? -11.383 9.205 31.193 1.00 97.69 318 GLY A CA 1
ATOM 2392 C C . GLY A 1 318 ? -11.061 7.724 31.436 1.00 97.69 318 GLY A C 1
ATOM 2393 O O . GLY A 1 318 ? -10.074 7.407 32.090 1.00 97.69 318 GLY A O 1
ATOM 2394 N N . ASP A 1 319 ? -11.852 6.821 30.858 1.00 97.44 319 ASP A N 1
ATOM 2395 C CA . ASP A 1 319 ? -11.656 5.368 30.852 1.00 97.44 319 ASP A CA 1
ATOM 2396 C C . ASP A 1 319 ? -10.717 4.878 29.731 1.00 97.44 319 ASP A C 1
ATOM 2398 O O . ASP A 1 319 ? -10.562 3.671 29.542 1.00 97.44 319 ASP A O 1
ATOM 2402 N N . ARG A 1 320 ? -10.085 5.806 28.994 1.00 97.06 320 ARG A N 1
ATOM 2403 C CA . ARG A 1 320 ? -9.226 5.546 27.825 1.00 97.06 320 ARG A CA 1
ATOM 2404 C C . ARG A 1 320 ? -9.939 4.771 26.720 1.00 97.06 320 ARG A C 1
ATOM 2406 O O . ARG A 1 320 ? -9.353 3.899 26.076 1.00 97.06 320 ARG A O 1
ATOM 2413 N N . LYS A 1 321 ? -11.209 5.105 26.487 1.00 98.56 321 LYS A N 1
ATOM 2414 C CA . LYS A 1 321 ? -11.969 4.628 25.334 1.00 98.56 321 LYS A CA 1
ATOM 2415 C C . LYS A 1 321 ? -12.379 5.766 24.419 1.00 98.56 321 LYS A C 1
ATOM 2417 O O . LYS A 1 321 ? -12.513 6.912 24.844 1.00 98.56 321 LYS A O 1
ATOM 2422 N N . VAL A 1 322 ? -12.596 5.442 23.153 1.00 98.62 322 VAL A N 1
ATOM 2423 C CA . VAL A 1 322 ? -13.100 6.387 22.156 1.00 98.62 322 VAL A CA 1
ATOM 2424 C C . VAL A 1 322 ? -14.019 5.672 21.176 1.00 98.62 322 VAL A C 1
ATOM 2426 O O . VAL A 1 322 ? -13.785 4.516 20.826 1.00 98.62 322 VAL A O 1
ATOM 2429 N N . THR A 1 323 ? -15.085 6.351 20.758 1.00 98.50 323 THR A N 1
ATOM 2430 C CA . THR A 1 323 ? -16.000 5.850 19.729 1.00 98.50 323 THR A CA 1
ATOM 2431 C C . THR A 1 323 ? -15.556 6.351 18.366 1.00 98.50 323 THR A C 1
ATOM 2433 O O . THR A 1 323 ? -15.429 7.557 18.169 1.00 98.50 323 THR A O 1
ATOM 2436 N N . ILE A 1 324 ? -15.350 5.428 17.432 1.00 98.25 324 ILE A N 1
ATOM 2437 C CA . ILE A 1 324 ? -14.988 5.720 16.044 1.00 98.25 324 ILE A CA 1
ATOM 2438 C C . ILE A 1 324 ? -16.098 5.272 15.096 1.00 98.25 324 ILE A C 1
ATOM 2440 O O . ILE A 1 324 ? -16.867 4.362 15.415 1.00 98.25 324 ILE A O 1
ATOM 2444 N N . LYS A 1 325 ? -16.143 5.886 13.913 1.00 98.25 325 LYS A N 1
ATOM 2445 C CA . LYS A 1 325 ? -17.014 5.497 12.798 1.00 98.25 325 LYS A CA 1
ATOM 2446 C C . LYS A 1 325 ? -16.165 5.124 11.586 1.00 98.25 325 LYS A C 1
ATOM 2448 O O . LYS A 1 325 ? -15.111 5.729 11.378 1.00 98.25 325 LYS A O 1
ATOM 2453 N N . VAL A 1 326 ? -16.630 4.158 10.800 1.00 98.62 326 VAL A N 1
ATOM 2454 C CA . VAL A 1 326 ? -15.979 3.693 9.567 1.00 98.62 326 VAL A CA 1
ATOM 2455 C C . VAL A 1 326 ? -17.016 3.668 8.441 1.00 98.62 326 VAL A C 1
ATOM 2457 O O . VAL A 1 326 ? -18.098 3.104 8.650 1.00 98.62 326 VAL A O 1
ATOM 2460 N N . PRO A 1 327 ? -16.736 4.294 7.282 1.00 98.50 327 PRO A N 1
ATOM 2461 C CA . PRO A 1 327 ? -17.670 4.340 6.166 1.00 98.50 327 PRO A CA 1
ATOM 2462 C C . PRO A 1 327 ? -17.864 2.965 5.520 1.00 98.50 327 PRO A C 1
ATOM 2464 O O . PRO A 1 327 ? -16.934 2.154 5.522 1.00 98.50 327 PRO A O 1
ATOM 2467 N N . PRO A 1 328 ? -19.030 2.727 4.900 1.00 98.31 328 PRO A N 1
ATOM 2468 C CA . PRO A 1 328 ? -19.238 1.567 4.048 1.00 98.31 328 PRO A CA 1
ATOM 2469 C C . PRO A 1 328 ? -18.386 1.627 2.769 1.00 98.31 328 PRO A C 1
ATOM 2471 O O . PRO A 1 328 ? -17.753 2.636 2.447 1.00 98.31 328 PRO A O 1
ATOM 2474 N N . CYS A 1 329 ? -18.372 0.533 2.013 1.00 98.31 329 CYS A N 1
ATOM 2475 C CA . CYS A 1 329 ? -17.559 0.389 0.804 1.00 98.31 329 CYS A CA 1
ATOM 2476 C C . CYS A 1 329 ? -18.137 1.008 -0.478 1.00 98.31 329 CYS A C 1
ATOM 2478 O O . CYS A 1 329 ? -17.426 1.116 -1.475 1.00 98.31 329 CYS A O 1
ATOM 2480 N N . ASN A 1 330 ? -19.399 1.441 -0.470 1.00 97.25 330 ASN A N 1
ATOM 2481 C CA . ASN A 1 330 ? -20.091 1.963 -1.655 1.00 97.25 330 ASN A CA 1
ATOM 2482 C C . ASN A 1 330 ? -19.601 3.340 -2.156 1.00 97.25 330 ASN A C 1
ATOM 2484 O O . ASN A 1 330 ? -19.966 3.750 -3.256 1.00 97.25 330 ASN A O 1
ATOM 2488 N N . GLY A 1 331 ? -18.776 4.057 -1.387 1.00 97.00 331 GLY A N 1
ATOM 2489 C CA . GLY A 1 331 ? -18.225 5.361 -1.778 1.00 97.00 331 GLY A CA 1
ATOM 2490 C C . GLY A 1 331 ? -19.170 6.547 -1.592 1.00 97.00 331 GLY A C 1
ATOM 2491 O O . GLY A 1 331 ? -18.889 7.620 -2.116 1.00 97.00 331 GLY A O 1
ATOM 2492 N N . GLU A 1 332 ? -20.268 6.388 -0.850 1.00 96.88 332 GLU A N 1
ATOM 2493 C CA . GLU A 1 332 ? -21.198 7.487 -0.538 1.00 96.88 332 GLU A CA 1
ATOM 2494 C C . GLU A 1 332 ? -20.694 8.409 0.585 1.00 96.88 332 GLU A C 1
ATOM 2496 O O . GLU A 1 332 ? -21.260 9.479 0.819 1.00 96.88 332 GLU A O 1
ATOM 2501 N N . ALA A 1 333 ? -19.637 8.012 1.301 1.00 97.69 333 ALA A N 1
ATOM 2502 C CA . ALA A 1 333 ? -19.035 8.846 2.333 1.00 97.69 333 ALA A CA 1
ATOM 2503 C C . ALA A 1 333 ? -18.379 10.104 1.740 1.00 97.69 333 ALA A C 1
ATOM 2505 O O . ALA A 1 333 ? -18.068 10.184 0.547 1.00 97.69 333 ALA A O 1
ATOM 2506 N N . LEU A 1 334 ? -18.136 11.102 2.595 1.00 96.94 334 LEU A N 1
ATOM 2507 C CA . LEU A 1 334 ? -17.484 12.342 2.175 1.00 96.94 334 LEU A CA 1
ATOM 2508 C C . LEU A 1 334 ? -16.145 12.048 1.488 1.00 96.94 334 LEU A C 1
ATOM 2510 O O . LEU A 1 334 ? -15.410 11.146 1.883 1.00 96.94 334 LEU A O 1
ATOM 2514 N N . GLY A 1 335 ? -15.848 12.793 0.421 1.00 90.50 335 GLY A N 1
ATOM 2515 C CA . GLY A 1 335 ? -14.638 12.585 -0.380 1.00 90.50 335 GLY A CA 1
ATOM 2516 C C . GLY A 1 335 ? -14.614 11.280 -1.186 1.00 90.50 335 GLY A C 1
ATOM 2517 O O . GLY A 1 335 ? -13.565 10.950 -1.732 1.00 90.50 335 GLY A O 1
ATOM 2518 N N . GLY A 1 336 ? -15.734 10.549 -1.263 1.00 96.50 336 GLY A N 1
ATOM 2519 C CA . GLY A 1 336 ? -15.829 9.274 -1.974 1.00 96.50 336 GLY A CA 1
ATOM 2520 C C . GLY A 1 336 ? -15.147 8.108 -1.254 1.00 96.50 336 GLY A C 1
ATOM 2521 O O . GLY A 1 336 ? -14.864 7.101 -1.898 1.00 96.50 336 GLY A O 1
ATOM 2522 N N . ARG A 1 337 ? -14.851 8.248 0.050 1.00 97.81 337 ARG A N 1
ATOM 2523 C CA . ARG A 1 337 ? -14.125 7.241 0.839 1.00 97.81 337 ARG A CA 1
ATOM 2524 C C . ARG A 1 337 ? -14.898 5.936 0.947 1.00 97.81 337 ARG A C 1
ATOM 2526 O O . ARG A 1 337 ? -16.120 5.932 1.089 1.00 97.81 337 ARG A O 1
ATOM 2533 N N . ARG A 1 338 ? -14.161 4.829 0.930 1.00 98.12 338 ARG A N 1
ATOM 2534 C CA . ARG A 1 338 ? -14.715 3.472 0.952 1.00 98.12 338 ARG A CA 1
ATOM 2535 C C . ARG A 1 338 ? -14.064 2.657 2.047 1.00 98.12 338 ARG A C 1
ATOM 2537 O O . ARG A 1 338 ? -12.845 2.650 2.114 1.00 98.12 338 ARG A O 1
ATOM 2544 N N . CYS A 1 339 ? -14.834 1.933 2.847 1.00 98.12 339 CYS A N 1
ATOM 2545 C CA . CYS A 1 339 ? -14.370 0.830 3.703 1.00 98.12 339 CYS A CA 1
ATOM 2546 C C . CYS A 1 339 ? -13.350 1.124 4.825 1.00 98.12 339 CYS A C 1
ATOM 2548 O O . CYS A 1 339 ? -13.021 0.207 5.579 1.00 98.12 339 CYS A O 1
ATOM 2550 N N . TYR A 1 340 ? -12.787 2.329 4.946 1.00 98.75 340 TYR A N 1
ATOM 2551 C CA . TYR A 1 340 ? -11.765 2.629 5.955 1.00 98.75 340 TYR A CA 1
ATOM 2552 C C . TYR A 1 340 ? -11.928 4.024 6.563 1.00 98.75 340 TYR A C 1
ATOM 2554 O O . TYR A 1 340 ? -12.445 4.942 5.929 1.00 98.75 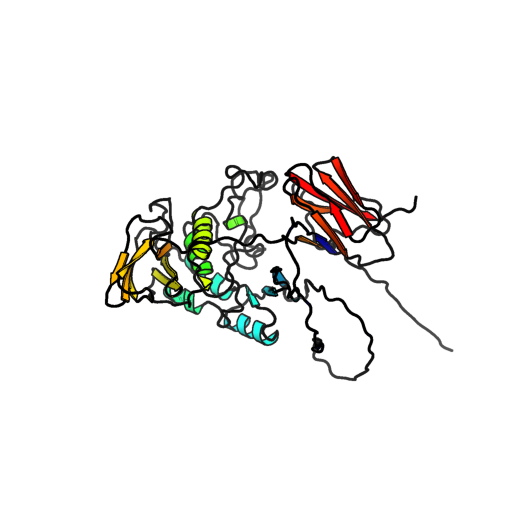340 TYR A O 1
ATOM 2562 N N . ALA A 1 341 ? -11.449 4.181 7.796 1.00 98.62 341 ALA A N 1
ATOM 2563 C CA . ALA A 1 341 ? -11.282 5.467 8.467 1.00 98.62 341 ALA A CA 1
ATOM 2564 C C . ALA A 1 341 ? -9.990 5.462 9.293 1.00 98.62 341 ALA A C 1
ATOM 2566 O O . ALA A 1 341 ? -9.601 4.427 9.841 1.00 98.62 341 ALA A O 1
ATOM 2567 N N . ILE A 1 342 ? -9.325 6.615 9.406 1.00 98.81 342 ILE A N 1
ATOM 2568 C CA . ILE A 1 342 ? -8.053 6.743 10.134 1.00 98.81 342 ILE A CA 1
ATOM 2569 C C . ILE A 1 342 ? -8.186 7.867 11.149 1.00 98.81 342 ILE A C 1
ATOM 2571 O O . ILE A 1 342 ? -7.994 9.040 10.838 1.00 98.81 342 ILE A O 1
ATOM 2575 N N . TRP A 1 343 ? -8.485 7.500 12.386 1.00 98.81 343 TRP A N 1
ATOM 2576 C CA . TRP A 1 343 ? -8.639 8.430 13.493 1.00 98.81 343 TRP A CA 1
ATOM 2577 C C . TRP A 1 343 ? -7.281 8.697 14.144 1.00 98.81 343 TRP A C 1
ATOM 2579 O O . TRP A 1 343 ? -6.636 7.791 14.663 1.00 98.81 343 TRP A O 1
ATOM 2589 N N . GLY A 1 344 ? -6.832 9.947 14.130 1.00 98.38 344 GLY A N 1
ATOM 2590 C CA . GLY A 1 344 ? -5.577 10.379 14.756 1.00 98.38 344 GLY A CA 1
ATOM 2591 C C . GLY A 1 344 ? -5.744 11.724 15.459 1.00 98.38 344 GLY A C 1
ATOM 2592 O O . GLY A 1 344 ? -6.831 12.300 15.392 1.00 98.38 344 GLY A O 1
ATOM 2593 N N . PRO A 1 345 ? -4.704 12.256 16.128 1.00 97.81 345 PRO A N 1
ATOM 2594 C CA . PRO A 1 345 ? -4.771 13.563 16.779 1.00 97.81 345 PRO A CA 1
ATOM 2595 C C . PRO A 1 345 ? -5.277 14.643 15.825 1.00 97.81 345 PRO A C 1
ATOM 2597 O O . PRO A 1 345 ? -4.937 14.623 14.640 1.00 97.81 345 PRO A O 1
ATOM 2600 N N . LEU A 1 346 ? -6.060 15.594 16.343 1.00 96.88 346 LEU A N 1
ATOM 2601 C CA . LEU A 1 346 ? -6.636 16.689 15.554 1.00 96.88 346 LEU A CA 1
ATOM 2602 C C . LEU A 1 346 ? -5.599 17.373 14.647 1.00 96.88 346 LEU A C 1
ATOM 2604 O O . LEU A 1 346 ? -5.868 17.616 13.470 1.00 96.88 346 LEU A O 1
ATOM 2608 N N . THR A 1 347 ? -4.406 17.614 15.193 1.00 95.38 347 THR A N 1
ATOM 2609 C CA . THR A 1 347 ? -3.242 18.091 14.448 1.00 95.38 347 THR A CA 1
ATOM 2610 C C . THR A 1 347 ? -2.213 16.963 14.357 1.00 95.38 347 THR A C 1
ATOM 2612 O O . THR A 1 347 ? -1.654 16.577 15.388 1.00 95.38 347 THR A O 1
ATOM 2615 N N . PRO A 1 348 ? -1.943 16.419 13.159 1.00 93.19 348 PRO A N 1
ATOM 2616 C CA . PRO A 1 348 ? -0.933 15.387 12.986 1.00 93.19 348 PRO A CA 1
ATOM 2617 C C . PRO A 1 348 ? 0.471 15.968 13.230 1.00 93.19 348 PRO A C 1
ATOM 2619 O O . PRO A 1 348 ? 0.705 17.144 12.944 1.00 93.19 348 PRO A O 1
ATOM 2622 N N . PRO A 1 349 ? 1.435 15.162 13.711 1.00 91.31 349 PRO A N 1
ATOM 2623 C CA . PRO A 1 349 ? 2.797 15.622 14.004 1.00 91.31 349 PRO A CA 1
ATOM 2624 C C . PRO A 1 349 ? 3.605 16.026 12.759 1.00 91.31 349 PRO A C 1
ATOM 2626 O O . PRO A 1 349 ? 4.696 16.577 12.895 1.00 91.31 349 PRO A O 1
ATOM 2629 N N . GLY A 1 350 ? 3.088 15.754 11.558 1.00 88.62 350 GLY A N 1
ATOM 2630 C CA . GLY A 1 350 ? 3.722 16.101 10.294 1.00 88.62 350 GLY A CA 1
ATOM 2631 C C . GLY A 1 350 ? 4.816 15.119 9.879 1.00 88.62 350 GLY A C 1
ATOM 2632 O O . GLY A 1 350 ? 5.318 14.316 10.675 1.00 88.62 350 GLY A O 1
ATOM 2633 N N . TYR A 1 351 ? 5.173 15.194 8.600 1.00 87.25 351 TYR A N 1
ATOM 2634 C CA . TYR A 1 351 ? 6.221 14.392 7.990 1.00 87.25 351 TYR A CA 1
ATOM 2635 C C . TYR A 1 351 ? 6.971 15.224 6.951 1.00 87.25 351 TYR A C 1
ATOM 2637 O O . TYR A 1 351 ? 6.363 15.791 6.046 1.00 87.25 351 TYR A O 1
ATOM 2645 N N . THR A 1 352 ? 8.295 15.257 7.072 1.00 83.94 352 THR A N 1
ATOM 2646 C CA . THR A 1 352 ? 9.181 15.818 6.053 1.00 83.94 352 THR A CA 1
ATOM 2647 C C . THR A 1 352 ? 10.006 14.662 5.502 1.00 83.94 352 THR A C 1
ATOM 2649 O O . THR A 1 352 ? 10.853 14.142 6.236 1.00 83.94 352 THR A O 1
ATOM 2652 N N . PRO A 1 353 ? 9.761 14.209 4.259 1.00 74.50 353 PRO A N 1
ATOM 2653 C CA . PRO A 1 353 ? 10.589 13.172 3.668 1.00 74.50 353 PRO A CA 1
ATOM 2654 C C . PRO A 1 353 ? 12.023 13.681 3.550 1.00 74.50 353 PRO A C 1
ATOM 2656 O O . PRO A 1 353 ? 12.262 14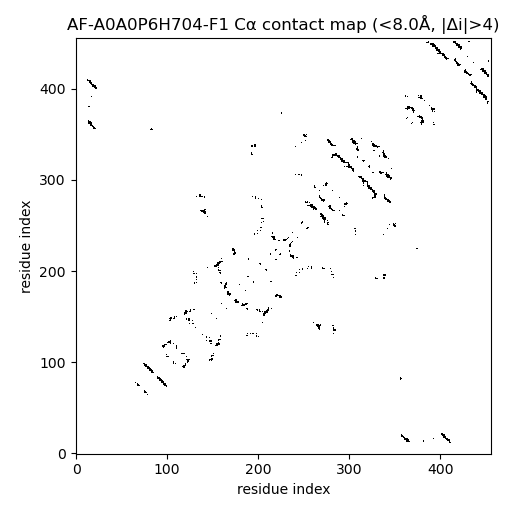.789 3.070 1.00 74.50 353 PRO A O 1
ATOM 2659 N N . ALA A 1 354 ? 12.985 12.859 3.966 1.00 73.62 354 ALA A N 1
ATOM 2660 C CA . ALA A 1 354 ? 14.369 13.093 3.587 1.00 73.62 354 ALA A CA 1
ATOM 2661 C C . ALA A 1 354 ? 14.477 12.949 2.064 1.00 73.62 354 ALA A C 1
ATOM 2663 O O . ALA A 1 354 ? 13.950 11.988 1.498 1.00 73.62 354 ALA A O 1
ATOM 2664 N N . GLN A 1 355 ? 15.159 13.887 1.409 1.00 68.44 355 GLN A N 1
ATOM 2665 C CA . GLN A 1 355 ? 15.518 13.721 0.007 1.00 68.44 355 GLN A CA 1
ATOM 2666 C C . GLN A 1 355 ? 16.444 12.506 -0.106 1.00 68.44 355 GLN A C 1
ATOM 2668 O O . GLN A 1 355 ? 17.421 12.397 0.637 1.00 68.44 355 GLN A O 1
ATOM 2673 N N . ARG A 1 356 ? 16.104 11.573 -0.995 1.00 67.62 356 ARG A N 1
ATOM 2674 C CA . ARG A 1 356 ? 16.861 10.338 -1.213 1.00 67.62 356 ARG A CA 1
ATOM 2675 C C . ARG A 1 356 ? 17.334 10.266 -2.653 1.00 67.62 356 ARG A C 1
ATOM 2677 O O . ARG A 1 356 ? 16.616 10.664 -3.569 1.00 67.62 356 ARG A O 1
ATOM 2684 N N . GLU A 1 357 ? 18.534 9.734 -2.830 1.00 69.00 357 GLU A N 1
ATOM 2685 C CA . GLU A 1 357 ? 19.025 9.303 -4.134 1.00 69.00 357 GLU A CA 1
ATOM 2686 C C . GLU A 1 357 ? 18.183 8.109 -4.626 1.00 69.00 357 GLU A C 1
ATOM 2688 O O . GLU A 1 357 ? 17.714 7.304 -3.821 1.00 69.00 357 GLU A O 1
ATOM 2693 N N . THR A 1 358 ? 17.943 8.016 -5.938 1.00 69.38 358 THR A N 1
ATOM 2694 C CA . THR A 1 358 ? 17.115 6.953 -6.543 1.00 69.38 358 THR A CA 1
ATOM 2695 C C . THR A 1 358 ? 17.951 6.079 -7.469 1.00 69.38 358 THR A C 1
ATOM 2697 O O . THR A 1 358 ? 18.307 6.556 -8.545 1.00 69.38 358 THR A O 1
ATOM 2700 N N . THR A 1 359 ? 18.214 4.825 -7.067 1.00 72.31 359 THR A N 1
ATOM 2701 C CA . THR A 1 359 ? 18.909 3.782 -7.858 1.00 72.31 359 THR A CA 1
ATOM 2702 C C . THR A 1 359 ? 17.959 3.079 -8.775 1.00 72.31 359 THR A C 1
ATOM 2704 O O . THR A 1 359 ? 16.936 2.567 -8.332 1.00 72.31 359 THR A O 1
ATOM 2707 N N . GLN A 1 360 ? 18.341 3.018 -10.043 1.00 73.81 360 GLN A N 1
ATOM 2708 C CA . GLN A 1 360 ? 17.764 2.084 -10.988 1.00 73.81 360 GLN A CA 1
ATOM 2709 C C . GLN A 1 360 ? 18.883 1.191 -11.514 1.00 73.81 360 GLN A C 1
ATOM 2711 O O . GLN A 1 360 ? 19.936 1.677 -11.924 1.00 73.81 360 GLN A O 1
ATOM 2716 N N . GLU A 1 361 ? 18.657 -0.114 -11.444 1.00 74.44 361 GLU A N 1
ATOM 2717 C CA . GLU A 1 361 ? 19.561 -1.145 -11.943 1.00 74.44 361 GLU A CA 1
ATOM 2718 C C . GLU A 1 361 ? 18.849 -1.869 -13.086 1.00 74.44 361 GLU A C 1
ATOM 2720 O O . GLU A 1 361 ? 17.654 -2.151 -12.994 1.00 74.44 361 GLU A O 1
ATOM 2725 N N . TRP A 1 362 ? 19.570 -2.137 -14.169 1.00 74.25 362 TRP A N 1
ATOM 2726 C CA . TRP A 1 362 ? 19.088 -2.897 -15.318 1.00 74.25 362 TRP A CA 1
ATOM 2727 C C . TRP A 1 362 ? 20.018 -4.069 -15.544 1.00 74.25 362 TRP A C 1
ATOM 2729 O O . TRP A 1 362 ? 21.225 -3.898 -15.563 1.00 74.25 362 TRP A O 1
ATOM 2739 N N . GLU A 1 363 ? 19.489 -5.255 -15.783 1.00 72.88 363 GLU A N 1
ATOM 2740 C CA . GLU A 1 363 ? 20.298 -6.385 -16.223 1.00 72.88 363 GLU A CA 1
ATOM 2741 C C . GLU A 1 363 ? 19.993 -6.667 -17.692 1.00 72.88 363 GLU A C 1
ATOM 2743 O O . GLU A 1 363 ? 18.844 -6.836 -18.083 1.00 72.88 363 GLU A O 1
ATOM 2748 N N . MET A 1 364 ? 21.035 -6.677 -18.517 1.00 72.88 364 MET A N 1
ATOM 2749 C CA . MET A 1 364 ? 20.986 -6.913 -19.960 1.00 72.88 364 MET A CA 1
ATOM 2750 C C . MET A 1 364 ? 21.203 -8.398 -20.270 1.00 72.88 364 MET A C 1
ATOM 2752 O O . MET A 1 364 ? 21.934 -8.749 -21.195 1.00 72.88 364 MET A O 1
ATOM 2756 N N . ALA A 1 365 ? 20.648 -9.293 -19.457 1.00 72.12 365 ALA A N 1
ATOM 2757 C CA . ALA A 1 365 ? 20.615 -10.713 -19.782 1.00 72.12 365 ALA A CA 1
ATOM 2758 C C . ALA A 1 365 ? 19.562 -10.972 -20.877 1.00 72.12 365 ALA A C 1
ATOM 2760 O O . ALA A 1 365 ? 18.608 -10.213 -21.019 1.00 72.12 365 ALA A O 1
ATOM 2761 N N . ASP A 1 366 ? 19.732 -12.022 -21.685 1.00 70.69 366 ASP A N 1
ATOM 2762 C CA . ASP A 1 366 ? 18.805 -12.321 -22.793 1.00 70.69 366 ASP A CA 1
ATOM 2763 C C . ASP A 1 366 ? 17.413 -12.775 -22.323 1.00 70.69 366 ASP A C 1
ATOM 2765 O O . ASP A 1 366 ? 16.444 -12.676 -23.074 1.00 70.69 366 ASP A O 1
ATOM 2769 N N . ASP A 1 367 ? 17.307 -13.273 -21.092 1.00 62.16 367 ASP A N 1
ATOM 2770 C CA . ASP A 1 367 ? 16.059 -13.670 -20.437 1.00 62.16 367 ASP A CA 1
ATOM 2771 C C . ASP A 1 367 ? 15.368 -12.514 -19.696 1.00 62.16 367 ASP A C 1
ATOM 2773 O O . ASP A 1 367 ? 14.240 -12.670 -19.224 1.00 62.16 367 ASP A O 1
ATOM 2777 N N . LEU A 1 368 ? 16.015 -11.349 -19.629 1.00 62.09 368 LEU A N 1
ATOM 2778 C CA . LEU A 1 368 ? 15.498 -10.140 -19.009 1.00 62.09 368 LEU A CA 1
ATOM 2779 C C . LEU A 1 368 ? 15.289 -9.090 -20.098 1.00 62.09 368 LEU A C 1
ATOM 2781 O O . LEU A 1 368 ? 16.242 -8.544 -20.648 1.00 62.09 368 LEU A O 1
ATOM 2785 N N . GLY A 1 369 ? 14.029 -8.807 -20.432 1.00 62.00 369 GLY A N 1
ATOM 2786 C CA . GLY A 1 369 ? 13.709 -7.703 -21.326 1.00 62.00 369 GLY A CA 1
ATOM 2787 C C . GLY A 1 369 ? 12.264 -7.628 -21.798 1.00 62.00 369 GLY A C 1
ATOM 2788 O O . GLY A 1 369 ? 11.470 -8.549 -21.612 1.00 62.00 369 GLY A O 1
ATOM 2789 N N . ASP A 1 370 ? 11.933 -6.501 -22.423 1.00 64.94 370 ASP A N 1
ATOM 2790 C CA . ASP A 1 370 ? 10.646 -6.260 -23.074 1.00 64.94 370 ASP A CA 1
ATOM 2791 C C . ASP A 1 370 ? 10.854 -6.144 -24.589 1.00 64.94 370 ASP A C 1
ATOM 2793 O O . ASP A 1 370 ? 11.801 -5.516 -25.048 1.00 64.94 370 ASP A O 1
ATOM 2797 N N . SER A 1 371 ? 9.973 -6.748 -25.383 1.00 65.56 371 SER A N 1
ATOM 2798 C CA . SER A 1 371 ? 10.011 -6.675 -26.851 1.00 65.56 371 SER A CA 1
ATOM 2799 C C . SER A 1 371 ? 8.851 -5.871 -27.440 1.00 65.56 371 SER A C 1
ATOM 2801 O O . SER A 1 371 ? 8.761 -5.712 -28.659 1.00 65.56 371 SER A O 1
ATOM 2803 N N . HIS A 1 372 ? 7.951 -5.350 -26.600 1.00 66.38 372 HIS A N 1
ATOM 2804 C CA . HIS A 1 372 ? 6.785 -4.617 -27.058 1.00 66.38 372 HIS A CA 1
ATOM 2805 C C . HIS A 1 372 ? 7.205 -3.293 -27.727 1.00 66.38 372 HIS A C 1
ATOM 2807 O O . HIS A 1 372 ? 7.900 -2.487 -27.100 1.00 66.38 372 HIS A O 1
ATOM 2813 N N . PRO A 1 373 ? 6.744 -2.999 -28.962 1.00 67.38 373 PRO A N 1
ATOM 2814 C CA . PRO A 1 373 ? 7.152 -1.810 -29.715 1.00 67.38 373 PRO A CA 1
ATOM 2815 C C . PRO A 1 373 ? 6.912 -0.476 -29.000 1.00 67.38 373 PRO A C 1
ATOM 2817 O O . PRO A 1 373 ? 7.622 0.490 -29.256 1.00 67.38 373 PRO A O 1
ATOM 2820 N N . LEU A 1 374 ? 5.912 -0.433 -28.114 1.00 59.22 374 LEU A N 1
ATOM 2821 C CA . LEU A 1 374 ? 5.542 0.752 -27.329 1.00 59.22 374 LEU A CA 1
ATOM 2822 C C . LEU A 1 374 ? 6.106 0.752 -25.903 1.00 59.22 374 LEU A C 1
ATOM 2824 O O . LEU A 1 374 ? 5.826 1.672 -25.142 1.00 59.22 374 LEU A O 1
ATOM 2828 N N . SER A 1 375 ? 6.854 -0.278 -25.516 1.00 63.09 375 SER A N 1
ATOM 2829 C CA . SER A 1 375 ? 7.522 -0.303 -24.219 1.00 63.09 375 SER A CA 1
ATOM 2830 C C . SER A 1 375 ? 8.961 0.193 -24.333 1.00 63.09 375 SER A C 1
ATOM 2832 O O . SER A 1 375 ? 9.416 0.627 -25.389 1.00 63.09 375 SER A O 1
ATOM 2834 N N . LEU A 1 376 ? 9.693 0.148 -23.225 1.00 64.56 376 LEU A N 1
ATOM 2835 C CA . LEU A 1 376 ? 11.058 0.645 -23.125 1.00 64.56 376 LEU A CA 1
ATOM 2836 C C . LEU A 1 376 ? 12.064 -0.203 -23.920 1.00 64.56 376 LEU A C 1
ATOM 2838 O O . LEU A 1 376 ? 13.202 0.231 -24.069 1.00 64.56 376 LEU A O 1
ATOM 2842 N N . GLN A 1 377 ? 11.649 -1.381 -24.409 1.00 69.75 377 GLN A N 1
ATOM 2843 C CA . GLN A 1 377 ? 12.476 -2.349 -25.142 1.00 69.75 377 GLN A CA 1
ATOM 2844 C C . GLN A 1 377 ? 13.821 -2.632 -24.455 1.00 69.75 377 GLN A C 1
ATOM 2846 O O . GLN A 1 377 ? 14.858 -2.782 -25.099 1.00 69.75 377 GLN A O 1
ATOM 2851 N N . GLN A 1 378 ? 13.800 -2.606 -23.121 1.00 70.62 378 GLN A N 1
ATOM 2852 C CA . GLN A 1 378 ? 14.982 -2.754 -22.283 1.00 70.62 378 GLN A CA 1
ATOM 2853 C C . GLN A 1 378 ? 15.409 -4.211 -22.261 1.00 70.62 378 GLN A C 1
ATOM 2855 O O . GLN A 1 378 ? 14.551 -5.092 -22.320 1.00 70.62 378 GLN A O 1
ATOM 2860 N N . GLY A 1 379 ? 16.708 -4.445 -22.104 1.00 65.25 379 GLY A N 1
ATOM 2861 C CA . GLY A 1 379 ? 17.250 -5.782 -21.904 1.00 65.25 379 GLY A CA 1
ATOM 2862 C C . GLY A 1 379 ? 17.839 -6.417 -23.161 1.00 65.25 379 GLY A C 1
ATOM 2863 O O . GLY A 1 379 ? 17.969 -5.786 -24.214 1.00 65.25 379 GLY A O 1
ATOM 2864 N N . GLY A 1 380 ? 18.228 -7.685 -23.034 1.00 68.75 380 GLY A N 1
ATOM 2865 C CA . GLY A 1 380 ? 18.948 -8.409 -24.077 1.00 68.75 380 GLY A CA 1
ATOM 2866 C C . GLY A 1 380 ? 20.444 -8.100 -24.094 1.00 68.75 380 GLY A C 1
ATOM 2867 O O . GLY A 1 380 ? 20.882 -6.947 -24.084 1.00 68.75 380 GLY A O 1
ATOM 2868 N N . LYS A 1 381 ? 21.257 -9.150 -24.160 1.00 73.62 381 LYS A N 1
ATOM 2869 C CA . LYS A 1 381 ? 22.710 -9.028 -24.148 1.00 73.62 381 LYS A CA 1
ATOM 2870 C C . LYS A 1 381 ? 23.191 -8.298 -25.400 1.00 73.62 381 LYS A C 1
ATOM 2872 O O . LYS A 1 381 ? 22.661 -8.474 -26.502 1.00 73.62 381 LYS A O 1
ATOM 2877 N N . LEU A 1 382 ? 24.255 -7.503 -25.251 1.00 71.81 382 LEU A N 1
ATOM 2878 C CA . LEU A 1 382 ? 25.005 -7.004 -26.404 1.00 71.81 382 LEU A CA 1
ATOM 2879 C C . LEU A 1 382 ? 25.480 -8.211 -27.233 1.00 71.81 382 LEU A C 1
ATOM 2881 O O . LEU A 1 382 ? 26.214 -9.052 -26.701 1.00 71.81 382 LEU A O 1
ATOM 2885 N N . PRO A 1 383 ? 25.070 -8.346 -28.510 1.00 68.12 383 PRO A N 1
ATOM 2886 C CA . PRO A 1 383 ? 25.481 -9.498 -29.295 1.00 68.12 383 PRO A CA 1
ATOM 2887 C C . PRO A 1 383 ? 27.008 -9.527 -29.425 1.00 68.12 383 PRO A C 1
ATOM 2889 O O . PRO A 1 383 ? 27.657 -8.483 -29.521 1.00 68.12 383 PRO A O 1
ATOM 2892 N N . ALA A 1 384 ? 27.591 -10.726 -29.411 1.00 69.25 384 ALA A N 1
ATOM 2893 C CA . ALA A 1 384 ? 29.041 -10.875 -29.475 1.00 69.25 384 ALA A CA 1
ATOM 2894 C C . ALA A 1 384 ? 29.601 -10.194 -30.734 1.00 69.25 384 ALA A C 1
ATOM 2896 O O . ALA A 1 384 ? 29.130 -10.458 -31.840 1.00 69.25 384 ALA A O 1
ATOM 2897 N N . ASN A 1 385 ? 30.617 -9.344 -30.560 1.00 68.12 385 ASN A N 1
ATOM 2898 C CA . ASN A 1 385 ? 31.264 -8.592 -31.643 1.00 68.12 385 ASN A CA 1
ATOM 2899 C C . ASN A 1 385 ? 30.300 -7.710 -32.466 1.00 68.12 385 ASN A C 1
ATOM 2901 O O . ASN A 1 385 ? 30.558 -7.441 -33.639 1.00 68.12 385 ASN A O 1
ATOM 2905 N N . SER A 1 386 ? 29.180 -7.284 -31.877 1.00 66.69 386 SER A N 1
ATOM 2906 C CA . SER A 1 386 ? 28.204 -6.413 -32.529 1.00 66.69 386 SER A CA 1
ATOM 2907 C C . SER A 1 386 ? 28.403 -4.954 -32.144 1.00 66.69 386 SER A C 1
ATOM 2909 O O . SER A 1 386 ? 28.587 -4.624 -30.974 1.00 66.69 386 SER A O 1
ATOM 2911 N N . ILE A 1 387 ? 28.295 -4.086 -33.147 1.00 68.88 387 ILE A N 1
ATOM 2912 C CA . ILE A 1 387 ? 28.263 -2.625 -32.997 1.00 68.88 387 ILE A CA 1
ATOM 2913 C C . ILE A 1 387 ? 26.836 -2.082 -32.867 1.00 68.88 387 ILE A C 1
ATOM 2915 O O . ILE A 1 387 ? 26.650 -0.881 -32.707 1.00 68.88 387 ILE A O 1
ATOM 2919 N N . GLU A 1 388 ? 25.830 -2.954 -32.969 1.00 73.56 388 GLU A N 1
ATOM 2920 C CA . GLU A 1 388 ? 24.430 -2.561 -32.830 1.00 73.56 388 GLU A CA 1
ATOM 2921 C C . GLU A 1 388 ? 24.157 -2.025 -31.426 1.00 73.56 388 GLU A C 1
ATOM 2923 O O . GLU A 1 388 ? 24.420 -2.688 -30.417 1.00 73.56 388 GLU A O 1
ATOM 2928 N N . THR A 1 389 ? 23.589 -0.827 -31.384 1.00 75.44 389 THR A N 1
ATOM 2929 C CA . THR A 1 389 ? 23.158 -0.172 -30.159 1.00 75.44 389 THR A CA 1
ATOM 2930 C C . THR A 1 389 ? 21.988 -0.924 -29.534 1.00 75.44 389 THR A C 1
ATOM 2932 O O . THR A 1 389 ? 21.005 -1.245 -30.203 1.00 75.44 389 THR A O 1
ATOM 2935 N N . ARG A 1 390 ? 22.055 -1.163 -28.223 1.00 78.94 390 ARG A N 1
ATOM 2936 C CA . ARG A 1 390 ? 20.926 -1.677 -27.439 1.00 78.94 390 ARG A CA 1
ATOM 2937 C C . ARG A 1 390 ? 20.409 -0.623 -26.481 1.00 78.94 390 ARG A C 1
ATOM 2939 O O . ARG A 1 390 ? 21.196 0.104 -25.875 1.00 78.94 390 ARG A O 1
ATOM 2946 N N . THR A 1 391 ? 19.092 -0.570 -26.324 1.00 80.38 391 THR A N 1
ATOM 2947 C CA . THR A 1 391 ? 18.455 0.228 -25.279 1.00 80.38 391 THR A CA 1
ATOM 2948 C C . THR A 1 391 ? 18.592 -0.504 -23.952 1.00 80.38 391 THR A C 1
ATOM 2950 O O . THR A 1 391 ? 18.077 -1.601 -23.770 1.00 80.38 391 THR A O 1
ATOM 2953 N N . VAL A 1 392 ? 19.314 0.114 -23.026 1.00 78.75 392 VAL A N 1
ATOM 2954 C CA . VAL A 1 392 ? 19.539 -0.413 -21.679 1.00 78.75 392 VAL A CA 1
ATOM 2955 C C . VAL A 1 392 ? 18.366 -0.073 -20.778 1.00 78.75 392 VAL A C 1
ATOM 2957 O O . VAL A 1 392 ? 17.838 -0.918 -20.065 1.00 78.75 392 VAL A O 1
ATOM 2960 N N . GLY A 1 393 ? 17.975 1.199 -20.800 1.00 78.62 393 GLY A N 1
ATOM 2961 C CA . GLY A 1 393 ? 17.144 1.791 -19.769 1.00 78.62 393 GLY A CA 1
ATOM 2962 C C . GLY A 1 393 ? 16.525 3.104 -20.219 1.00 78.62 393 GLY A C 1
ATOM 2963 O O . GLY A 1 393 ? 16.902 3.674 -21.244 1.00 78.62 393 GLY A O 1
ATOM 2964 N N . ARG A 1 394 ? 15.583 3.622 -19.431 1.00 79.94 394 ARG A N 1
ATOM 2965 C CA . ARG A 1 394 ? 15.034 4.968 -19.608 1.00 79.94 394 ARG A CA 1
ATOM 2966 C C . ARG A 1 394 ? 14.783 5.598 -18.248 1.00 79.94 394 ARG A C 1
ATOM 2968 O O . ARG A 1 394 ? 14.231 4.949 -17.367 1.00 79.94 394 ARG A O 1
ATOM 2975 N N . ILE A 1 395 ? 15.173 6.857 -18.088 1.00 81.12 395 ILE A N 1
ATOM 2976 C CA . ILE A 1 395 ? 15.047 7.601 -16.830 1.00 81.12 395 ILE A CA 1
ATOM 2977 C C . ILE A 1 395 ? 14.334 8.928 -17.058 1.00 81.12 395 ILE A C 1
ATOM 2979 O O . ILE A 1 395 ? 14.569 9.596 -18.062 1.00 81.12 395 ILE A O 1
ATOM 2983 N N . PHE A 1 396 ? 13.470 9.326 -16.126 1.00 81.75 396 PHE A N 1
ATOM 2984 C CA . PHE A 1 396 ? 12.904 10.672 -16.102 1.00 81.75 396 PHE A CA 1
ATOM 2985 C C . PHE A 1 396 ? 13.717 11.531 -15.140 1.00 81.75 396 PHE A C 1
ATOM 2987 O O . PHE A 1 396 ? 13.785 11.231 -13.948 1.00 81.75 396 PHE A O 1
ATOM 2994 N N . VAL A 1 397 ? 14.335 12.598 -15.644 1.00 82.06 397 VAL A N 1
ATOM 2995 C CA . VAL A 1 397 ? 15.268 13.417 -14.861 1.00 82.06 397 VAL A CA 1
ATOM 2996 C C . VAL A 1 397 ? 14.851 14.875 -14.916 1.00 82.06 397 VAL A C 1
ATOM 2998 O O . VAL A 1 397 ? 14.473 15.387 -15.969 1.00 82.06 397 VAL A O 1
ATOM 3001 N N . ALA A 1 398 ? 14.900 15.550 -13.769 1.00 83.50 398 ALA A N 1
ATOM 3002 C CA . ALA A 1 398 ? 14.689 16.987 -13.701 1.00 83.50 398 ALA A CA 1
ATOM 3003 C C . ALA A 1 398 ? 15.899 17.751 -14.259 1.00 83.50 398 ALA A C 1
ATOM 3005 O O . ALA A 1 398 ? 17.046 17.329 -14.113 1.00 83.50 398 ALA A O 1
ATOM 3006 N N . ALA A 1 399 ? 15.639 18.916 -14.853 1.00 86.12 399 ALA A N 1
ATOM 3007 C CA . ALA A 1 399 ? 16.694 19.816 -15.306 1.00 86.12 399 ALA A CA 1
ATOM 3008 C C . ALA A 1 399 ? 17.670 20.119 -14.157 1.00 86.12 399 ALA A C 1
ATOM 3010 O O . ALA A 1 399 ? 17.262 20.266 -13.003 1.00 86.12 399 ALA A O 1
ATOM 3011 N N . SER A 1 400 ? 18.957 20.205 -14.485 1.00 87.94 400 SER A N 1
ATOM 3012 C CA . SER A 1 400 ? 20.052 20.487 -13.553 1.00 87.94 400 SER A CA 1
ATOM 3013 C C . SER A 1 400 ? 20.256 19.452 -12.438 1.00 87.94 400 SER A C 1
ATOM 3015 O O . SER A 1 400 ? 21.051 19.701 -11.537 1.00 87.94 400 SER A O 1
ATOM 3017 N N . SER A 1 401 ? 19.587 18.295 -12.491 1.00 84.56 401 SER A N 1
ATOM 3018 C CA . SER A 1 401 ? 19.835 17.182 -11.567 1.00 84.56 401 SER A CA 1
ATOM 3019 C C . SER A 1 401 ? 20.903 16.266 -12.158 1.00 84.56 401 SER A C 1
ATOM 3021 O O . SER A 1 401 ? 20.633 15.660 -13.193 1.00 84.56 401 SER A O 1
ATOM 3023 N N . PRO A 1 402 ? 22.101 16.155 -11.556 1.00 86.00 402 PRO A N 1
ATOM 3024 C CA . PRO A 1 402 ? 23.139 15.278 -12.079 1.00 86.00 402 PRO A CA 1
ATOM 3025 C C . PRO A 1 402 ? 22.640 13.835 -12.197 1.00 86.00 402 PRO A C 1
ATOM 3027 O O . PRO A 1 402 ? 21.818 13.379 -11.405 1.00 86.00 402 PRO A O 1
ATOM 3030 N N . VAL A 1 403 ? 23.148 13.126 -13.194 1.00 83.50 403 VAL A N 1
ATOM 3031 C CA . VAL A 1 403 ? 23.001 11.686 -13.371 1.00 83.50 403 VAL A CA 1
ATOM 3032 C C . VAL A 1 403 ? 24.405 11.118 -13.381 1.00 83.50 403 VAL A C 1
ATOM 3034 O O . VAL A 1 403 ? 25.258 11.594 -14.124 1.00 83.50 403 VAL A O 1
ATOM 3037 N N . THR A 1 404 ? 24.662 10.104 -12.568 1.00 82.56 404 THR A N 1
ATOM 3038 C CA . THR A 1 404 ? 25.880 9.292 -12.638 1.00 82.56 404 THR A CA 1
ATOM 3039 C C . THR A 1 404 ? 25.486 7.864 -12.963 1.00 82.56 404 THR A C 1
ATOM 3041 O O . THR A 1 404 ? 24.462 7.377 -12.483 1.00 82.56 404 THR A O 1
ATOM 3044 N N . PHE A 1 405 ? 26.273 7.206 -13.801 1.00 77.94 405 PHE A N 1
ATOM 3045 C CA . PHE A 1 405 ? 26.065 5.815 -14.179 1.00 77.94 405 PHE A CA 1
ATOM 3046 C C . PHE A 1 405 ? 27.323 4.997 -13.908 1.00 77.94 405 PHE A C 1
ATOM 3048 O O . PHE A 1 405 ? 28.435 5.524 -13.985 1.00 77.94 405 PHE A O 1
ATOM 3055 N N . TYR A 1 406 ? 27.119 3.716 -13.605 1.00 79.38 406 TYR A N 1
ATOM 3056 C CA . TYR A 1 406 ? 28.156 2.721 -13.369 1.00 79.38 406 TYR A CA 1
ATOM 3057 C C . TYR A 1 406 ? 27.894 1.495 -14.246 1.00 79.38 406 TYR A C 1
ATOM 3059 O O . TYR A 1 406 ? 26.764 1.010 -14.353 1.00 79.38 406 TYR A O 1
ATOM 3067 N N . LEU A 1 407 ? 28.948 0.993 -14.878 1.00 74.81 407 LEU A N 1
ATOM 3068 C CA . LEU A 1 407 ? 28.896 -0.175 -15.747 1.00 74.81 407 LEU A CA 1
ATOM 3069 C C . LEU A 1 407 ? 29.632 -1.336 -15.098 1.00 74.81 407 LEU A C 1
ATOM 3071 O O . LEU A 1 407 ? 30.819 -1.227 -14.784 1.00 74.81 407 LEU A O 1
ATOM 3075 N N . PHE A 1 408 ? 28.938 -2.462 -14.969 1.00 77.38 408 PHE A N 1
ATOM 3076 C CA . PHE A 1 408 ? 29.510 -3.706 -14.479 1.00 77.38 408 PHE A CA 1
ATOM 3077 C C . PHE A 1 408 ? 29.621 -4.681 -15.647 1.00 77.38 408 PHE A C 1
ATOM 3079 O O . PHE A 1 408 ? 28.666 -5.345 -16.048 1.00 77.38 408 PHE A O 1
ATOM 3086 N N . LEU A 1 409 ? 30.813 -4.718 -16.238 1.00 73.94 409 LEU A N 1
ATOM 3087 C CA . LEU A 1 409 ? 31.100 -5.567 -17.386 1.00 73.94 409 LEU A CA 1
ATOM 3088 C C . LEU A 1 409 ? 31.394 -6.992 -16.911 1.00 73.94 409 LEU A C 1
ATOM 3090 O O . LEU A 1 409 ? 32.270 -7.195 -16.072 1.00 73.94 409 LEU A O 1
ATOM 3094 N N . SER A 1 410 ? 30.710 -7.984 -17.483 1.00 70.19 410 SER A N 1
ATOM 3095 C CA . SER A 1 410 ? 31.099 -9.392 -17.316 1.00 70.19 410 SER A CA 1
ATOM 3096 C C . SER A 1 410 ? 32.350 -9.762 -18.102 1.00 70.19 410 SER A C 1
ATOM 3098 O O . SER A 1 410 ? 33.015 -10.739 -17.765 1.00 70.19 410 SER A O 1
ATOM 3100 N N . ASP A 1 411 ? 32.683 -8.968 -19.119 1.00 70.62 411 ASP A N 1
ATOM 3101 C CA . ASP A 1 411 ? 33.927 -9.053 -19.868 1.00 70.62 411 ASP A CA 1
ATOM 3102 C C . ASP A 1 411 ? 34.611 -7.683 -19.890 1.00 70.62 411 ASP A C 1
ATOM 3104 O O . ASP A 1 411 ? 34.215 -6.778 -20.623 1.00 70.62 411 ASP A O 1
ATOM 3108 N N . SER A 1 412 ? 35.644 -7.526 -19.065 1.00 68.38 412 SER A N 1
ATOM 3109 C CA . SER A 1 412 ? 36.423 -6.289 -18.974 1.00 68.38 412 SER A CA 1
ATOM 3110 C C . SER A 1 412 ? 37.359 -6.065 -20.166 1.00 68.38 412 SER A C 1
ATOM 3112 O O . SER A 1 412 ? 37.941 -4.985 -20.272 1.00 68.38 412 SER A O 1
ATOM 3114 N N . LEU A 1 413 ? 37.515 -7.051 -21.059 1.00 64.81 413 LEU A N 1
ATOM 3115 C CA . LEU A 1 413 ? 38.361 -6.945 -22.252 1.00 64.81 413 LEU A CA 1
ATOM 3116 C C . LEU A 1 413 ? 37.659 -6.227 -23.407 1.00 64.81 413 LEU A C 1
ATOM 3118 O O . LEU A 1 413 ? 38.326 -5.786 -24.341 1.00 64.81 413 LEU A O 1
ATOM 3122 N N . ASN A 1 414 ? 36.334 -6.098 -23.339 1.00 68.44 414 ASN A N 1
ATOM 3123 C CA . ASN A 1 414 ? 35.520 -5.452 -24.354 1.00 68.44 414 ASN A CA 1
ATOM 3124 C C . ASN A 1 414 ? 34.968 -4.124 -23.810 1.00 68.44 414 ASN A C 1
ATOM 3126 O O . ASN A 1 414 ? 33.962 -4.124 -23.097 1.00 68.44 414 ASN A O 1
ATOM 3130 N N . PRO A 1 415 ? 35.624 -2.985 -24.107 1.00 70.62 415 PRO A N 1
ATOM 3131 C CA . PRO A 1 415 ? 35.143 -1.686 -23.660 1.00 70.62 415 PRO A CA 1
ATOM 3132 C C . PRO A 1 415 ? 33.732 -1.403 -24.194 1.00 70.62 415 PRO A C 1
ATOM 3134 O O . PRO A 1 415 ? 33.391 -1.787 -25.311 1.00 70.62 415 PRO A O 1
ATOM 3137 N N . VAL A 1 416 ? 32.906 -0.724 -23.397 1.00 75.81 416 VAL A N 1
ATOM 3138 C CA . VAL A 1 416 ? 31.529 -0.345 -23.751 1.00 75.81 416 VAL A CA 1
ATOM 3139 C C . VAL A 1 416 ? 31.432 1.174 -23.822 1.00 75.81 416 VAL A C 1
ATOM 3141 O O . VAL A 1 416 ? 31.975 1.882 -22.972 1.00 75.81 416 VAL A O 1
ATOM 3144 N N . THR A 1 417 ? 30.727 1.661 -24.837 1.00 81.00 417 THR A N 1
ATOM 3145 C CA . THR A 1 417 ? 30.308 3.058 -24.959 1.00 81.00 417 THR A CA 1
ATOM 3146 C C . THR A 1 417 ? 28.887 3.193 -24.433 1.00 81.00 417 THR A C 1
ATOM 3148 O O . THR A 1 417 ? 28.024 2.367 -24.746 1.00 81.00 417 THR A O 1
ATOM 3151 N N . VAL A 1 418 ? 28.642 4.237 -23.641 1.00 83.44 418 VAL A N 1
ATOM 3152 C CA . VAL A 1 418 ? 27.301 4.596 -23.166 1.00 83.44 418 VAL A CA 1
ATOM 3153 C C . VAL A 1 418 ? 26.875 5.890 -23.816 1.00 83.44 418 VAL A C 1
ATOM 3155 O O . VAL A 1 418 ? 27.597 6.885 -23.783 1.00 83.44 418 VAL A O 1
ATOM 3158 N N . GLU A 1 419 ? 25.665 5.884 -24.348 1.00 87.75 419 GLU A N 1
ATOM 3159 C CA . GLU A 1 419 ? 25.032 7.054 -24.925 1.00 87.75 419 GLU A CA 1
ATOM 3160 C C . GLU A 1 419 ? 23.728 7.369 -24.197 1.00 87.75 419 GLU A C 1
ATOM 3162 O O . GLU A 1 419 ? 22.953 6.480 -23.836 1.00 87.75 419 GLU A O 1
ATOM 3167 N N . LEU A 1 420 ? 23.475 8.659 -23.996 1.00 87.69 420 LEU A N 1
ATOM 3168 C CA . LEU A 1 420 ? 22.196 9.164 -23.523 1.00 87.69 420 LEU A CA 1
ATOM 3169 C C . LEU A 1 420 ? 21.520 9.921 -24.654 1.00 87.69 420 LEU A C 1
ATOM 3171 O O . LEU A 1 420 ? 22.092 10.848 -25.234 1.00 87.69 420 LEU A O 1
ATOM 3175 N N . TYR A 1 421 ? 20.272 9.557 -24.905 1.00 88.06 421 TYR A N 1
ATOM 3176 C CA . TYR A 1 421 ? 19.415 10.195 -25.886 1.00 88.06 421 TYR A CA 1
ATOM 3177 C C . TYR A 1 421 ? 18.275 10.912 -25.186 1.00 88.06 421 TYR A C 1
ATOM 3179 O O . TYR A 1 421 ? 17.662 10.378 -24.263 1.00 88.06 421 TYR A O 1
ATOM 3187 N N . ASN A 1 422 ? 17.958 12.114 -25.649 1.00 87.62 422 ASN A N 1
ATOM 3188 C CA . ASN A 1 422 ? 16.656 12.710 -25.406 1.00 87.62 422 ASN A CA 1
ATOM 3189 C C . ASN A 1 422 ? 15.829 12.597 -26.672 1.00 87.62 422 ASN A C 1
ATOM 3191 O O . ASN A 1 422 ? 16.203 13.155 -27.704 1.00 87.62 422 ASN A O 1
ATOM 3195 N N . GLU A 1 423 ? 14.718 11.874 -26.573 1.00 81.56 423 GLU A N 1
ATOM 3196 C CA . GLU A 1 423 ? 13.979 11.407 -27.742 1.00 81.56 423 GLU A CA 1
ATOM 3197 C C . GLU A 1 423 ? 14.942 10.676 -28.692 1.00 81.56 423 GLU A C 1
ATOM 3199 O O . GLU A 1 423 ? 15.448 9.618 -28.333 1.00 81.56 423 GLU A O 1
ATOM 3204 N N . ASN A 1 424 ? 15.253 11.262 -29.851 1.00 82.06 424 ASN A N 1
ATOM 3205 C CA . ASN A 1 424 ? 16.175 10.701 -30.842 1.00 82.06 424 ASN A CA 1
ATOM 3206 C C . ASN A 1 424 ? 17.481 11.505 -30.979 1.00 82.06 424 ASN A C 1
ATOM 3208 O O . ASN A 1 424 ? 18.276 11.243 -31.879 1.00 82.06 424 ASN A O 1
ATOM 3212 N N . ALA A 1 425 ? 17.707 12.506 -30.123 1.00 89.00 425 ALA A N 1
ATOM 3213 C CA . ALA A 1 425 ? 18.907 13.333 -30.147 1.00 89.00 425 ALA A CA 1
ATOM 3214 C C . ALA A 1 425 ? 19.929 12.833 -29.121 1.00 89.00 425 ALA A C 1
ATOM 3216 O O . ALA A 1 425 ? 19.638 12.796 -27.924 1.00 89.00 425 ALA A O 1
ATOM 3217 N N . LEU A 1 426 ? 21.135 12.498 -29.584 1.00 90.38 426 LEU A N 1
ATOM 3218 C CA . LEU A 1 426 ? 22.269 12.188 -28.715 1.00 90.38 426 LEU A CA 1
ATOM 3219 C C . LEU A 1 426 ? 22.637 13.436 -27.902 1.00 90.38 426 LEU A C 1
ATOM 3221 O O . LEU A 1 426 ? 22.972 14.477 -28.470 1.00 90.38 426 LEU A O 1
ATOM 3225 N N . VAL A 1 427 ? 22.571 13.338 -26.575 1.00 90.06 427 VAL A N 1
ATOM 3226 C CA . VAL A 1 427 ? 22.886 14.449 -25.658 1.00 90.06 427 VAL A CA 1
ATOM 3227 C C . VAL A 1 427 ? 24.169 14.229 -24.865 1.00 90.06 427 VAL A C 1
ATOM 3229 O O . VAL A 1 427 ? 24.731 15.189 -24.340 1.00 90.06 427 VAL A O 1
ATOM 3232 N N . HIS A 1 428 ? 24.632 12.984 -24.774 1.00 88.25 428 HIS A N 1
ATOM 3233 C CA . HIS A 1 428 ? 25.876 12.623 -24.111 1.00 88.25 428 HIS A CA 1
ATOM 3234 C C . HIS A 1 428 ? 26.369 11.274 -24.631 1.00 88.25 428 HIS A C 1
ATOM 3236 O O . HIS A 1 428 ? 25.567 10.376 -24.867 1.00 88.25 428 HIS A O 1
ATOM 3242 N N . SER A 1 429 ? 27.681 11.142 -24.778 1.00 87.06 429 SER A N 1
ATOM 3243 C CA . SER A 1 429 ? 28.365 9.899 -25.114 1.00 87.06 429 SER A CA 1
ATOM 3244 C C . SER A 1 429 ? 29.611 9.819 -24.250 1.00 87.06 429 SER A C 1
ATOM 3246 O O . SER A 1 429 ? 30.363 10.789 -24.174 1.00 87.06 429 SER A O 1
ATOM 3248 N N . GLU A 1 430 ? 29.845 8.660 -23.654 1.00 82.25 430 GLU A N 1
ATOM 3249 C CA . GLU A 1 430 ? 31.012 8.388 -22.822 1.00 82.25 430 GLU A CA 1
ATOM 3250 C C . GLU A 1 430 ? 31.697 7.123 -23.330 1.00 82.25 430 GLU A C 1
ATOM 3252 O O . GLU A 1 430 ? 31.051 6.087 -23.510 1.00 82.25 430 GLU A O 1
ATOM 3257 N N . SER A 1 431 ? 32.995 7.219 -23.623 1.00 74.88 431 SER A N 1
ATOM 3258 C CA . SER A 1 431 ? 33.691 6.201 -24.404 1.00 74.88 431 SER A CA 1
ATOM 3259 C C . SER A 1 431 ? 35.212 6.199 -24.188 1.00 74.88 431 SER A C 1
ATOM 3261 O O . SER A 1 431 ? 35.840 7.223 -24.457 1.00 74.88 431 SER A O 1
ATOM 3263 N N . PRO A 1 432 ? 35.838 5.051 -23.861 1.00 67.88 432 PRO A N 1
ATOM 3264 C CA . PRO A 1 432 ? 35.323 3.955 -23.042 1.00 67.88 432 PRO A CA 1
ATOM 3265 C C . PRO A 1 432 ? 35.455 4.293 -21.548 1.00 67.88 432 PRO A C 1
ATOM 3267 O O . PRO A 1 432 ? 36.519 4.709 -21.090 1.00 67.88 432 PRO A O 1
ATOM 3270 N N . SER A 1 433 ? 34.393 4.093 -20.767 1.00 65.50 433 SER A N 1
ATOM 3271 C CA . SER A 1 433 ? 34.449 4.300 -19.317 1.00 65.50 433 SER A CA 1
ATOM 3272 C C . SER A 1 433 ? 33.470 3.394 -18.583 1.00 65.50 433 SER A C 1
ATOM 3274 O O . SER A 1 433 ? 32.363 3.157 -19.054 1.00 65.50 433 SER A O 1
ATOM 3276 N N . THR A 1 434 ? 33.861 2.913 -17.403 1.00 70.88 434 THR A N 1
ATOM 3277 C CA . THR A 1 434 ? 32.984 2.156 -16.497 1.00 70.88 434 THR A CA 1
ATOM 3278 C C . THR A 1 434 ? 32.157 3.057 -15.579 1.00 70.88 434 THR A C 1
ATOM 3280 O O . THR A 1 434 ? 31.295 2.564 -14.853 1.00 70.88 434 THR A O 1
ATOM 3283 N N . GLN A 1 435 ? 32.377 4.375 -15.619 1.00 78.00 435 GLN A N 1
ATOM 3284 C CA . GLN A 1 435 ? 31.509 5.358 -14.974 1.00 78.00 435 GLN A CA 1
ATOM 3285 C C . GLN A 1 435 ? 31.421 6.646 -15.792 1.00 78.00 435 GLN A C 1
ATOM 3287 O O . GLN A 1 435 ? 32.372 7.033 -16.468 1.00 78.00 435 GLN A O 1
ATOM 3292 N N . GLY A 1 436 ? 30.344 7.398 -15.634 1.00 76.62 436 GLY A N 1
ATOM 3293 C CA . GLY A 1 436 ? 30.268 8.741 -16.198 1.00 76.62 436 GLY A CA 1
ATOM 3294 C C . GLY A 1 436 ? 29.190 9.573 -15.541 1.00 76.62 436 GLY A C 1
ATOM 3295 O O . GLY A 1 436 ? 28.463 9.098 -14.662 1.00 76.62 436 GLY A O 1
ATOM 3296 N N . SER A 1 437 ? 29.106 10.837 -15.942 1.00 84.94 437 SER A N 1
ATOM 3297 C CA . SER A 1 437 ? 28.063 11.726 -15.458 1.00 84.94 437 SER A CA 1
ATOM 3298 C C . SER A 1 437 ? 27.552 12.683 -16.522 1.00 84.94 437 SER A C 1
ATOM 3300 O O . SER A 1 437 ? 28.280 13.158 -17.389 1.00 84.94 437 SER A O 1
ATOM 3302 N N . TYR A 1 438 ? 26.264 12.988 -16.418 1.00 87.00 438 TYR A N 1
ATOM 3303 C CA . TYR A 1 438 ? 25.569 13.921 -17.284 1.00 87.00 438 TYR A CA 1
ATOM 3304 C C . TYR A 1 438 ? 24.622 14.780 -16.453 1.00 87.00 438 TYR A C 1
ATOM 3306 O O . TYR A 1 438 ? 23.910 14.269 -15.593 1.00 87.00 438 TYR A O 1
ATOM 3314 N N . THR A 1 439 ? 24.585 16.083 -16.726 1.00 90.25 439 THR A N 1
ATOM 3315 C CA . THR A 1 439 ? 23.626 17.001 -16.104 1.00 90.25 439 THR A CA 1
ATOM 3316 C C . THR A 1 439 ? 22.657 17.510 -17.177 1.00 90.25 439 THR A C 1
ATOM 3318 O O . THR A 1 439 ? 23.040 18.354 -17.988 1.00 90.25 439 THR A O 1
ATOM 3321 N N . PRO A 1 440 ? 21.4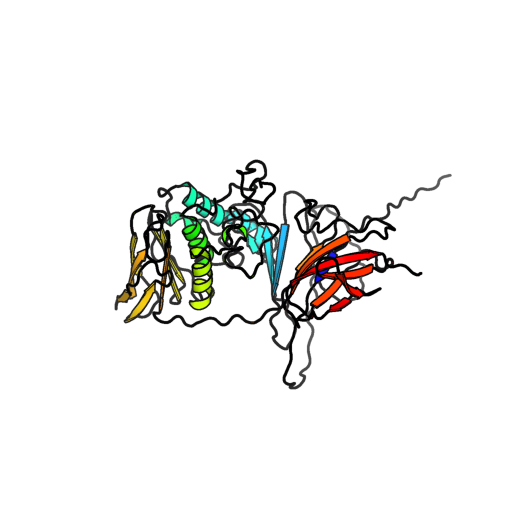07 17.015 -17.192 1.00 87.25 440 PRO A N 1
ATOM 3322 C CA . PRO A 1 440 ? 20.309 17.491 -18.027 1.00 87.25 440 PRO A CA 1
ATOM 3323 C C . PRO A 1 440 ? 20.119 19.009 -18.037 1.00 87.25 440 PRO A C 1
ATOM 3325 O O . PRO A 1 440 ? 20.046 19.643 -16.985 1.00 87.25 440 PRO A O 1
ATOM 3328 N N . ASN A 1 441 ? 19.916 19.589 -19.223 1.00 88.94 441 ASN A N 1
ATOM 3329 C CA . ASN A 1 441 ? 19.526 21.001 -19.372 1.00 88.94 441 ASN A CA 1
ATOM 3330 C C . ASN A 1 441 ? 18.001 21.216 -19.340 1.00 88.94 441 ASN A C 1
ATOM 3332 O O . ASN A 1 441 ? 17.538 22.340 -19.165 1.00 88.94 441 ASN A O 1
ATOM 3336 N N . PHE A 1 442 ? 17.212 20.157 -19.513 1.00 85.06 442 PHE A N 1
ATOM 3337 C CA . PHE A 1 442 ? 15.750 20.187 -19.496 1.00 85.06 442 PHE A CA 1
ATOM 3338 C C . PHE A 1 442 ? 15.224 19.027 -18.654 1.00 85.06 442 PHE A C 1
ATOM 3340 O O . PHE A 1 442 ? 15.947 18.090 -18.335 1.00 85.06 442 PHE A O 1
ATOM 3347 N N . THR A 1 443 ? 13.959 19.122 -18.248 1.00 83.81 443 THR A N 1
ATOM 3348 C CA . THR A 1 443 ? 13.300 18.018 -17.550 1.00 83.81 443 THR A CA 1
ATOM 3349 C C . THR A 1 443 ? 12.635 17.116 -18.572 1.00 83.81 443 THR A C 1
ATOM 3351 O O . THR A 1 443 ? 11.870 17.619 -19.393 1.00 83.81 443 THR A O 1
ATOM 3354 N N . GLY A 1 444 ? 12.867 15.811 -18.500 1.00 83.06 444 GLY A N 1
ATOM 3355 C CA . GLY A 1 444 ? 12.234 14.878 -19.421 1.00 83.06 444 GLY A CA 1
ATOM 3356 C C . GLY A 1 444 ? 12.773 13.463 -19.316 1.00 83.06 444 GLY A C 1
ATOM 3357 O O . GLY A 1 444 ? 13.529 13.126 -18.402 1.00 83.06 444 GLY A O 1
ATOM 3358 N N . TRP A 1 445 ? 12.351 12.643 -20.272 1.00 84.25 445 TRP A N 1
ATOM 3359 C CA . TRP A 1 445 ? 12.803 11.270 -20.418 1.00 84.25 445 TRP A CA 1
ATOM 3360 C C . TRP A 1 445 ? 14.104 11.192 -21.216 1.00 84.25 445 TRP A C 1
ATOM 3362 O O . TRP A 1 445 ? 14.178 11.702 -22.330 1.00 84.25 445 TRP A O 1
ATOM 3372 N N . TYR A 1 446 ? 15.074 10.454 -20.688 1.00 84.81 446 TYR A N 1
ATOM 3373 C CA . TYR A 1 446 ? 16.332 10.134 -21.349 1.00 84.81 446 TYR A CA 1
ATOM 3374 C C . TYR A 1 446 ? 16.451 8.624 -21.527 1.00 84.81 446 TYR A C 1
ATOM 3376 O O . TYR A 1 446 ? 16.269 7.874 -20.566 1.00 84.81 446 TYR A O 1
ATOM 3384 N N . SER A 1 447 ? 16.742 8.181 -22.746 1.00 86.00 447 SER A N 1
ATOM 3385 C CA . SER A 1 447 ? 17.024 6.780 -23.060 1.00 86.00 447 SER A CA 1
ATOM 3386 C C . SER A 1 447 ? 18.517 6.519 -22.921 1.00 86.00 447 SER A C 1
ATOM 3388 O O . SER A 1 447 ? 19.333 7.309 -23.393 1.00 86.00 447 SER A O 1
ATOM 3390 N N . ILE A 1 448 ? 18.869 5.415 -22.272 1.00 84.69 448 ILE A N 1
ATOM 3391 C CA . ILE A 1 448 ? 20.247 4.960 -22.099 1.00 84.69 448 ILE A CA 1
ATOM 3392 C C . ILE A 1 448 ? 20.507 3.851 -23.103 1.00 84.69 448 ILE A C 1
ATOM 3394 O O . ILE A 1 448 ? 19.745 2.886 -23.188 1.00 84.69 448 ILE A O 1
ATOM 3398 N N . HIS A 1 449 ? 21.591 3.996 -23.846 1.00 83.38 449 HIS A N 1
ATOM 3399 C CA . HIS A 1 449 ? 21.997 3.094 -24.903 1.00 83.38 449 HIS A CA 1
ATOM 3400 C C . HIS A 1 449 ? 23.423 2.602 -24.652 1.00 83.38 449 HIS A C 1
ATOM 3402 O O . HIS A 1 449 ? 24.265 3.355 -24.165 1.00 83.38 449 HIS A O 1
ATOM 3408 N N . GLY A 1 450 ? 23.687 1.337 -24.975 1.00 78.25 450 GLY A N 1
ATOM 3409 C CA . GLY A 1 450 ? 25.007 0.721 -24.847 1.00 78.25 450 GLY A CA 1
ATOM 3410 C C . GLY A 1 450 ? 25.404 -0.050 -26.103 1.00 78.25 450 GLY A C 1
ATOM 3411 O O . GLY A 1 450 ? 24.5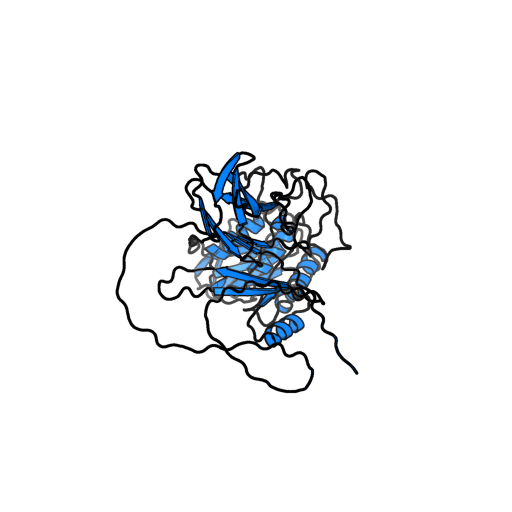46 -0.641 -26.763 1.00 78.25 450 GLY A O 1
ATOM 3412 N N . PHE A 1 451 ? 26.697 -0.046 -26.428 1.00 73.38 451 PHE A N 1
ATOM 3413 C CA . PHE A 1 451 ? 27.306 -0.867 -27.485 1.00 73.38 451 PHE A CA 1
ATOM 3414 C C . PHE A 1 451 ? 28.809 -1.066 -27.245 1.00 73.38 451 PHE A C 1
ATOM 3416 O O . PHE A 1 451 ? 29.421 -0.362 -26.441 1.00 73.38 451 PHE A O 1
ATOM 3423 N N . LEU A 1 452 ? 29.405 -2.046 -27.930 1.00 65.94 452 LEU A N 1
ATOM 3424 C CA . LEU A 1 452 ? 30.839 -2.331 -27.838 1.00 65.94 452 LEU A CA 1
ATOM 3425 C C . LEU A 1 452 ? 31.665 -1.211 -28.495 1.00 65.94 452 LEU A C 1
ATOM 3427 O O . LEU A 1 452 ? 31.388 -0.803 -29.623 1.00 65.94 452 LEU A O 1
ATOM 3431 N N . PHE A 1 453 ? 32.683 -0.727 -27.783 1.00 57.72 453 PHE A N 1
ATOM 3432 C CA . PHE A 1 453 ? 33.604 0.314 -28.235 1.00 57.72 453 PHE A CA 1
ATOM 3433 C C . PHE A 1 453 ? 34.471 -0.167 -29.405 1.00 57.72 453 PHE A C 1
ATOM 3435 O O . PHE A 1 453 ? 34.798 -1.348 -29.531 1.00 57.72 453 PHE A O 1
ATOM 3442 N N . ARG A 1 454 ? 34.886 0.786 -30.243 1.00 55.81 454 ARG A N 1
ATOM 3443 C CA . ARG A 1 454 ? 35.763 0.574 -31.393 1.00 55.81 454 ARG A CA 1
ATOM 3444 C C . ARG A 1 454 ? 37.070 1.341 -31.199 1.00 55.81 454 ARG A C 1
ATOM 3446 O O . ARG A 1 454 ? 37.033 2.562 -31.084 1.00 55.81 454 ARG A O 1
ATOM 3453 N N . ASP A 1 455 ? 38.206 0.652 -31.299 1.00 46.66 455 ASP A N 1
ATOM 3454 C CA . ASP A 1 455 ? 39.441 1.295 -31.761 1.00 46.66 455 ASP A CA 1
ATOM 3455 C C . ASP A 1 455 ? 39.257 1.574 -33.262 1.00 46.66 455 ASP A C 1
ATOM 3457 O O . ASP A 1 455 ? 39.123 0.641 -34.063 1.00 46.66 455 ASP A O 1
ATOM 3461 N N . VAL A 1 456 ? 39.114 2.848 -33.640 1.00 41.84 456 VAL A N 1
ATOM 3462 C CA . VAL A 1 456 ? 39.037 3.261 -35.055 1.00 41.84 456 VAL A CA 1
ATOM 3463 C C . VAL A 1 456 ? 40.435 3.429 -35.617 1.00 41.84 456 VAL A C 1
ATOM 3465 O O . VAL A 1 456 ? 41.226 4.166 -34.987 1.00 41.84 456 VAL A O 1
#

Nearest PDB structures (foldseek):
  5gu5-assembly1_A  TM=5.943E-01  e=7.718E-01  Mus musculus
  5occ-assembly1_A  TM=3.311E-01  e=3.426E-01  Homo sapiens
  8ywa-assembly1_A  TM=2.335E-01  e=1.013E-01  Homo sapiens
  4zne-assembly1_A  TM=2.119E-01  e=3.630E-01  Homo sapiens
  5vl3-assembly2_R  TM=2.210E-01  e=5.142E-01  Homo sapiens

Solvent-accessible surface area (backbone atoms only — not comparable to full-atom values): 26303 Å² total; per-residue (Å²): 133,84,87,84,88,86,87,82,88,83,83,90,71,59,36,44,38,40,33,58,46,60,89,82,90,88,88,85,89,82,86,91,80,89,86,80,88,85,84,92,84,83,88,76,86,84,69,98,70,91,83,88,89,82,91,86,87,80,86,87,89,82,91,85,82,89,66,76,60,81,52,87,81,79,35,47,48,48,69,53,67,48,79,64,96,54,98,74,69,84,65,69,52,57,53,34,31,28,50,53,90,46,46,25,70,55,48,40,52,48,25,55,74,56,68,61,68,34,23,31,46,30,45,22,31,28,51,46,43,50,44,38,54,74,38,74,44,71,34,58,41,53,53,47,78,75,30,42,40,81,52,33,88,39,29,26,26,39,76,58,45,79,49,24,47,40,67,34,63,45,97,45,38,20,60,65,57,69,40,72,89,71,30,80,43,87,60,73,61,73,82,45,50,45,47,39,24,42,52,49,50,31,65,58,48,66,43,52,57,54,85,36,67,71,58,41,28,56,45,49,77,73,51,34,58,73,69,48,52,94,86,36,60,88,56,46,31,64,42,64,58,56,55,45,50,57,48,46,43,52,25,38,36,34,87,80,20,57,72,44,72,61,44,62,37,53,54,38,28,31,38,27,17,44,66,25,34,40,38,33,34,32,52,28,52,82,52,69,46,72,52,77,30,64,52,68,47,58,57,71,42,50,26,26,38,72,64,40,43,49,91,62,71,36,58,25,34,90,85,26,32,35,62,50,67,22,38,18,21,72,30,84,33,42,94,52,32,23,4,35,25,35,33,23,54,71,72,60,85,56,69,79,82,76,91,68,80,71,79,51,72,40,51,22,28,74,91,35,66,48,84,50,90,69,54,82,39,25,28,40,51,80,58,85,96,38,72,66,74,38,40,51,45,75,47,79,43,54,47,72,44,44,39,23,40,41,55,50,66,67,52,83,88,59,48,40,27,43,35,37,19,48,84,90,44,80,74,46,74,46,76,74,53,55,56,52,75,50,63,40,89,53,65,48,60,35,39,33,32,40,29,53,56,75,94,127

InterPro domains:
  IPR013780 Glycosyl hydrolase, all-beta [G3DSA:2.60.40.1180] (256-347)
  IPR017853 Glycoside hydrolase superfamily [SSF51445] (97-275)

Organism: NCBI:txid35525

Sequence (456 aa):
MTAGMETSALAIGALTFAIIRALTDKVPTPPTIPRSHPTTCAMKCDDGSSGTRSKWGSTDGDLTLSSIFCHPPWRISFTICSSAPDGLAVETKCLPVGEYVGGGAELDNWCNSVQNRAGTFDFGLRGSIYGMVTGNGFFDMGSIPGSQQGNRLRTVPFVNNHDTFRPKLTAEGNYNGWDSSQELAAHIDPYDGRLSAAYAIAFAVDGTPTVFIEDLFDLGQLGNRFTHDPKSAAQLPVRSDIANIIWCHQHLRFKEGAYKVPYSSGDLLVIERSAKAIIGITDSWTVWQTATVATDFPAGTVLKDHSGATVETATVGGDRKVTIKVPPCNGEALGGRRCYAIWGPLTPPGYTPAQRETTQEWEMADDLGDSHPLSLQQGGKLPANSIETRTVGRIFVAASSPVTFYLFLSDSLNPVTVELYNENALVHSESPSTQGSYTPNFTGWYSIHGFLFRDV